Protein AF-A0A956Z2Q1-F1 (afdb_monomer_lite)

Foldseek 3Di:
DDDADDWQWKQQCDQADPVRHGDPRHRHIDGDCLRLVQLQVLLVLCVVVVNPLPVSVVCCLAPRPFRDDCVVRDDDPRIGGDDPQDDARPHPRTGDDDSVSSLVSLADLVQQQFDDDPLATPGNNRYDHSYDPVSSCSNNLQRPCADSHRHGRPSNNHDDDPPDDDPVPQPDDFFLAAQQEWALPAPVSDIGTWHWHQDPVVSAIWTFDAHPVSPDTPDIAGSVQQSVVLLVVLLVVLVVVLPDPPVVVVVVVVVVVVLVVVLVVLVVVLVVLVVVLVVLVVVCVPDDDPVVNVVSVVSNVVSVVVNVVSVVVNVVSVVVVVVVVVVVVCSVVSVVCSVPVVVDDSNVSSVSCVVFFNHKYWYDPDLFKIKIWTQTPVRDIDIDIDGGDDPAQRDDPVNLVVLVVCLQVQPALLVNLLSRQRHFQLRSQVSNCVPPNVNCSVVRHDHHDDDDRRDHNCNDPVLVPDDPVVNCVSCVVPD

Structure (mmCIF, N/CA/C/O backbone):
data_AF-A0A956Z2Q1-F1
#
_entry.id   AF-A0A956Z2Q1-F1
#
loop_
_atom_site.group_PDB
_atom_site.id
_atom_site.type_symbol
_atom_site.label_atom_id
_atom_site.label_alt_id
_atom_site.label_comp_id
_atom_site.label_asym_id
_atom_site.label_entity_id
_atom_site.label_seq_id
_atom_site.pdbx_PDB_ins_code
_atom_site.Cartn_x
_atom_site.Cartn_y
_atom_site.Cartn_z
_atom_site.occupancy
_atom_site.B_iso_or_equiv
_atom_site.auth_seq_id
_atom_site.auth_comp_id
_atom_site.auth_asym_id
_atom_site.auth_atom_id
_atom_site.pdbx_PDB_model_num
ATOM 1 N N . MET A 1 1 ? 41.169 -4.919 1.214 1.00 32.12 1 MET A N 1
ATOM 2 C CA . MET A 1 1 ? 40.254 -6.054 1.463 1.00 32.12 1 MET A CA 1
ATOM 3 C C . MET A 1 1 ? 39.778 -6.549 0.110 1.00 32.12 1 MET A C 1
ATOM 5 O O . MET A 1 1 ? 39.312 -5.728 -0.667 1.00 32.12 1 MET A O 1
ATOM 9 N N . GLY A 1 2 ? 40.040 -7.817 -0.217 1.00 41.97 2 GLY A N 1
ATOM 10 C CA . GLY A 1 2 ? 39.853 -8.365 -1.565 1.00 41.97 2 GLY A CA 1
ATOM 11 C C . GLY A 1 2 ? 38.399 -8.283 -2.025 1.00 41.97 2 GLY A C 1
ATOM 12 O O . GLY A 1 2 ? 37.491 -8.596 -1.261 1.00 41.97 2 GLY A O 1
ATOM 13 N N . HIS A 1 3 ? 38.190 -7.817 -3.254 1.00 58.19 3 HIS A N 1
ATOM 14 C CA . HIS A 1 3 ? 36.865 -7.689 -3.850 1.00 58.19 3 HIS A CA 1
ATOM 15 C C . HIS A 1 3 ? 36.211 -9.072 -3.962 1.00 58.19 3 HIS A C 1
ATOM 17 O O . HIS A 1 3 ? 36.788 -9.984 -4.555 1.00 58.19 3 HIS A O 1
ATOM 23 N N . THR A 1 4 ? 35.025 -9.233 -3.374 1.00 80.88 4 THR A N 1
ATOM 24 C CA . THR A 1 4 ? 34.208 -10.434 -3.553 1.00 80.88 4 THR A CA 1
ATOM 25 C C . THR A 1 4 ? 33.708 -10.497 -4.991 1.00 80.88 4 THR A C 1
ATOM 27 O O . THR A 1 4 ? 33.347 -9.478 -5.584 1.00 80.88 4 THR A O 1
ATOM 30 N N . VAL A 1 5 ? 33.706 -11.694 -5.572 1.00 88.44 5 VAL A N 1
ATOM 31 C CA . VAL A 1 5 ? 33.150 -11.914 -6.910 1.00 88.44 5 VAL A CA 1
ATOM 32 C C . VAL A 1 5 ? 31.635 -12.052 -6.801 1.00 88.44 5 VAL A C 1
ATOM 34 O O . VAL A 1 5 ? 31.116 -12.596 -5.823 1.00 88.44 5 VAL A O 1
ATOM 37 N N . ALA A 1 6 ? 30.906 -11.521 -7.785 1.00 91.19 6 ALA A N 1
ATOM 38 C CA . ALA A 1 6 ? 29.464 -11.703 -7.842 1.00 91.19 6 ALA A CA 1
ATOM 39 C C . ALA A 1 6 ? 29.129 -13.198 -7.923 1.00 91.19 6 ALA A C 1
ATOM 41 O O . ALA A 1 6 ? 29.710 -13.933 -8.720 1.00 91.19 6 ALA A O 1
ATOM 42 N N . LEU A 1 7 ? 28.194 -13.644 -7.082 1.00 93.00 7 LEU A N 1
ATOM 43 C CA . LEU A 1 7 ? 27.728 -15.030 -7.063 1.00 93.00 7 LEU A CA 1
ATOM 44 C C . LEU A 1 7 ? 27.333 -15.475 -8.480 1.00 93.00 7 LEU A C 1
ATOM 46 O O . LEU A 1 7 ? 26.782 -14.681 -9.223 1.00 93.00 7 LEU A O 1
ATOM 50 N N . GLY A 1 8 ? 27.611 -16.719 -8.865 1.00 94.50 8 GLY A N 1
ATOM 51 C CA . GLY A 1 8 ? 27.323 -17.209 -10.219 1.00 94.50 8 GLY A CA 1
ATOM 52 C C . GLY A 1 8 ? 28.419 -16.931 -11.245 1.00 94.50 8 GLY A C 1
ATOM 53 O O . GLY A 1 8 ? 28.410 -17.559 -12.297 1.00 94.50 8 GLY A O 1
ATOM 54 N N . TYR A 1 9 ? 29.388 -16.073 -10.933 1.00 96.19 9 TYR A N 1
ATOM 55 C CA . TYR A 1 9 ? 30.565 -15.838 -11.763 1.00 96.19 9 TYR A CA 1
ATOM 56 C C . TYR A 1 9 ? 31.841 -16.323 -11.082 1.00 96.19 9 TYR A C 1
ATOM 58 O O . TYR A 1 9 ? 31.937 -16.389 -9.862 1.00 96.19 9 TYR A O 1
ATOM 66 N N . MET A 1 10 ? 32.852 -16.598 -11.893 1.00 95.62 10 MET A N 1
ATOM 67 C CA . MET A 1 10 ? 34.251 -16.746 -11.500 1.00 95.62 10 MET A CA 1
ATOM 68 C C . MET A 1 10 ? 35.111 -15.817 -12.362 1.00 95.62 10 MET A C 1
ATOM 70 O O . MET A 1 10 ? 34.662 -15.336 -13.403 1.00 95.62 10 MET A O 1
ATOM 74 N N . VAL A 1 11 ? 36.337 -15.531 -11.932 1.00 94.88 11 VAL A N 1
ATOM 75 C CA . VAL A 1 11 ? 37.270 -14.671 -12.677 1.00 94.88 11 VAL A CA 1
ATOM 76 C C . VAL A 1 11 ? 38.340 -15.530 -13.328 1.00 94.88 11 VAL A C 1
ATOM 78 O O . VAL A 1 11 ? 39.021 -16.283 -12.633 1.00 94.88 11 VAL A O 1
ATOM 81 N N . ASP A 1 12 ? 38.517 -15.385 -14.640 1.00 94.38 12 ASP A N 1
ATOM 82 C CA . ASP A 1 12 ? 39.605 -16.039 -15.368 1.00 94.38 12 ASP A CA 1
ATOM 83 C C . ASP A 1 12 ? 40.935 -15.328 -15.081 1.00 94.38 12 ASP A C 1
ATOM 85 O O . ASP A 1 12 ? 41.099 -14.137 -15.353 1.00 94.38 12 ASP A O 1
ATOM 89 N N . ILE A 1 13 ? 41.904 -16.041 -14.511 1.00 94.62 13 ILE A N 1
ATOM 90 C CA . ILE A 1 13 ? 43.238 -15.510 -14.193 1.00 94.62 13 ILE A CA 1
ATOM 91 C C . ILE A 1 13 ? 44.324 -16.039 -15.135 1.00 94.62 13 ILE A C 1
ATOM 93 O O . ILE A 1 13 ? 45.511 -15.769 -14.927 1.00 94.62 13 ILE A O 1
ATOM 97 N N . ARG A 1 14 ? 43.952 -16.763 -16.194 1.00 93.38 14 ARG A N 1
ATOM 98 C CA . ARG A 1 14 ? 44.892 -17.259 -17.204 1.00 93.38 14 ARG A CA 1
ATOM 99 C C . ARG A 1 14 ? 45.292 -16.111 -18.119 1.00 93.38 14 ARG A C 1
ATOM 101 O O . ARG A 1 14 ? 44.444 -15.500 -18.762 1.00 93.38 14 ARG A O 1
ATOM 108 N N . ARG A 1 15 ? 46.591 -15.814 -18.191 1.00 92.69 15 ARG A N 1
ATOM 109 C CA . ARG A 1 15 ? 47.132 -14.754 -19.064 1.00 92.69 15 ARG A CA 1
ATOM 110 C C . ARG A 1 15 ? 47.153 -15.152 -20.544 1.00 92.69 15 ARG A C 1
ATOM 112 O O . ARG A 1 15 ? 47.057 -14.279 -21.401 1.00 92.69 15 ARG A O 1
ATOM 119 N N . ALA A 1 16 ? 47.268 -16.447 -20.824 1.00 92.56 16 ALA A N 1
ATOM 120 C CA . ALA A 1 16 ? 47.298 -17.013 -22.166 1.00 92.56 16 ALA A CA 1
ATOM 121 C C . ALA A 1 16 ? 46.384 -18.242 -22.254 1.00 92.56 16 ALA A C 1
ATOM 123 O O . ALA A 1 16 ? 46.156 -18.924 -21.249 1.00 92.56 16 ALA A O 1
ATOM 124 N N . LEU A 1 17 ? 45.854 -18.495 -23.448 1.00 89.62 17 LEU A N 1
ATOM 125 C CA . LEU A 1 17 ? 45.111 -19.703 -23.793 1.00 89.62 17 LEU A CA 1
ATOM 126 C C . LEU A 1 17 ? 46.080 -20.885 -24.021 1.00 89.62 17 LEU A C 1
ATOM 128 O O . LEU A 1 17 ? 47.290 -20.671 -24.133 1.00 89.62 17 LEU A O 1
ATOM 132 N N . PRO A 1 18 ? 45.591 -22.141 -24.079 1.00 86.88 18 PRO A N 1
ATOM 133 C CA . PRO A 1 18 ? 46.448 -23.316 -24.290 1.00 86.88 18 PRO A CA 1
ATOM 134 C C . PRO A 1 18 ? 47.272 -23.289 -25.587 1.00 86.88 18 PRO A C 1
ATOM 136 O O . PRO A 1 18 ? 48.299 -23.953 -25.669 1.00 86.88 18 PRO A O 1
ATOM 139 N N . ASP A 1 19 ? 46.837 -22.515 -26.580 1.00 89.75 19 ASP A N 1
ATOM 140 C CA . ASP A 1 19 ? 47.534 -22.290 -27.851 1.00 89.75 19 ASP A CA 1
ATOM 141 C C . ASP A 1 19 ? 48.632 -21.205 -27.772 1.00 89.75 19 ASP A C 1
ATOM 143 O O . ASP A 1 19 ? 49.287 -20.910 -28.770 1.00 89.75 19 ASP A O 1
ATOM 147 N N . GLY A 1 20 ? 48.849 -20.607 -26.593 1.00 87.56 20 GLY A N 1
ATOM 148 C CA . GLY A 1 20 ? 49.843 -19.560 -26.351 1.00 87.56 20 GLY A CA 1
ATOM 149 C C . GLY A 1 20 ? 49.378 -18.144 -26.701 1.00 87.56 20 GLY A C 1
ATOM 150 O O . GLY A 1 20 ? 50.113 -17.188 -26.445 1.00 87.56 20 GLY A O 1
ATOM 151 N N . THR A 1 21 ? 48.167 -17.973 -27.240 1.00 93.06 21 THR A N 1
ATOM 152 C CA . THR A 1 21 ? 47.611 -16.646 -27.535 1.00 93.06 21 THR A CA 1
ATOM 153 C C . THR A 1 21 ? 47.186 -15.917 -26.258 1.00 93.06 21 THR A C 1
ATOM 155 O O . THR A 1 21 ? 46.882 -16.533 -25.234 1.00 93.06 21 THR A O 1
ATOM 158 N N . ALA A 1 22 ? 47.183 -14.581 -26.283 1.00 92.06 22 ALA A N 1
ATOM 159 C CA . ALA A 1 22 ? 46.740 -13.781 -25.141 1.00 92.06 22 ALA A CA 1
ATOM 160 C C . ALA A 1 22 ? 45.252 -14.030 -24.855 1.00 92.06 22 ALA A C 1
ATOM 162 O O . ALA A 1 22 ? 44.429 -13.970 -25.764 1.00 92.06 22 ALA A O 1
ATOM 163 N N . ASN A 1 23 ? 44.896 -14.270 -23.590 1.00 91.19 23 ASN A N 1
ATOM 164 C CA . ASN A 1 23 ? 43.511 -14.553 -23.219 1.00 91.19 23 ASN A CA 1
ATOM 165 C C . ASN A 1 23 ? 42.662 -13.262 -23.210 1.00 91.19 23 ASN A C 1
ATOM 167 O O . ASN A 1 23 ? 42.854 -12.425 -22.320 1.00 91.19 23 ASN A O 1
ATOM 171 N N . PRO A 1 24 ? 41.680 -13.100 -24.119 1.00 87.62 24 PRO A N 1
ATOM 172 C CA . PRO A 1 24 ? 40.818 -11.913 -24.153 1.00 87.62 24 PRO A CA 1
ATOM 173 C C . PRO A 1 24 ? 39.871 -11.810 -22.941 1.00 87.62 24 PRO A C 1
ATOM 175 O O . PRO A 1 24 ? 39.297 -10.744 -22.688 1.00 87.62 24 PRO A O 1
ATOM 178 N N . HIS A 1 25 ? 39.723 -12.899 -22.177 1.00 88.00 25 HIS A N 1
ATOM 179 C CA . HIS A 1 25 ? 38.918 -12.979 -20.957 1.00 88.00 25 HIS A CA 1
ATOM 180 C C . HIS A 1 25 ? 39.739 -12.835 -19.672 1.00 88.00 25 HIS A C 1
ATOM 182 O O . HIS A 1 25 ? 39.180 -12.938 -18.581 1.00 88.00 25 HIS A O 1
ATOM 188 N N . PHE A 1 26 ? 41.044 -12.552 -19.760 1.00 91.81 26 PHE A N 1
ATOM 189 C CA . PHE A 1 26 ? 41.871 -12.349 -18.574 1.00 91.81 26 PHE A CA 1
ATOM 190 C C . PHE A 1 26 ? 41.287 -11.249 -17.670 1.00 91.81 26 PHE A C 1
ATOM 192 O O . PHE A 1 26 ? 41.067 -10.116 -18.099 1.00 91.81 26 PHE A O 1
ATOM 199 N N . ARG A 1 27 ? 41.061 -11.595 -16.398 1.00 89.75 27 ARG A N 1
ATOM 200 C CA . ARG A 1 27 ? 40.417 -10.781 -15.353 1.00 89.75 27 ARG A CA 1
ATOM 201 C C . ARG A 1 27 ? 38.961 -10.393 -15.630 1.00 89.75 27 ARG A C 1
ATOM 203 O O . ARG A 1 27 ? 38.449 -9.495 -14.965 1.00 89.75 27 ARG A O 1
ATOM 210 N N . LYS A 1 28 ? 38.285 -11.069 -16.559 1.00 90.31 28 LYS A N 1
ATOM 211 C CA . LYS A 1 28 ? 36.848 -10.901 -16.803 1.00 90.31 28 LYS A CA 1
ATOM 212 C C . LYS A 1 28 ? 36.041 -11.980 -16.094 1.00 90.31 28 LYS A C 1
ATOM 214 O O . LYS A 1 28 ? 36.559 -13.045 -15.746 1.00 90.31 28 LYS A O 1
ATOM 219 N N . TYR A 1 29 ? 34.760 -11.693 -15.886 1.00 94.31 29 TYR A N 1
ATOM 220 C CA . TYR A 1 29 ? 33.831 -12.690 -15.381 1.00 94.31 29 TYR A CA 1
ATOM 221 C C . TYR A 1 29 ? 33.516 -13.748 -16.428 1.00 94.31 29 TYR A C 1
ATOM 223 O O . TYR A 1 29 ? 33.357 -13.465 -17.611 1.00 94.31 29 TYR A O 1
ATOM 231 N N . THR A 1 30 ? 33.430 -14.983 -15.954 1.00 94.69 30 THR A N 1
ATOM 232 C CA . THR A 1 30 ? 32.981 -16.158 -16.696 1.00 94.69 30 THR A CA 1
ATOM 233 C C . THR A 1 30 ? 31.902 -16.840 -15.856 1.00 94.69 30 THR A C 1
ATOM 235 O O . THR A 1 30 ? 32.103 -16.965 -14.642 1.00 94.69 30 THR A O 1
ATOM 238 N N . PRO A 1 31 ? 30.753 -17.242 -16.429 1.00 96.62 31 PRO A N 1
ATOM 239 C CA . PRO A 1 31 ? 29.722 -17.955 -15.688 1.00 96.62 31 PRO A CA 1
ATOM 240 C C . PRO A 1 31 ? 30.299 -19.189 -15.003 1.00 96.62 31 PRO A C 1
ATOM 242 O O . PRO A 1 31 ? 31.098 -19.921 -15.585 1.00 96.62 31 PRO A O 1
ATOM 245 N N . PHE A 1 32 ? 29.892 -19.413 -13.761 1.00 96.12 32 PHE A N 1
ATOM 246 C CA . PHE A 1 32 ? 30.276 -20.572 -12.975 1.00 96.12 32 PHE A CA 1
ATOM 247 C C . PHE A 1 32 ? 29.034 -21.458 -12.793 1.00 96.12 32 PHE A C 1
ATOM 249 O O . PHE A 1 32 ? 28.242 -21.192 -11.882 1.00 96.12 32 PHE A O 1
ATOM 256 N N . PRO A 1 33 ? 28.828 -22.480 -13.655 1.00 94.38 33 PRO A N 1
ATOM 257 C CA . PRO A 1 33 ? 27.545 -23.178 -13.794 1.00 94.38 33 PRO A CA 1
ATOM 258 C C . PRO A 1 33 ? 26.886 -23.625 -12.480 1.00 94.38 33 PRO A C 1
ATOM 260 O O . PRO A 1 33 ? 25.721 -23.283 -12.283 1.00 94.38 33 PRO A O 1
ATOM 263 N N . PRO A 1 34 ? 27.606 -24.230 -11.507 1.00 94.25 34 PRO A N 1
ATOM 264 C CA . PRO A 1 34 ? 26.997 -24.671 -10.249 1.00 94.25 34 PRO A CA 1
ATOM 265 C C . PRO A 1 34 ? 26.264 -23.572 -9.468 1.00 94.25 34 PRO A C 1
ATOM 267 O O . PRO A 1 34 ? 25.296 -23.848 -8.765 1.00 94.25 34 PRO A O 1
ATOM 270 N N . TYR A 1 35 ? 26.706 -22.319 -9.592 1.00 95.38 35 TYR A N 1
ATOM 271 C CA . TYR A 1 35 ? 26.084 -21.166 -8.941 1.00 95.38 35 TYR A CA 1
ATOM 272 C C . TYR A 1 35 ? 25.231 -20.340 -9.912 1.00 95.38 35 TYR A C 1
ATOM 274 O O . TYR A 1 35 ? 24.224 -19.761 -9.498 1.00 95.38 35 TYR A O 1
ATOM 282 N N . ALA A 1 36 ? 25.611 -20.284 -11.191 1.00 96.56 36 ALA A N 1
ATOM 283 C CA . ALA A 1 36 ? 24.868 -19.588 -12.238 1.00 96.56 36 ALA A CA 1
ATOM 284 C C . ALA A 1 36 ? 23.477 -20.207 -12.444 1.00 96.56 36 ALA A C 1
ATOM 286 O O . ALA A 1 36 ? 22.483 -19.480 -12.485 1.00 96.56 36 ALA A O 1
ATOM 287 N N . ASP A 1 37 ? 23.391 -21.539 -12.455 1.00 96.19 37 ASP A N 1
ATOM 288 C CA . ASP A 1 37 ? 22.133 -22.273 -12.618 1.00 96.19 37 ASP A CA 1
ATOM 289 C C . ASP A 1 37 ? 21.169 -21.997 -11.455 1.00 96.19 37 ASP A C 1
ATOM 291 O O . ASP A 1 37 ? 19.963 -21.824 -11.647 1.00 96.19 37 ASP A O 1
ATOM 295 N N . ILE A 1 38 ? 21.700 -21.861 -10.236 1.00 96.50 38 ILE A N 1
ATOM 296 C CA . ILE A 1 38 ? 20.910 -21.513 -9.048 1.00 96.50 38 ILE A CA 1
ATOM 297 C C . ILE A 1 38 ? 20.378 -20.089 -9.143 1.00 96.50 38 ILE A C 1
ATOM 299 O O . ILE A 1 38 ? 19.223 -19.837 -8.797 1.00 96.50 38 ILE A O 1
ATOM 303 N N . LEU A 1 39 ? 21.194 -19.146 -9.619 1.00 96.88 39 LEU A N 1
ATOM 304 C CA . LEU A 1 39 ? 20.726 -17.783 -9.836 1.00 96.88 39 LEU A CA 1
ATOM 305 C C . LEU A 1 39 ? 19.621 -17.737 -10.885 1.00 96.88 39 LEU A C 1
ATOM 307 O O . LEU A 1 39 ? 18.591 -17.108 -10.641 1.00 96.88 39 LEU A O 1
ATOM 311 N N . LEU A 1 40 ? 19.779 -18.446 -12.001 1.00 97.44 40 LEU A N 1
ATOM 312 C CA . LEU A 1 40 ? 18.725 -18.561 -13.002 1.00 97.44 40 LEU A CA 1
ATOM 313 C C . LEU A 1 40 ? 17.436 -19.127 -12.387 1.00 97.44 40 LEU A C 1
ATOM 315 O O . LEU A 1 40 ? 16.361 -18.547 -12.571 1.00 97.44 40 LEU A O 1
ATOM 319 N N . ALA A 1 41 ? 17.545 -20.179 -11.573 1.00 97.44 41 ALA A N 1
ATOM 320 C CA . ALA A 1 41 ? 16.415 -20.751 -10.848 1.00 97.44 41 ALA A CA 1
ATOM 321 C C . ALA A 1 41 ? 15.773 -19.752 -9.866 1.00 97.44 41 ALA A C 1
ATOM 323 O O . ALA A 1 41 ? 14.548 -19.681 -9.776 1.00 97.44 41 ALA A O 1
ATOM 324 N N . TYR A 1 42 ? 16.551 -18.914 -9.171 1.00 97.56 42 TYR A N 1
ATOM 325 C CA . TYR A 1 42 ? 16.007 -17.855 -8.310 1.00 97.56 42 TYR A CA 1
ATOM 326 C C . TYR A 1 42 ? 15.182 -16.832 -9.096 1.00 97.56 42 TYR A C 1
ATOM 328 O O . TYR A 1 42 ? 14.103 -16.446 -8.641 1.00 97.56 42 TYR A O 1
ATOM 336 N N . PHE A 1 43 ? 15.642 -16.409 -10.277 1.00 97.75 43 PHE A N 1
ATOM 337 C CA . PHE A 1 43 ? 14.876 -15.518 -11.157 1.00 97.75 43 PHE A CA 1
ATOM 338 C C . PHE A 1 43 ? 13.605 -16.184 -11.695 1.00 97.75 43 PHE A C 1
ATOM 340 O O . PHE A 1 43 ? 12.541 -15.558 -11.704 1.00 97.75 43 PHE A O 1
ATOM 347 N N . GLN A 1 44 ? 13.680 -17.457 -12.082 1.00 96.94 44 GLN A N 1
ATOM 348 C CA . GLN A 1 44 ? 12.516 -18.227 -12.525 1.00 96.94 44 GLN A CA 1
ATOM 349 C C . GLN A 1 44 ? 11.482 -18.393 -11.405 1.00 96.94 44 GLN A C 1
ATOM 351 O O . GLN A 1 44 ? 10.304 -18.112 -11.625 1.00 96.94 44 GLN A O 1
ATOM 356 N N . LEU A 1 45 ? 11.910 -18.744 -10.188 1.00 96.38 45 LEU A N 1
ATOM 357 C CA . LEU A 1 45 ? 11.039 -18.827 -9.014 1.00 96.38 45 LEU A CA 1
ATOM 358 C C . LEU A 1 45 ? 10.427 -17.466 -8.681 1.00 96.38 45 LEU A C 1
ATOM 360 O O . LEU A 1 45 ? 9.229 -17.372 -8.424 1.00 96.38 45 LEU A O 1
ATOM 364 N N . PHE A 1 46 ? 11.210 -16.386 -8.737 1.00 94.50 46 PHE A N 1
ATOM 365 C CA . PHE A 1 46 ? 10.685 -15.041 -8.511 1.00 94.50 46 PHE A CA 1
ATOM 366 C C . PHE A 1 46 ? 9.582 -14.686 -9.514 1.00 94.50 46 PHE A C 1
ATOM 368 O O . PHE A 1 46 ? 8.546 -14.136 -9.129 1.00 94.50 46 PHE A O 1
ATOM 375 N N . LYS A 1 47 ? 9.758 -15.053 -10.790 1.00 90.75 47 LYS A N 1
ATOM 376 C CA . LYS A 1 47 ? 8.724 -14.917 -11.824 1.00 90.75 47 LYS A CA 1
ATOM 377 C C . LYS A 1 47 ? 7.516 -15.817 -11.557 1.00 90.75 47 LYS A C 1
ATOM 379 O O . LYS A 1 47 ? 6.390 -15.331 -11.648 1.00 90.75 47 LYS A O 1
ATOM 384 N N . GLN A 1 48 ? 7.725 -17.071 -11.158 1.00 91.44 48 GLN A N 1
ATOM 385 C CA . GLN A 1 48 ? 6.662 -18.019 -10.800 1.00 91.44 48 GLN A CA 1
ATOM 386 C C . GLN A 1 48 ? 5.805 -17.506 -9.635 1.00 91.44 48 GLN A C 1
ATOM 388 O O . GLN A 1 48 ? 4.580 -17.581 -9.677 1.00 91.44 48 GLN A O 1
ATOM 393 N N . PHE A 1 49 ? 6.429 -16.899 -8.626 1.00 85.44 49 PHE A N 1
ATOM 394 C CA . PHE A 1 49 ? 5.740 -16.237 -7.519 1.00 85.44 49 PHE A CA 1
ATOM 395 C C . PHE A 1 49 ? 5.259 -14.816 -7.862 1.00 85.44 49 PHE A C 1
ATOM 397 O O . PHE A 1 49 ? 4.944 -14.033 -6.964 1.00 85.44 49 PHE A O 1
ATOM 404 N N . ASN A 1 50 ? 5.189 -14.465 -9.149 1.00 84.69 50 ASN A N 1
ATOM 405 C CA . ASN A 1 50 ? 4.701 -13.189 -9.673 1.00 84.69 50 ASN A CA 1
ATOM 406 C C . ASN A 1 50 ? 5.379 -11.960 -9.038 1.00 84.69 50 ASN A C 1
ATOM 408 O O . ASN A 1 50 ? 4.745 -10.961 -8.687 1.00 84.69 50 ASN A O 1
ATOM 412 N N . GLY A 1 51 ? 6.692 -12.052 -8.838 1.00 83.00 51 GLY A N 1
ATOM 413 C CA . GLY A 1 51 ? 7.496 -11.013 -8.212 1.00 83.00 51 GLY A CA 1
ATOM 414 C C . GLY A 1 51 ? 7.373 -10.943 -6.691 1.00 83.00 51 GLY A C 1
ATOM 415 O O . GLY A 1 51 ? 7.720 -9.920 -6.095 1.00 83.00 51 GLY A O 1
ATOM 416 N N . ASN A 1 52 ? 6.862 -11.996 -6.041 1.00 84.69 52 ASN A N 1
ATOM 417 C CA . ASN A 1 52 ? 6.754 -12.040 -4.590 1.00 84.69 52 ASN A CA 1
ATOM 418 C C . ASN A 1 52 ? 8.062 -12.404 -3.907 1.00 84.69 52 ASN A C 1
ATOM 420 O O . ASN A 1 52 ? 8.346 -13.579 -3.678 1.00 84.69 52 ASN A O 1
ATOM 424 N N . LEU A 1 53 ? 8.827 -11.384 -3.510 1.00 88.00 53 LEU A N 1
ATOM 425 C CA . LEU A 1 53 ? 10.140 -11.571 -2.893 1.00 88.00 53 LEU A CA 1
ATOM 426 C C . LEU A 1 53 ? 10.051 -12.406 -1.613 1.00 88.00 53 LEU A C 1
ATOM 428 O O . LEU A 1 53 ? 10.881 -13.283 -1.386 1.00 88.00 53 LEU A O 1
ATOM 432 N N . ARG A 1 54 ? 9.013 -12.174 -0.799 1.00 85.56 54 ARG A N 1
ATOM 433 C CA . ARG A 1 54 ? 8.817 -12.904 0.454 1.00 85.56 54 ARG A CA 1
ATOM 434 C C . ARG A 1 54 ? 8.487 -14.369 0.186 1.00 85.56 54 ARG A C 1
ATOM 436 O O . ARG A 1 54 ? 9.139 -15.230 0.763 1.00 85.56 54 ARG A O 1
ATOM 443 N N . ALA A 1 55 ? 7.503 -14.651 -0.666 1.00 84.62 55 ALA A N 1
ATOM 444 C CA . ALA A 1 55 ? 7.098 -16.022 -0.981 1.00 84.62 55 ALA A CA 1
ATOM 445 C C . ALA A 1 55 ? 8.241 -16.809 -1.635 1.00 84.62 55 ALA A C 1
ATOM 447 O O . ALA A 1 55 ? 8.508 -17.930 -1.219 1.00 84.62 55 ALA A O 1
ATOM 448 N N . THR A 1 56 ? 8.968 -16.180 -2.562 1.00 92.75 56 THR A N 1
ATOM 449 C CA . THR A 1 56 ? 10.143 -16.776 -3.213 1.00 92.75 56 THR A CA 1
ATOM 450 C C . THR A 1 56 ? 11.217 -17.127 -2.185 1.00 92.75 56 THR A C 1
ATOM 452 O O . THR A 1 56 ? 11.681 -18.262 -2.148 1.00 92.75 56 THR A O 1
ATOM 455 N N . PHE A 1 57 ? 11.555 -16.193 -1.286 1.00 90.50 57 PHE A N 1
ATOM 456 C CA . PHE A 1 57 ? 12.541 -16.441 -0.233 1.00 90.50 57 PHE A CA 1
ATOM 457 C C . PHE A 1 57 ? 12.115 -17.581 0.705 1.00 90.50 57 PHE A C 1
ATOM 459 O O . PHE A 1 57 ? 12.914 -18.461 0.995 1.00 90.50 57 PHE A O 1
ATOM 466 N N . HIS A 1 58 ? 10.852 -17.599 1.152 1.00 88.06 58 HIS A N 1
ATOM 467 C CA . HIS A 1 58 ? 10.350 -18.648 2.053 1.00 88.06 58 HIS A CA 1
ATOM 468 C C . HIS A 1 58 ? 10.276 -20.017 1.367 1.00 88.06 58 HIS A C 1
ATOM 470 O O . HIS A 1 58 ? 10.449 -21.037 2.030 1.00 88.06 58 HIS A O 1
ATOM 476 N N . HIS A 1 59 ? 9.994 -20.052 0.061 1.00 91.50 59 HIS A N 1
ATOM 477 C CA . HIS A 1 59 ? 10.046 -21.285 -0.715 1.00 91.50 59 HIS A CA 1
ATOM 478 C C . HIS A 1 59 ? 11.475 -21.832 -0.745 1.00 91.50 59 HIS A C 1
ATOM 480 O O . HIS A 1 59 ? 11.684 -22.981 -0.369 1.00 91.50 59 HIS A O 1
ATOM 486 N N . ILE A 1 60 ? 12.455 -20.987 -1.078 1.00 92.75 60 ILE A N 1
ATOM 487 C CA . ILE A 1 60 ? 13.869 -21.377 -1.131 1.00 92.75 60 ILE A CA 1
ATOM 488 C C . ILE A 1 60 ? 14.383 -21.815 0.241 1.00 92.75 60 ILE A C 1
ATOM 490 O O . ILE A 1 60 ? 15.027 -22.850 0.350 1.00 92.75 60 ILE A O 1
ATOM 494 N N . GLU A 1 61 ? 14.051 -21.090 1.309 1.00 88.62 61 GLU A N 1
ATOM 495 C CA . GLU A 1 61 ? 14.493 -21.427 2.668 1.00 88.62 61 GLU A CA 1
ATOM 496 C C . GLU A 1 61 ? 14.034 -22.827 3.121 1.00 88.62 61 GLU A C 1
ATOM 498 O O . GLU A 1 61 ? 14.740 -23.482 3.892 1.00 88.62 61 GLU A O 1
ATOM 503 N N . ARG A 1 62 ? 12.876 -23.293 2.626 1.00 88.62 62 ARG A N 1
ATOM 504 C CA . ARG A 1 62 ? 12.274 -24.595 2.964 1.00 88.62 62 ARG A CA 1
ATOM 505 C C . ARG A 1 62 ? 12.606 -25.712 1.980 1.00 88.62 62 ARG A C 1
ATOM 507 O O . ARG A 1 62 ? 12.735 -26.855 2.404 1.00 88.62 62 ARG A O 1
ATOM 514 N N . HIS A 1 63 ? 12.684 -25.399 0.691 1.00 91.19 63 HIS A N 1
ATOM 515 C CA . HIS A 1 63 ? 12.696 -26.392 -0.389 1.00 91.19 63 HIS A CA 1
ATOM 516 C C . HIS A 1 63 ? 13.889 -26.251 -1.342 1.00 91.19 63 HIS A C 1
ATOM 518 O O . HIS A 1 63 ? 14.161 -27.173 -2.104 1.00 91.19 63 HIS A O 1
ATOM 524 N N . GLY A 1 64 ? 14.620 -25.137 -1.288 1.00 91.56 64 GLY A N 1
ATOM 525 C CA . GLY A 1 64 ? 15.695 -24.821 -2.222 1.00 91.56 64 GLY A CA 1
ATOM 526 C C . GLY A 1 64 ? 15.211 -24.157 -3.525 1.00 91.56 64 GLY A C 1
ATOM 527 O O . GLY A 1 64 ? 14.064 -23.709 -3.610 1.00 91.56 64 GLY A O 1
ATOM 528 N N . PRO A 1 65 ? 16.087 -24.044 -4.538 1.00 95.25 65 PRO A N 1
ATOM 529 C CA . PRO A 1 65 ? 17.440 -24.607 -4.579 1.00 95.25 65 PRO A CA 1
ATOM 530 C C . PRO A 1 65 ? 18.391 -23.928 -3.582 1.00 95.25 65 PRO A C 1
ATOM 532 O O . PRO A 1 65 ? 18.279 -22.733 -3.326 1.00 95.25 65 PRO A O 1
ATOM 535 N N . PHE A 1 66 ? 19.304 -24.699 -2.990 1.00 95.00 66 PHE A N 1
ATOM 536 C CA . PHE A 1 66 ? 20.327 -24.195 -2.065 1.00 95.00 66 PHE A CA 1
ATOM 537 C C . PHE A 1 66 ? 21.662 -24.048 -2.785 1.00 95.00 66 PHE A C 1
ATOM 539 O O . PHE A 1 66 ? 21.918 -24.769 -3.745 1.00 95.00 66 PHE A O 1
ATOM 546 N N . LEU A 1 67 ? 22.519 -23.151 -2.296 1.00 94.69 67 LEU A N 1
ATOM 547 C CA . LEU A 1 67 ? 23.885 -23.040 -2.802 1.00 94.69 67 LEU A CA 1
ATOM 548 C C . LEU A 1 67 ? 24.673 -24.302 -2.413 1.00 94.69 67 LEU A C 1
ATOM 550 O O . LEU A 1 67 ? 24.556 -24.725 -1.258 1.00 94.69 67 LEU A O 1
ATOM 554 N N . PRO A 1 68 ? 25.455 -24.905 -3.329 1.00 94.00 68 PRO A N 1
ATOM 555 C CA . PRO A 1 68 ? 26.368 -25.977 -2.966 1.00 94.00 68 PRO A CA 1
ATOM 556 C C . PRO A 1 68 ? 27.474 -25.417 -2.073 1.00 94.00 68 PRO A C 1
ATOM 558 O O . PRO A 1 68 ? 27.816 -24.229 -2.158 1.00 94.00 68 PRO A O 1
ATOM 561 N N . GLU A 1 69 ? 28.025 -26.269 -1.213 1.00 91.56 69 GLU A N 1
ATOM 562 C CA . GLU A 1 69 ? 29.132 -25.878 -0.347 1.00 91.56 69 GLU A CA 1
ATOM 563 C C . GLU A 1 69 ? 30.360 -25.527 -1.212 1.00 91.56 69 GLU A C 1
ATOM 565 O O . GLU A 1 69 ? 30.630 -26.152 -2.242 1.00 91.56 69 GLU A O 1
ATOM 570 N N . PHE A 1 70 ? 31.060 -24.446 -0.854 1.00 89.19 70 PHE A N 1
ATOM 571 C CA . PHE A 1 70 ? 32.125 -23.877 -1.694 1.00 89.19 70 PHE A CA 1
ATOM 572 C C . PHE A 1 70 ? 33.370 -24.764 -1.777 1.00 89.19 70 PHE A C 1
ATOM 574 O O . PHE A 1 70 ? 34.089 -24.727 -2.772 1.00 89.19 70 PHE A O 1
ATOM 581 N N . ASP A 1 71 ? 33.626 -25.545 -0.734 1.00 86.94 71 ASP A N 1
ATOM 582 C CA . ASP A 1 71 ? 34.692 -26.542 -0.659 1.00 86.94 71 ASP A CA 1
ATOM 583 C C . ASP A 1 71 ? 34.390 -27.781 -1.512 1.00 86.94 71 ASP A C 1
ATOM 585 O O . ASP A 1 71 ? 35.299 -28.339 -2.122 1.00 86.94 71 ASP A O 1
ATOM 589 N N . GLU A 1 72 ? 33.118 -28.169 -1.615 1.00 89.06 72 GLU A N 1
ATOM 590 C CA . GLU A 1 72 ? 32.663 -29.258 -2.487 1.00 89.06 72 GLU A CA 1
ATOM 591 C C . GLU A 1 72 ? 32.674 -28.863 -3.974 1.00 89.06 72 GLU A C 1
ATOM 593 O O . GLU A 1 72 ? 32.769 -29.727 -4.846 1.00 89.06 72 GLU A O 1
ATOM 598 N N . THR A 1 73 ? 32.587 -27.562 -4.278 1.00 90.50 73 THR A N 1
ATOM 599 C CA . THR A 1 73 ? 32.503 -27.036 -5.653 1.00 90.50 73 THR A CA 1
ATOM 600 C C . THR A 1 73 ? 33.554 -25.947 -5.929 1.00 90.50 73 THR A C 1
ATOM 602 O O . THR A 1 73 ? 33.207 -24.779 -6.147 1.00 90.50 73 THR A O 1
ATOM 605 N N . PRO A 1 74 ? 34.856 -26.290 -5.935 1.00 91.19 74 PRO A N 1
ATOM 606 C CA . PRO A 1 74 ? 35.916 -25.320 -6.181 1.00 91.19 74 PRO A CA 1
ATOM 607 C C . PRO A 1 74 ? 35.927 -24.844 -7.647 1.00 91.19 74 PRO A C 1
ATOM 609 O O . PRO A 1 74 ? 35.527 -25.586 -8.550 1.00 91.19 74 PRO A O 1
ATOM 612 N N . PRO A 1 75 ? 36.411 -23.617 -7.924 1.00 93.38 75 PRO A N 1
ATOM 613 C CA . PRO A 1 75 ? 36.581 -23.153 -9.295 1.00 93.38 75 PRO A CA 1
ATOM 614 C C . PRO A 1 75 ? 37.632 -24.007 -10.036 1.00 93.38 75 PRO A C 1
ATOM 616 O O . PRO A 1 75 ? 38.608 -24.450 -9.421 1.00 93.38 75 PRO A O 1
ATOM 619 N N . PRO A 1 76 ? 37.484 -24.221 -11.358 1.00 93.44 76 PRO A N 1
ATOM 620 C CA . PRO A 1 76 ? 38.487 -24.915 -12.161 1.00 93.44 76 PRO A CA 1
ATOM 621 C C . PRO A 1 76 ? 39.858 -24.227 -12.123 1.00 93.44 76 PRO A C 1
ATOM 623 O O . PRO A 1 76 ? 39.971 -23.025 -11.872 1.00 93.44 76 PRO A O 1
ATOM 626 N N . SER A 1 77 ? 40.916 -24.976 -12.449 1.00 92.62 77 SER A N 1
ATOM 627 C CA . SER A 1 77 ? 42.273 -24.422 -12.526 1.00 92.62 77 SER A CA 1
ATOM 628 C C . SER A 1 77 ? 42.339 -23.222 -13.478 1.00 92.62 77 SER A C 1
ATOM 630 O O . SER A 1 77 ? 41.810 -23.257 -14.591 1.00 92.62 77 SER A O 1
ATOM 632 N N . GLY A 1 78 ? 42.998 -22.151 -13.033 1.00 92.06 78 GLY A N 1
ATOM 633 C CA . GLY A 1 78 ? 43.062 -20.888 -13.767 1.00 92.06 78 GLY A CA 1
ATOM 634 C C . GLY A 1 78 ? 41.866 -19.957 -13.542 1.00 92.06 78 GLY A C 1
ATOM 635 O O . GLY A 1 78 ? 41.830 -18.890 -14.150 1.00 92.06 78 GLY A O 1
ATOM 636 N N . PHE A 1 79 ? 40.938 -20.303 -12.647 1.00 94.75 79 PHE A N 1
ATOM 637 C CA . PHE A 1 79 ? 39.839 -19.439 -12.222 1.00 94.75 79 PHE A CA 1
ATOM 638 C C . PHE A 1 79 ? 39.856 -19.212 -10.710 1.00 94.75 79 PHE A C 1
ATOM 640 O O . PHE A 1 79 ? 40.344 -20.041 -9.944 1.00 94.75 79 PHE A O 1
ATOM 647 N N . ILE A 1 80 ? 39.305 -18.078 -10.270 1.00 93.88 80 ILE A N 1
ATOM 648 C CA . ILE A 1 80 ? 39.119 -17.768 -8.847 1.00 93.88 80 ILE A CA 1
ATOM 649 C C . ILE A 1 80 ? 37.684 -17.333 -8.552 1.00 93.88 80 ILE A C 1
ATOM 651 O O . ILE A 1 80 ? 37.042 -16.659 -9.360 1.00 93.88 80 ILE A O 1
ATOM 655 N N . PHE A 1 81 ? 37.206 -17.676 -7.356 1.00 92.50 81 PHE A N 1
ATOM 656 C CA . PHE A 1 81 ? 35.889 -17.289 -6.853 1.00 92.50 81 PHE A CA 1
ATOM 657 C C . PHE A 1 81 ? 35.953 -16.916 -5.356 1.00 92.50 81 PHE A C 1
ATOM 659 O O . PHE A 1 81 ? 35.544 -17.693 -4.494 1.00 92.50 81 PHE A O 1
ATOM 666 N N . PRO A 1 82 ? 36.519 -15.745 -5.003 1.00 87.31 82 PRO A N 1
ATOM 667 C CA . PRO A 1 82 ? 36.512 -15.263 -3.626 1.00 87.31 82 PRO A CA 1
ATOM 668 C C . PRO A 1 82 ? 35.099 -14.829 -3.206 1.00 87.31 82 PRO A C 1
ATOM 670 O O . PRO A 1 82 ? 34.514 -13.911 -3.787 1.00 87.31 82 PRO A O 1
ATOM 673 N N . THR A 1 83 ? 34.575 -15.458 -2.154 1.00 84.81 83 THR A N 1
ATOM 674 C CA . THR A 1 83 ? 33.256 -15.187 -1.568 1.00 84.81 83 THR A CA 1
ATOM 675 C C . THR A 1 83 ? 33.347 -15.134 -0.042 1.00 84.81 83 THR A C 1
ATOM 677 O O . THR A 1 83 ? 34.219 -15.753 0.557 1.00 84.81 83 THR A O 1
ATOM 680 N N . ASN A 1 84 ? 32.450 -14.376 0.586 1.00 84.06 84 ASN A N 1
ATOM 681 C CA . ASN A 1 84 ? 32.289 -14.274 2.042 1.00 84.06 84 ASN A CA 1
ATOM 682 C C . ASN A 1 84 ? 30.880 -14.704 2.490 1.00 84.06 84 ASN A C 1
ATOM 684 O O . ASN A 1 84 ? 30.360 -14.253 3.511 1.00 84.06 84 ASN A O 1
ATOM 688 N N . LEU A 1 85 ? 30.205 -15.500 1.662 1.00 85.50 85 LEU A N 1
ATOM 689 C CA . LEU A 1 85 ? 28.847 -15.943 1.922 1.00 85.50 85 LEU A CA 1
ATOM 690 C C . LEU A 1 85 ? 28.871 -17.082 2.943 1.00 85.50 85 LEU A C 1
ATOM 692 O O . LEU A 1 85 ? 29.354 -18.166 2.663 1.00 85.50 85 LEU A O 1
ATOM 696 N N . GLU A 1 86 ? 28.293 -16.848 4.117 1.00 86.12 86 GLU A N 1
ATOM 697 C CA . GLU A 1 86 ? 28.263 -17.848 5.201 1.00 86.12 86 GLU A CA 1
ATOM 698 C C . GLU A 1 86 ? 26.837 -18.145 5.691 1.00 86.12 86 GLU A C 1
ATOM 700 O O . GLU A 1 86 ? 26.610 -18.978 6.570 1.00 86.12 86 GLU A O 1
ATOM 705 N N . LYS A 1 87 ? 25.835 -17.440 5.150 1.00 84.81 87 LYS A N 1
ATOM 706 C CA . LYS A 1 87 ? 24.461 -17.522 5.646 1.00 84.81 87 LYS A CA 1
ATOM 707 C C . LYS A 1 87 ? 23.864 -18.907 5.378 1.00 84.81 87 LYS A C 1
ATOM 709 O O . LYS A 1 87 ? 23.790 -19.368 4.245 1.00 84.81 87 LYS A O 1
ATOM 714 N N . ARG A 1 88 ? 23.336 -19.520 6.437 1.00 83.69 88 ARG A N 1
ATOM 715 C CA . ARG A 1 88 ? 22.584 -20.779 6.383 1.00 83.69 88 ARG A CA 1
ATOM 716 C C . ARG A 1 88 ? 21.100 -20.573 6.687 1.00 83.69 88 ARG A C 1
ATOM 718 O O . ARG A 1 88 ? 20.732 -19.669 7.456 1.00 83.69 88 ARG A O 1
ATOM 725 N N . SER A 1 89 ? 20.264 -21.410 6.071 1.00 74.25 89 SER A N 1
ATOM 726 C CA . SER A 1 89 ? 18.841 -21.547 6.399 1.00 74.25 89 SER A CA 1
ATOM 727 C C . SER A 1 89 ? 18.703 -21.975 7.855 1.00 74.25 89 SER A C 1
ATOM 729 O O . SER A 1 89 ? 19.344 -22.935 8.282 1.00 74.25 89 SER A O 1
ATOM 731 N N . SER A 1 90 ? 17.853 -21.294 8.621 1.00 71.62 90 SER A N 1
ATOM 732 C CA . SER A 1 90 ? 17.532 -21.718 9.990 1.00 71.62 90 SER A CA 1
ATOM 733 C C . SER A 1 90 ? 16.666 -22.979 10.029 1.00 71.62 90 SER A C 1
ATOM 735 O O . SER A 1 90 ? 16.555 -23.595 11.084 1.00 71.62 90 SER A O 1
ATOM 737 N N . LEU A 1 91 ? 16.049 -23.354 8.904 1.00 61.75 91 LEU A N 1
ATOM 738 C CA . LEU A 1 91 ? 15.155 -24.507 8.805 1.00 61.75 91 LEU A CA 1
ATOM 739 C C . LEU A 1 91 ? 15.886 -25.767 8.340 1.00 61.75 91 LEU A C 1
ATOM 741 O O . LEU A 1 91 ? 15.626 -26.847 8.857 1.00 61.75 91 LEU A O 1
ATOM 745 N N . THR A 1 92 ? 16.786 -25.636 7.364 1.00 67.62 92 THR A N 1
ATOM 746 C CA . THR A 1 92 ? 17.445 -26.785 6.717 1.00 67.62 92 THR A CA 1
ATOM 747 C C . THR A 1 92 ? 18.950 -26.851 6.967 1.00 67.62 92 THR A C 1
ATOM 749 O O . THR A 1 92 ? 19.582 -27.836 6.598 1.00 67.62 92 THR A O 1
ATOM 752 N N . GLY A 1 93 ? 19.557 -25.803 7.538 1.00 78.50 93 GLY A N 1
ATOM 753 C CA . GLY A 1 93 ? 21.010 -25.696 7.726 1.00 78.50 93 GLY A CA 1
ATOM 754 C C . GLY A 1 93 ? 21.816 -25.516 6.429 1.00 78.50 93 GLY A C 1
ATOM 755 O O . GLY A 1 93 ? 23.031 -25.317 6.480 1.00 78.50 93 GLY A O 1
ATOM 756 N N . LYS A 1 94 ? 21.161 -25.553 5.262 1.00 89.19 94 LYS A N 1
ATOM 757 C CA . LYS A 1 94 ? 21.805 -25.434 3.950 1.00 89.19 94 LYS A CA 1
ATOM 758 C C . LYS A 1 94 ? 22.215 -23.995 3.640 1.00 89.19 94 LYS A C 1
ATOM 760 O O . LYS A 1 94 ? 21.575 -23.042 4.099 1.00 89.19 94 LYS A O 1
ATOM 765 N N . LEU A 1 95 ? 23.289 -23.854 2.868 1.00 91.06 95 LEU A N 1
ATOM 766 C CA . LEU A 1 95 ? 23.852 -22.572 2.462 1.00 91.06 95 LEU A CA 1
ATOM 767 C C . LEU A 1 95 ? 22.890 -21.814 1.531 1.00 91.06 95 LEU A C 1
ATOM 769 O O . LEU A 1 95 ? 22.344 -22.366 0.573 1.00 91.06 95 LEU A O 1
ATOM 773 N N . MET A 1 96 ? 22.655 -20.535 1.820 1.00 90.38 96 MET A N 1
ATOM 774 C CA . MET A 1 96 ? 21.745 -19.692 1.042 1.00 90.38 96 MET A CA 1
ATOM 775 C C . MET A 1 96 ? 22.081 -18.204 1.176 1.00 90.38 96 MET A C 1
ATOM 777 O O . MET A 1 96 ? 22.824 -17.778 2.055 1.00 90.38 96 MET A O 1
ATOM 781 N N . LEU A 1 97 ? 21.481 -17.367 0.331 1.00 89.25 97 LEU A N 1
ATOM 782 C CA . LEU A 1 97 ? 21.613 -15.915 0.462 1.00 89.25 97 LEU A CA 1
ATOM 783 C C . LEU A 1 97 ? 20.842 -15.375 1.675 1.00 89.25 97 LEU A C 1
ATOM 785 O O . LEU A 1 97 ? 19.762 -15.853 2.021 1.00 89.25 97 LEU A O 1
ATOM 789 N N . SER A 1 98 ? 21.352 -14.300 2.281 1.00 85.50 98 SER A N 1
ATOM 790 C CA . SER A 1 98 ? 20.559 -13.484 3.209 1.00 85.50 98 SER A CA 1
ATOM 791 C C . SER A 1 98 ? 19.413 -12.786 2.469 1.00 85.50 98 SER A C 1
ATOM 793 O O . SER A 1 98 ? 19.496 -12.572 1.263 1.00 85.50 98 SER A O 1
ATOM 795 N N . GLN A 1 99 ? 18.359 -12.356 3.172 1.00 82.06 99 GLN A N 1
ATOM 796 C CA . GLN A 1 99 ? 17.255 -11.613 2.536 1.00 82.06 99 GLN A CA 1
ATOM 797 C C . GLN A 1 99 ? 17.739 -10.356 1.794 1.00 82.06 99 GLN A C 1
ATOM 799 O O . GLN A 1 99 ? 17.232 -10.030 0.720 1.00 82.06 99 GLN A O 1
ATOM 804 N N . PHE A 1 100 ? 18.742 -9.668 2.347 1.00 81.62 100 PHE A N 1
ATOM 805 C CA . PHE A 1 100 ? 19.360 -8.509 1.709 1.00 81.62 100 PHE A CA 1
ATOM 806 C C . PHE A 1 100 ? 20.111 -8.898 0.428 1.00 81.62 100 PHE A C 1
ATOM 808 O O . PHE A 1 100 ? 19.856 -8.314 -0.626 1.00 81.62 100 PHE A O 1
ATOM 815 N N . GLY A 1 101 ? 20.983 -9.911 0.499 1.00 83.69 101 GLY A N 1
ATOM 816 C CA . GLY A 1 101 ? 21.729 -10.408 -0.661 1.00 83.69 101 GLY A CA 1
ATOM 817 C C . GLY A 1 101 ? 20.800 -10.922 -1.761 1.00 83.69 101 GLY A C 1
ATOM 818 O O . GLY A 1 101 ? 20.929 -10.527 -2.916 1.00 83.69 101 GLY A O 1
ATOM 819 N N . PHE A 1 102 ? 19.787 -11.698 -1.377 1.00 90.12 102 PHE A N 1
ATOM 820 C CA . PHE A 1 102 ? 18.746 -12.215 -2.260 1.00 90.12 102 PHE A CA 1
ATOM 821 C C . PHE A 1 102 ? 18.019 -11.093 -3.011 1.00 90.12 102 PHE A C 1
ATOM 823 O O . PHE A 1 102 ? 17.883 -11.147 -4.227 1.00 90.12 102 PHE A O 1
ATOM 830 N N . ARG A 1 103 ? 17.617 -10.014 -2.324 1.00 90.12 103 ARG A N 1
ATOM 831 C CA . ARG A 1 103 ? 16.966 -8.861 -2.969 1.00 90.12 103 ARG A CA 1
ATOM 832 C C . ARG A 1 103 ? 17.887 -8.107 -3.937 1.00 90.12 103 ARG A C 1
ATOM 834 O O . ARG A 1 103 ? 17.403 -7.506 -4.897 1.00 90.12 103 ARG A O 1
ATOM 841 N N . ASN A 1 104 ? 19.186 -8.061 -3.658 1.00 88.69 104 ASN A N 1
ATOM 842 C CA . ASN A 1 104 ? 20.146 -7.342 -4.497 1.00 88.69 104 ASN A CA 1
ATOM 843 C C . ASN A 1 104 ? 20.499 -8.107 -5.770 1.00 88.69 104 ASN A C 1
ATOM 845 O O . ASN A 1 104 ? 20.746 -7.467 -6.788 1.00 88.69 104 ASN A O 1
ATOM 849 N N . VAL A 1 105 ? 20.440 -9.442 -5.742 1.00 93.69 105 VAL A N 1
ATOM 850 C CA . VAL A 1 105 ? 20.634 -10.275 -6.936 1.00 93.69 105 VAL A CA 1
ATOM 851 C C . VAL A 1 105 ? 19.712 -9.837 -8.078 1.00 93.69 105 VAL A C 1
ATOM 853 O O . VAL A 1 105 ? 20.184 -9.554 -9.172 1.00 93.69 105 VAL A O 1
ATOM 856 N N . PHE A 1 106 ? 18.421 -9.649 -7.801 1.00 95.25 106 PHE A N 1
ATOM 857 C CA . PHE A 1 106 ? 17.416 -9.269 -8.805 1.00 95.25 106 PHE A CA 1
ATOM 858 C C . PHE A 1 106 ? 17.565 -7.862 -9.401 1.00 95.25 106 PHE A C 1
ATOM 860 O O . PHE A 1 106 ? 16.768 -7.475 -10.252 1.00 95.25 106 PHE A O 1
ATOM 867 N N . ARG A 1 107 ? 18.515 -7.062 -8.909 1.00 91.69 107 ARG A N 1
ATOM 868 C CA . ARG A 1 107 ? 18.709 -5.665 -9.324 1.00 91.69 107 ARG A CA 1
ATOM 869 C C . ARG A 1 107 ? 20.092 -5.383 -9.891 1.00 91.69 107 ARG A C 1
ATOM 871 O O . ARG A 1 107 ? 20.335 -4.282 -10.370 1.00 91.69 107 ARG A O 1
ATOM 878 N N . ASN A 1 108 ? 21.005 -6.342 -9.799 1.00 92.31 108 ASN A N 1
ATOM 879 C CA . ASN A 1 108 ? 22.387 -6.121 -10.178 1.00 92.31 108 ASN A CA 1
ATOM 880 C C . ASN A 1 108 ? 22.578 -6.381 -11.677 1.00 92.31 108 ASN A C 1
ATOM 882 O O . ASN A 1 108 ? 22.489 -7.525 -12.116 1.00 92.31 108 ASN A O 1
ATOM 886 N N . ALA A 1 109 ? 22.870 -5.324 -12.437 1.00 92.25 109 ALA A N 1
ATOM 887 C CA . ALA A 1 109 ? 23.072 -5.372 -13.887 1.00 92.25 109 ALA A CA 1
ATOM 888 C C . ALA A 1 109 ? 24.239 -6.278 -14.321 1.00 92.25 109 ALA A C 1
ATOM 890 O O . ALA A 1 109 ? 24.325 -6.664 -15.481 1.00 92.25 109 ALA A O 1
ATOM 891 N N . ILE A 1 110 ? 25.102 -6.678 -13.384 1.00 94.06 110 ILE A N 1
ATOM 892 C CA . ILE A 1 110 ? 26.146 -7.676 -13.623 1.00 94.06 110 ILE A CA 1
ATOM 893 C C . ILE A 1 110 ? 25.593 -8.948 -14.275 1.00 94.06 110 ILE A C 1
ATOM 895 O O . ILE A 1 110 ? 26.198 -9.496 -15.177 1.00 94.06 110 ILE A O 1
ATOM 899 N N . TYR A 1 111 ? 24.387 -9.379 -13.897 1.00 96.50 111 TYR A N 1
ATOM 900 C CA . TYR A 1 111 ? 23.819 -10.641 -14.371 1.00 96.50 111 TYR A CA 1
ATOM 901 C C . TYR A 1 111 ? 23.337 -10.616 -15.823 1.00 96.50 111 TYR A C 1
ATOM 903 O O . TYR A 1 111 ? 23.042 -11.679 -16.373 1.00 96.50 111 TYR A O 1
ATOM 911 N N . ILE A 1 112 ? 23.275 -9.428 -16.430 1.00 95.38 112 ILE A N 1
ATOM 912 C CA . ILE A 1 112 ? 23.012 -9.222 -17.858 1.00 95.38 112 ILE A CA 1
ATOM 913 C C . ILE A 1 112 ? 24.279 -8.814 -18.628 1.00 95.38 112 ILE A C 1
ATOM 915 O O . ILE A 1 112 ? 24.173 -8.338 -19.751 1.00 95.38 112 ILE A O 1
ATOM 919 N N . GLY A 1 113 ? 25.470 -9.013 -18.048 1.00 92.25 113 GLY A N 1
ATOM 920 C CA . GLY A 1 113 ? 26.753 -8.758 -18.711 1.00 92.25 113 GLY A CA 1
ATOM 921 C C . GLY A 1 113 ? 27.290 -7.333 -18.554 1.00 92.25 113 GLY A C 1
ATOM 922 O O . GLY A 1 113 ? 28.354 -7.018 -19.093 1.00 92.25 113 GLY A O 1
ATOM 923 N N . CYS A 1 114 ? 26.610 -6.472 -17.788 1.00 90.19 114 CYS A N 1
ATOM 924 C CA . CYS A 1 114 ? 27.047 -5.094 -17.575 1.00 90.19 114 CYS A CA 1
ATOM 925 C C . CYS A 1 114 ? 28.150 -4.992 -16.509 1.00 90.19 114 CYS A C 1
ATOM 927 O O . CYS A 1 114 ? 28.132 -5.674 -15.484 1.00 90.19 114 CYS A O 1
ATOM 929 N N . TRP A 1 115 ? 29.073 -4.053 -16.689 1.00 86.94 115 TRP A N 1
ATOM 930 C CA . TRP A 1 115 ? 30.052 -3.650 -15.688 1.00 86.94 115 TRP A CA 1
ATOM 931 C C . TRP A 1 115 ? 29.724 -2.253 -15.168 1.00 86.94 115 TRP A C 1
ATOM 933 O O . TRP A 1 115 ? 29.595 -1.302 -15.941 1.00 86.94 115 TRP A O 1
ATOM 943 N N . ALA A 1 116 ? 29.592 -2.129 -13.848 1.00 81.25 116 ALA A N 1
ATOM 944 C CA . ALA A 1 116 ? 29.271 -0.871 -13.189 1.00 81.25 116 ALA A CA 1
ATOM 945 C C . ALA A 1 116 ? 30.372 -0.454 -12.211 1.00 81.25 116 ALA A C 1
ATOM 947 O O . ALA A 1 116 ? 30.824 -1.246 -11.385 1.00 81.25 116 ALA A O 1
ATOM 948 N N . VAL A 1 117 ? 30.752 0.822 -12.261 1.00 72.25 117 VAL A N 1
ATOM 949 C CA . VAL A 1 117 ? 31.703 1.457 -11.343 1.00 72.25 117 VAL A CA 1
ATOM 950 C C . VAL A 1 117 ? 30.977 2.602 -10.647 1.00 72.25 117 VAL A C 1
ATOM 952 O O . VAL A 1 117 ? 30.336 3.419 -11.297 1.00 72.25 117 VAL A O 1
ATOM 955 N N . ASN A 1 118 ? 31.021 2.654 -9.311 1.00 66.81 118 ASN A N 1
ATOM 956 C CA . ASN A 1 118 ? 30.330 3.683 -8.515 1.00 66.81 118 ASN A CA 1
ATOM 957 C C . ASN A 1 118 ? 28.837 3.857 -8.862 1.00 66.81 118 ASN A C 1
ATOM 959 O O . ASN A 1 118 ? 28.309 4.963 -8.811 1.00 66.81 118 ASN A O 1
ATOM 963 N N . ARG A 1 119 ? 28.147 2.743 -9.156 1.00 67.38 119 ARG A N 1
ATOM 964 C CA . ARG A 1 119 ? 26.724 2.684 -9.555 1.00 67.38 119 ARG A CA 1
ATOM 965 C C . ARG A 1 119 ? 26.404 3.261 -10.941 1.00 67.38 119 ARG A C 1
ATOM 967 O O . ARG A 1 119 ? 25.230 3.400 -11.254 1.00 67.38 119 ARG A O 1
ATOM 974 N N . VAL A 1 120 ? 27.413 3.525 -11.766 1.00 72.44 120 VAL A N 1
ATOM 975 C CA . VAL A 1 120 ? 27.256 3.907 -13.174 1.00 72.44 120 VAL A CA 1
ATOM 976 C C . VAL A 1 120 ? 27.719 2.747 -14.044 1.00 72.44 120 VAL A C 1
ATOM 978 O O . VAL A 1 120 ? 28.810 2.217 -13.826 1.00 72.44 120 VAL A O 1
ATOM 981 N N . ILE A 1 121 ? 26.898 2.328 -15.008 1.00 82.88 121 ILE A N 1
ATOM 982 C CA . ILE A 1 121 ? 27.301 1.317 -15.991 1.00 82.88 121 ILE A CA 1
ATOM 983 C C . ILE A 1 121 ? 28.310 1.953 -16.943 1.00 82.88 121 ILE A C 1
ATOM 985 O O . ILE A 1 121 ? 28.026 2.971 -17.567 1.00 82.88 121 ILE A O 1
ATOM 989 N N . VAL A 1 122 ? 29.493 1.351 -17.035 1.00 82.50 122 VAL A N 1
ATOM 990 C CA . VAL A 1 122 ? 30.582 1.816 -17.906 1.00 82.50 122 VAL A CA 1
ATOM 991 C C . VAL A 1 122 ? 30.760 0.928 -19.137 1.00 82.50 122 VAL A C 1
ATOM 993 O O . VAL A 1 122 ? 31.367 1.356 -20.110 1.00 82.50 122 VAL A O 1
ATOM 996 N N . ASP A 1 123 ? 30.232 -0.296 -19.103 1.00 79.81 123 ASP A N 1
ATOM 997 C CA . ASP A 1 123 ? 30.263 -1.243 -20.218 1.00 79.81 123 ASP A CA 1
ATOM 998 C C . ASP A 1 123 ? 29.031 -2.155 -20.135 1.00 79.81 123 ASP A C 1
ATOM 1000 O O . ASP A 1 123 ? 28.766 -2.740 -19.087 1.00 79.81 123 ASP A O 1
ATOM 1004 N N . TYR A 1 124 ? 28.260 -2.254 -21.216 1.00 80.31 124 TYR A N 1
ATOM 1005 C CA . TYR A 1 124 ? 27.031 -3.055 -21.273 1.00 80.31 124 TYR A CA 1
ATOM 1006 C C . TYR A 1 124 ? 27.271 -4.502 -21.728 1.00 80.31 124 TYR A C 1
ATOM 1008 O O . TYR A 1 124 ? 26.402 -5.344 -21.530 1.00 80.31 124 TYR A O 1
ATOM 1016 N N . HIS A 1 125 ? 28.434 -4.806 -22.313 1.00 89.38 125 HIS A N 1
ATOM 1017 C CA . HIS A 1 125 ? 28.749 -6.120 -22.887 1.00 89.38 125 HIS A CA 1
ATOM 1018 C C . HIS A 1 125 ? 30.126 -6.592 -22.417 1.00 89.38 125 HIS A C 1
ATOM 1020 O O . HIS A 1 125 ? 30.981 -7.009 -23.200 1.00 89.38 125 HIS A O 1
ATOM 1026 N N . ASN A 1 126 ? 30.351 -6.501 -21.109 1.00 89.31 126 ASN A N 1
ATOM 1027 C CA . ASN A 1 126 ? 31.652 -6.764 -20.518 1.00 89.31 126 ASN A CA 1
ATOM 1028 C C . ASN A 1 126 ? 31.967 -8.264 -20.418 1.00 89.31 126 ASN A C 1
ATOM 1030 O O . ASN A 1 126 ? 33.121 -8.674 -20.575 1.00 89.31 126 ASN A O 1
ATOM 1034 N N . HIS A 1 127 ? 30.947 -9.071 -20.126 1.00 92.19 127 HIS A N 1
ATOM 1035 C CA . HIS A 1 127 ? 31.057 -10.511 -19.913 1.00 92.19 127 HIS A CA 1
ATOM 1036 C C . HIS A 1 127 ? 29.752 -11.241 -20.257 1.00 92.19 127 HIS A C 1
ATOM 1038 O O . HIS A 1 127 ? 28.709 -10.618 -20.441 1.00 92.19 127 HIS A O 1
ATOM 1044 N N . GLU A 1 128 ? 29.825 -12.572 -20.333 1.00 94.06 128 GLU A N 1
ATOM 1045 C CA . GLU A 1 128 ? 28.686 -13.439 -20.654 1.00 94.06 128 GLU A CA 1
ATOM 1046 C C . GLU A 1 128 ? 27.543 -13.258 -19.624 1.00 94.06 128 GLU A C 1
ATOM 1048 O O . GLU A 1 128 ? 27.774 -13.383 -18.411 1.00 94.06 128 GLU A O 1
ATOM 1053 N N . PRO A 1 129 ? 26.306 -12.973 -20.059 1.00 95.56 129 PRO A N 1
ATOM 1054 C CA . PRO A 1 129 ? 25.162 -12.863 -19.160 1.00 95.56 129 PRO A CA 1
ATOM 1055 C C . PRO A 1 129 ? 24.744 -14.235 -18.607 1.00 95.56 129 PRO A C 1
ATOM 1057 O O . PRO A 1 129 ? 24.728 -15.230 -19.324 1.00 95.56 129 PRO A O 1
ATOM 1060 N N . ILE A 1 130 ? 24.344 -14.285 -17.332 1.00 97.31 130 ILE A N 1
ATOM 1061 C CA . ILE A 1 130 ? 23.731 -15.486 -16.724 1.00 97.31 130 ILE A CA 1
ATOM 1062 C C . ILE A 1 130 ? 22.210 -15.460 -16.899 1.00 97.31 130 ILE A C 1
ATOM 1064 O O . ILE A 1 130 ? 21.571 -16.497 -17.075 1.00 97.31 130 ILE A O 1
ATOM 1068 N N . ILE A 1 131 ? 21.607 -14.273 -16.808 1.00 97.12 131 ILE A N 1
ATOM 1069 C CA . ILE A 1 131 ? 20.155 -14.113 -16.777 1.00 97.12 131 ILE A CA 1
ATOM 1070 C C . ILE A 1 131 ? 19.685 -13.519 -18.106 1.00 97.12 131 ILE A C 1
ATOM 1072 O O . ILE A 1 131 ? 20.158 -12.448 -18.487 1.00 97.12 131 ILE A O 1
ATOM 1076 N N . PRO A 1 132 ? 18.713 -14.148 -18.794 1.00 93.62 132 PRO A N 1
ATOM 1077 C CA . PRO A 1 132 ? 18.101 -13.562 -19.980 1.00 93.62 132 PRO A CA 1
ATOM 1078 C C . PRO A 1 132 ? 17.520 -12.175 -19.686 1.00 93.62 132 PRO A C 1
ATOM 1080 O O . PRO A 1 132 ? 16.851 -11.988 -18.664 1.00 93.62 132 PRO A O 1
ATOM 1083 N N . LEU A 1 133 ? 17.725 -11.223 -20.601 1.00 89.31 133 LEU A N 1
ATOM 1084 C CA . LEU A 1 133 ? 17.375 -9.814 -20.394 1.00 89.31 133 LEU A CA 1
ATOM 1085 C C . LEU A 1 133 ? 15.914 -9.619 -19.962 1.00 89.31 133 LEU A C 1
ATOM 1087 O O . LEU A 1 133 ? 15.658 -8.933 -18.977 1.00 89.31 133 LEU A O 1
ATOM 1091 N N . ASP A 1 134 ? 14.956 -10.278 -20.613 1.00 90.25 134 ASP A N 1
ATOM 1092 C CA . ASP A 1 134 ? 13.530 -10.147 -20.274 1.00 90.25 134 ASP A CA 1
ATOM 1093 C C . ASP A 1 134 ? 13.207 -10.623 -18.854 1.00 90.25 134 ASP A C 1
ATOM 1095 O O . ASP A 1 134 ? 12.381 -10.039 -18.143 1.00 90.25 134 ASP A O 1
ATOM 1099 N N . LEU A 1 135 ? 13.863 -11.702 -18.421 1.00 91.44 135 LEU A N 1
ATOM 1100 C CA . LEU A 1 135 ? 13.692 -12.255 -17.084 1.00 91.44 135 LEU A CA 1
ATOM 1101 C C . LEU A 1 135 ? 14.323 -11.335 -16.034 1.00 91.44 135 LEU A C 1
ATOM 1103 O O . LEU A 1 135 ? 13.733 -11.119 -14.970 1.00 91.44 135 LEU A O 1
ATOM 1107 N N . PHE A 1 136 ? 15.477 -10.750 -16.355 1.00 96.19 136 PHE A N 1
ATOM 1108 C CA . PHE A 1 136 ? 16.103 -9.728 -15.531 1.00 96.19 136 PHE A CA 1
ATOM 1109 C C . PHE A 1 136 ? 15.213 -8.488 -15.414 1.00 96.19 136 PHE A C 1
ATOM 1111 O O . PHE A 1 136 ? 14.877 -8.089 -14.300 1.00 96.19 136 PHE A O 1
ATOM 1118 N N . MET A 1 137 ? 14.752 -7.926 -16.535 1.00 90.69 137 MET A N 1
ATOM 1119 C CA . MET A 1 137 ? 13.924 -6.718 -16.562 1.00 90.69 137 MET A CA 1
ATOM 1120 C C . MET A 1 137 ? 12.580 -6.924 -15.858 1.00 90.69 137 MET A C 1
ATOM 1122 O O . MET A 1 137 ? 12.118 -6.024 -15.154 1.00 90.69 137 MET A O 1
ATOM 1126 N N . PHE A 1 138 ? 11.981 -8.120 -15.937 1.00 90.88 138 PHE A N 1
ATOM 1127 C CA . PHE A 1 138 ? 10.800 -8.471 -15.140 1.00 90.88 138 PHE A CA 1
ATOM 1128 C C . PHE A 1 138 ? 11.039 -8.271 -13.637 1.00 90.88 138 PHE A C 1
ATOM 1130 O O . PHE A 1 138 ? 10.161 -7.749 -12.936 1.00 90.88 138 PHE A O 1
ATOM 1137 N N . ALA A 1 139 ? 12.202 -8.709 -13.147 1.00 92.88 139 ALA A N 1
ATOM 1138 C CA . ALA A 1 139 ? 12.548 -8.657 -11.736 1.00 92.88 139 ALA A CA 1
ATOM 1139 C C . ALA A 1 139 ? 13.029 -7.266 -11.306 1.00 92.88 139 ALA A C 1
ATOM 1141 O O . ALA A 1 139 ? 12.538 -6.717 -10.314 1.00 92.88 139 ALA A O 1
ATOM 1142 N N . PHE A 1 140 ? 13.919 -6.672 -12.098 1.00 93.06 140 PHE A N 1
ATOM 1143 C CA . PHE A 1 140 ? 14.486 -5.347 -11.897 1.00 93.06 140 PHE A CA 1
ATOM 1144 C C . PHE A 1 140 ? 13.387 -4.284 -11.791 1.00 93.06 140 PHE A C 1
ATOM 1146 O O . PHE A 1 140 ? 13.315 -3.570 -10.787 1.00 93.06 140 PHE A O 1
ATOM 1153 N N . ASN A 1 141 ? 12.448 -4.259 -12.744 1.00 90.38 141 ASN A N 1
ATOM 1154 C CA . ASN A 1 141 ? 11.337 -3.303 -12.761 1.00 90.38 141 ASN A CA 1
ATOM 1155 C C . ASN A 1 141 ? 10.402 -3.442 -11.552 1.00 90.38 141 ASN A C 1
ATOM 1157 O O . ASN A 1 141 ? 9.772 -2.481 -11.127 1.00 90.38 141 ASN A O 1
ATOM 1161 N N . ARG A 1 142 ? 10.335 -4.613 -10.915 1.00 90.12 142 ARG A N 1
ATOM 1162 C CA . ARG A 1 142 ? 9.527 -4.810 -9.699 1.00 90.12 142 ARG A CA 1
ATOM 1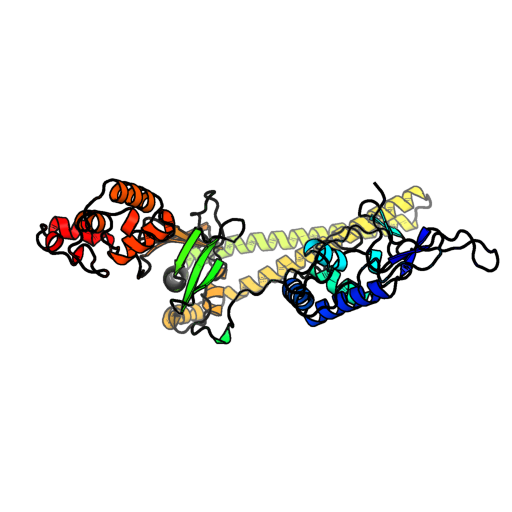163 C C . ARG A 1 142 ? 10.241 -4.414 -8.413 1.00 90.12 142 ARG A C 1
ATOM 1165 O O . ARG A 1 142 ? 9.624 -4.431 -7.352 1.00 90.12 142 ARG A O 1
ATOM 1172 N N . LEU A 1 143 ? 11.534 -4.109 -8.452 1.00 89.50 143 LEU A N 1
ATOM 1173 C CA . LEU A 1 143 ? 12.331 -3.920 -7.237 1.00 89.50 143 LEU A CA 1
ATOM 1174 C C . LEU A 1 143 ? 13.157 -2.632 -7.228 1.00 89.50 143 LEU A C 1
ATOM 1176 O O . LEU A 1 143 ? 13.540 -2.189 -6.136 1.00 89.50 143 LEU A O 1
ATOM 1180 N N . SER A 1 144 ? 13.468 -2.066 -8.395 1.00 88.31 144 SER A N 1
ATOM 1181 C CA . SER A 1 144 ? 14.300 -0.874 -8.541 1.00 88.31 144 SER A CA 1
ATOM 1182 C C . SER A 1 144 ? 13.465 0.346 -8.944 1.00 88.31 144 SER A C 1
ATOM 1184 O O . SER A 1 144 ? 12.850 0.319 -10.011 1.00 88.31 144 SER A O 1
ATOM 1186 N N . PRO A 1 145 ? 13.452 1.420 -8.130 1.00 85.44 145 PRO A N 1
ATOM 1187 C CA . PRO A 1 145 ? 12.792 2.676 -8.484 1.00 85.44 145 PRO A CA 1
ATOM 1188 C C . PRO A 1 145 ? 13.571 3.495 -9.523 1.00 85.44 145 PRO A C 1
ATOM 1190 O O . PRO A 1 145 ? 13.036 4.472 -10.035 1.00 85.44 145 PRO A O 1
ATOM 1193 N N . VAL A 1 146 ? 14.813 3.107 -9.822 1.00 86.94 146 VAL A N 1
ATOM 1194 C CA . VAL A 1 146 ? 15.678 3.727 -10.834 1.00 86.94 146 VAL A CA 1
ATOM 1195 C C . VAL A 1 146 ? 16.009 2.721 -11.934 1.00 86.94 146 VAL A C 1
ATOM 1197 O O . VAL A 1 146 ? 16.055 1.516 -11.657 1.00 86.94 146 VAL A O 1
ATOM 1200 N N . ASN A 1 147 ? 16.159 3.190 -13.170 1.00 86.31 147 ASN A N 1
ATOM 1201 C CA . ASN A 1 147 ? 16.568 2.384 -14.317 1.00 86.31 147 ASN A CA 1
ATOM 1202 C C . ASN A 1 147 ? 18.083 2.100 -14.272 1.00 86.31 147 ASN A C 1
ATOM 1204 O O . ASN A 1 147 ? 18.746 2.362 -13.264 1.00 86.31 147 ASN A O 1
ATOM 1208 N N . LEU A 1 148 ? 18.617 1.486 -15.326 1.00 83.75 148 LEU A N 1
ATOM 1209 C CA . LEU A 1 148 ? 20.033 1.117 -15.404 1.00 83.75 148 LEU A CA 1
ATOM 1210 C C . LEU A 1 148 ? 20.945 2.342 -15.580 1.00 83.75 148 LEU A C 1
ATOM 1212 O O . LEU A 1 148 ? 22.111 2.305 -15.193 1.00 83.75 148 LEU A O 1
ATOM 1216 N N . GLU A 1 149 ? 20.382 3.431 -16.093 1.00 80.69 149 GLU A N 1
ATOM 1217 C CA . GLU A 1 149 ? 21.023 4.719 -16.335 1.00 80.69 149 GLU A CA 1
ATOM 1218 C C . GLU A 1 149 ? 21.030 5.618 -15.084 1.00 80.69 149 GLU A C 1
ATOM 1220 O O . GLU A 1 149 ? 21.735 6.621 -15.048 1.00 80.69 149 GLU A O 1
ATOM 1225 N N . GLY A 1 150 ? 20.285 5.245 -14.037 1.00 78.69 150 GLY A N 1
ATOM 1226 C CA . GLY A 1 150 ? 20.177 5.998 -12.783 1.00 78.69 150 GLY A CA 1
ATOM 1227 C C . GLY A 1 150 ? 18.990 6.966 -12.710 1.00 78.69 150 GLY A C 1
ATOM 1228 O O . GLY A 1 150 ? 18.780 7.582 -11.665 1.00 78.69 150 GLY A O 1
ATOM 1229 N N . GLU A 1 151 ? 18.179 7.043 -13.762 1.00 82.75 151 GLU A N 1
ATOM 1230 C CA . GLU A 1 151 ? 16.961 7.854 -13.853 1.00 82.75 151 GLU A CA 1
ATOM 1231 C C . GLU A 1 151 ? 15.744 7.143 -13.235 1.00 82.75 151 GLU A C 1
ATOM 1233 O O . GLU A 1 151 ? 15.773 5.925 -13.037 1.00 82.75 151 GLU A O 1
ATOM 1238 N N . PRO A 1 152 ? 14.636 7.846 -12.928 1.00 86.31 152 PRO A N 1
ATOM 1239 C CA . PRO A 1 152 ? 13.410 7.211 -12.452 1.00 86.31 152 PRO A CA 1
ATOM 1240 C C . PRO A 1 152 ? 12.925 6.106 -13.400 1.00 86.31 152 PRO A C 1
ATOM 1242 O O . PRO A 1 152 ? 12.733 6.329 -14.591 1.00 86.31 152 PRO A O 1
ATOM 1245 N N . ASN A 1 153 ? 12.689 4.906 -12.867 1.00 86.50 153 ASN A N 1
ATOM 1246 C CA . ASN A 1 153 ? 12.239 3.771 -13.666 1.00 86.50 153 ASN A CA 1
ATOM 1247 C C . ASN A 1 153 ? 10.737 3.900 -13.998 1.00 86.50 153 ASN A C 1
ATOM 1249 O O . ASN A 1 153 ? 9.909 3.726 -13.095 1.00 86.50 153 ASN A O 1
ATOM 1253 N N . PRO A 1 154 ? 10.348 4.117 -15.270 1.00 81.88 154 PRO A N 1
ATOM 1254 C CA . PRO A 1 154 ? 8.940 4.253 -15.657 1.00 81.88 154 PRO A CA 1
ATOM 1255 C C . PRO A 1 154 ? 8.151 2.947 -15.492 1.00 81.88 154 PRO A C 1
ATOM 1257 O O . PRO A 1 154 ? 6.927 2.960 -15.379 1.00 81.88 154 PRO A O 1
ATOM 1260 N N . HIS A 1 155 ? 8.845 1.810 -15.439 1.00 82.19 155 HIS A N 1
ATOM 1261 C CA . HIS A 1 155 ? 8.260 0.488 -15.254 1.00 82.19 155 HIS A CA 1
ATOM 1262 C C . HIS A 1 155 ? 8.300 0.024 -13.797 1.00 82.19 155 HIS A C 1
ATOM 1264 O O . HIS A 1 155 ? 8.019 -1.147 -13.527 1.00 82.19 155 HIS A O 1
ATOM 1270 N N . TYR A 1 156 ? 8.634 0.915 -12.853 1.00 88.06 156 TYR A N 1
ATOM 1271 C CA . TYR A 1 156 ? 8.700 0.562 -11.442 1.00 88.06 156 TYR A CA 1
ATOM 1272 C C . TYR A 1 156 ? 7.339 0.094 -10.912 1.00 88.06 156 TYR A C 1
ATOM 1274 O O . TYR A 1 156 ? 6.428 0.881 -10.652 1.00 88.06 156 TYR A O 1
ATOM 1282 N N . ALA A 1 157 ? 7.217 -1.216 -10.713 1.00 80.31 157 ALA A N 1
ATOM 1283 C CA . ALA A 1 157 ? 5.991 -1.884 -10.298 1.00 80.31 157 ALA A CA 1
ATOM 1284 C C . ALA A 1 157 ? 6.244 -2.718 -9.033 1.00 80.31 157 ALA A C 1
ATOM 1286 O O . ALA A 1 157 ? 6.230 -3.953 -9.094 1.00 80.31 157 ALA A O 1
ATOM 1287 N N . PRO A 1 158 ? 6.509 -2.082 -7.873 1.00 76.12 158 PRO A N 1
ATOM 1288 C CA . PRO A 1 158 ? 6.834 -2.806 -6.659 1.00 76.12 158 PRO A CA 1
ATOM 1289 C C . PRO A 1 158 ? 5.719 -3.760 -6.273 1.00 76.12 158 PRO A C 1
ATOM 1291 O O . PRO A 1 158 ? 4.542 -3.384 -6.217 1.00 76.12 158 PRO A O 1
ATOM 1294 N N . GLN A 1 159 ? 6.105 -4.997 -5.957 1.00 61.75 159 GLN A N 1
ATOM 1295 C CA . GLN A 1 159 ? 5.161 -5.964 -5.436 1.00 61.75 159 GLN A CA 1
ATOM 1296 C C . GLN A 1 159 ? 4.595 -5.432 -4.118 1.00 61.75 159 GLN A C 1
ATOM 1298 O O . GLN A 1 159 ? 5.303 -5.289 -3.122 1.00 61.75 159 GLN A O 1
ATOM 1303 N N . ARG A 1 160 ? 3.303 -5.103 -4.116 1.00 56.41 160 ARG A N 1
ATOM 1304 C CA . ARG A 1 160 ? 2.607 -4.662 -2.908 1.00 56.41 160 ARG A CA 1
ATOM 1305 C C . ARG A 1 160 ? 2.280 -5.913 -2.093 1.00 56.41 160 ARG A C 1
ATOM 1307 O O . ARG A 1 160 ? 1.464 -6.707 -2.566 1.00 56.41 160 ARG A O 1
ATOM 1314 N N . PRO A 1 161 ? 2.883 -6.136 -0.909 1.00 47.41 161 PRO A N 1
ATOM 1315 C CA . PRO A 1 161 ? 2.513 -7.271 -0.081 1.00 47.41 161 PRO A CA 1
ATOM 1316 C C . PRO A 1 161 ? 1.031 -7.157 0.282 1.00 47.41 161 PRO A C 1
ATOM 1318 O O . PRO A 1 161 ? 0.615 -6.303 1.066 1.00 47.41 161 PRO A O 1
ATOM 1321 N N . TRP A 1 162 ? 0.222 -8.034 -0.306 1.00 42.31 162 TRP A N 1
ATOM 1322 C CA . TRP A 1 162 ? -1.123 -8.311 0.167 1.00 42.31 162 TRP A CA 1
ATOM 1323 C C . TRP A 1 162 ? -1.004 -9.028 1.515 1.00 42.31 162 TRP A C 1
ATOM 1325 O O . TRP A 1 162 ? -0.956 -10.249 1.568 1.00 42.31 162 TRP A O 1
ATOM 1335 N N . VAL A 1 163 ? -0.971 -8.292 2.627 1.00 44.81 163 VAL A N 1
ATOM 1336 C CA . VAL A 1 163 ? -1.472 -8.841 3.896 1.00 44.81 163 VAL A CA 1
ATOM 1337 C C . VAL A 1 163 ? -2.884 -8.329 4.062 1.00 44.81 163 VAL A C 1
ATOM 1339 O O . VAL A 1 163 ? -3.115 -7.331 4.738 1.00 44.81 163 VAL A O 1
ATOM 1342 N N . ARG A 1 164 ? -3.842 -8.979 3.405 1.00 46.91 164 ARG A N 1
ATOM 1343 C CA . ARG A 1 164 ? -5.239 -8.902 3.826 1.00 46.91 164 ARG A CA 1
ATOM 1344 C C . ARG A 1 164 ? -5.862 -10.265 3.565 1.00 46.91 164 ARG A C 1
ATOM 1346 O O . ARG A 1 164 ? -5.789 -10.733 2.437 1.00 46.91 164 ARG A O 1
ATOM 1353 N N . HIS A 1 165 ? -6.437 -10.854 4.613 1.00 54.19 165 HIS A N 1
ATOM 1354 C CA . HIS A 1 165 ? -7.317 -12.029 4.595 1.00 54.19 165 HIS A CA 1
ATOM 1355 C C . HIS A 1 165 ? -8.142 -12.123 3.310 1.00 54.19 165 HIS A C 1
ATOM 1357 O O . HIS A 1 165 ? -8.514 -11.061 2.779 1.00 54.19 165 HIS A O 1
ATOM 1363 N N . ASP A 1 166 ? -8.437 -13.349 2.858 1.00 53.28 166 ASP A N 1
ATOM 1364 C CA . ASP A 1 166 ? -9.227 -13.572 1.647 1.00 53.28 166 ASP A CA 1
ATOM 1365 C C . ASP A 1 166 ? -10.446 -12.642 1.669 1.00 53.28 166 ASP A C 1
ATOM 1367 O O . ASP A 1 166 ? -11.220 -12.589 2.627 1.00 53.28 166 ASP A O 1
ATOM 1371 N N . LYS A 1 167 ? -10.553 -11.798 0.639 1.00 57.94 167 LYS A N 1
ATOM 1372 C CA . LYS A 1 167 ? -11.653 -10.838 0.529 1.00 57.94 167 LYS A CA 1
ATOM 1373 C C . LYS A 1 167 ? -12.997 -11.563 0.472 1.00 57.94 167 LYS A C 1
ATOM 1375 O O . LYS A 1 167 ? -13.985 -10.966 0.884 1.00 57.94 167 LYS A O 1
ATOM 1380 N N . ARG A 1 168 ? -13.010 -12.817 0.002 1.00 59.75 168 ARG A N 1
ATOM 1381 C CA . ARG A 1 168 ? -14.196 -13.674 -0.113 1.00 59.75 168 ARG A CA 1
ATOM 1382 C C . ARG A 1 168 ? -14.794 -14.056 1.243 1.00 59.75 168 ARG A C 1
ATOM 1384 O O . ARG A 1 168 ? -15.992 -14.272 1.322 1.00 59.75 168 ARG A O 1
ATOM 1391 N N . GLU A 1 169 ? -13.997 -14.076 2.313 1.00 63.50 169 GLU A N 1
ATOM 1392 C CA . GLU A 1 169 ? -14.468 -14.392 3.673 1.00 63.50 169 GLU A CA 1
ATOM 1393 C C . GLU A 1 169 ? -15.095 -13.185 4.395 1.00 63.50 169 GLU A C 1
ATOM 1395 O O . GLU A 1 169 ? -15.595 -13.306 5.515 1.00 63.50 169 GLU A O 1
ATOM 1400 N N . ARG A 1 170 ? -15.054 -11.987 3.797 1.00 77.94 170 ARG A N 1
ATOM 1401 C CA . ARG A 1 170 ? -15.558 -10.769 4.441 1.00 77.94 170 ARG A CA 1
ATOM 1402 C C . ARG A 1 170 ? -17.048 -10.628 4.197 1.00 77.94 170 ARG A C 1
ATOM 1404 O O . ARG A 1 170 ? -17.485 -10.391 3.080 1.00 77.94 170 ARG A O 1
ATOM 1411 N N . GLN A 1 171 ? -17.812 -10.667 5.279 1.00 79.06 171 GLN A N 1
ATOM 1412 C CA . GLN A 1 171 ? -19.273 -10.571 5.246 1.00 79.06 171 GLN A CA 1
ATOM 1413 C C . GLN A 1 171 ? -19.800 -9.153 4.970 1.00 79.06 171 GLN A C 1
ATOM 1415 O O . GLN A 1 171 ? -21.008 -8.944 4.927 1.00 79.06 171 GLN A O 1
ATOM 1420 N N . ARG A 1 172 ? -18.917 -8.152 4.840 1.00 79.88 172 ARG A N 1
ATOM 1421 C CA . ARG A 1 172 ? -19.298 -6.754 4.609 1.00 79.88 172 ARG A CA 1
ATOM 1422 C C . ARG A 1 172 ? -18.463 -6.126 3.494 1.00 79.88 172 ARG A C 1
ATOM 1424 O O . ARG A 1 172 ? -17.262 -6.423 3.402 1.00 79.88 172 ARG A O 1
ATOM 1431 N N . PRO A 1 173 ? -19.057 -5.224 2.693 1.00 80.25 173 PRO A N 1
ATOM 1432 C CA . PRO A 1 173 ? -18.307 -4.439 1.725 1.00 80.25 173 PRO A CA 1
ATOM 1433 C C . PRO A 1 173 ? -17.311 -3.506 2.436 1.00 80.25 173 PRO A C 1
ATOM 1435 O O . PRO A 1 173 ? -17.497 -3.179 3.614 1.00 80.25 173 PRO A O 1
ATOM 1438 N N . PRO A 1 174 ? -16.222 -3.099 1.759 1.00 82.31 174 PRO A N 1
ATOM 1439 C CA . PRO A 1 174 ? -15.343 -2.046 2.252 1.00 82.31 174 PRO A CA 1
ATOM 1440 C C . PRO A 1 174 ? -16.111 -0.747 2.565 1.00 82.31 174 PRO A C 1
ATOM 1442 O O . PRO A 1 174 ? -17.123 -0.486 1.920 1.00 82.31 174 PRO A O 1
ATOM 1445 N N . PRO A 1 175 ? -15.619 0.078 3.504 1.00 87.44 175 PRO A N 1
ATOM 1446 C CA . PRO A 1 175 ? -16.191 1.389 3.802 1.00 87.44 175 PRO A CA 1
ATOM 1447 C C . PRO A 1 175 ? -16.153 2.317 2.591 1.00 87.44 175 PRO A C 1
ATOM 1449 O O . PRO A 1 175 ? -15.124 2.371 1.899 1.00 87.44 175 PRO A O 1
ATOM 1452 N N . THR A 1 176 ? -17.229 3.077 2.409 1.00 85.44 176 THR A N 1
ATOM 1453 C CA . THR A 1 176 ? -17.464 4.018 1.306 1.00 85.44 176 THR A CA 1
ATOM 1454 C C . THR A 1 176 ? -16.347 5.055 1.218 1.00 85.44 176 THR A C 1
ATOM 1456 O O . THR A 1 176 ? -15.778 5.301 0.154 1.00 85.44 176 THR A O 1
ATOM 1459 N N . TYR A 1 177 ? -15.941 5.610 2.361 1.00 84.88 177 TYR A N 1
ATOM 1460 C CA . TYR A 1 177 ? -15.014 6.745 2.423 1.00 84.88 177 TYR A CA 1
ATOM 1461 C C . TYR A 1 177 ? -13.549 6.335 2.616 1.00 84.88 177 TYR A C 1
ATOM 1463 O O . TYR A 1 177 ? -12.694 7.128 3.018 1.00 84.88 177 TYR A O 1
ATOM 1471 N N . SER A 1 178 ? -13.207 5.094 2.258 1.00 79.44 178 SER A N 1
ATOM 1472 C CA . SER A 1 178 ? -11.827 4.605 2.296 1.00 79.44 178 SER A CA 1
ATOM 1473 C C . SER A 1 178 ? -10.869 5.547 1.556 1.00 79.44 178 SER A C 1
ATOM 1475 O O . SER A 1 178 ? -11.054 5.863 0.385 1.00 79.44 178 SER A O 1
ATOM 1477 N N . GLY A 1 179 ? -9.826 6.014 2.246 1.00 71.44 179 GLY A N 1
ATOM 1478 C CA . GLY A 1 179 ? -8.831 6.933 1.683 1.00 71.44 179 GLY A CA 1
ATOM 1479 C C . GLY A 1 179 ? -9.212 8.421 1.673 1.00 71.44 179 GLY A C 1
ATOM 1480 O O . GLY A 1 179 ? -8.338 9.220 1.349 1.00 71.44 179 GLY A O 1
ATOM 1481 N N . ALA A 1 180 ? -10.441 8.791 2.059 1.00 76.56 180 ALA A N 1
ATOM 1482 C CA . ALA A 1 180 ? -10.863 10.181 2.299 1.00 76.56 180 ALA A CA 1
ATOM 1483 C C . ALA A 1 180 ? -10.835 10.590 3.779 1.00 76.56 180 ALA A C 1
ATOM 1485 O O . ALA A 1 180 ? -11.042 11.760 4.075 1.00 76.56 180 ALA A O 1
ATOM 1486 N N . VAL A 1 181 ? -10.606 9.650 4.700 1.00 87.19 181 VAL A N 1
ATOM 1487 C CA . VAL A 1 181 ? -10.641 9.910 6.146 1.00 87.19 181 VAL A CA 1
ATOM 1488 C C . VAL A 1 181 ? -9.234 10.155 6.693 1.00 87.19 181 VAL A C 1
ATOM 1490 O O . VAL A 1 181 ? -8.314 9.371 6.439 1.00 87.19 181 VAL A O 1
ATOM 1493 N N . PHE A 1 182 ? -9.076 11.227 7.461 1.00 90.38 182 PHE A N 1
ATOM 1494 C CA . PHE A 1 182 ? -7.839 11.701 8.075 1.00 90.38 182 PHE A CA 1
ATOM 1495 C C . PHE A 1 182 ? -8.025 11.906 9.581 1.00 90.38 182 PHE A C 1
ATOM 1497 O O . PHE A 1 182 ? -9.134 11.822 10.097 1.00 90.38 182 PHE A O 1
ATOM 1504 N N . SER A 1 183 ? -6.924 12.125 10.290 1.00 89.69 183 SER A N 1
ATOM 1505 C CA . SER A 1 183 ? -6.897 12.379 11.727 1.00 89.69 183 SER A CA 1
ATOM 1506 C C . SER A 1 183 ? -5.701 13.268 12.053 1.00 89.69 183 SER A C 1
ATOM 1508 O O . SER A 1 183 ? -4.589 12.961 11.618 1.00 89.69 183 SER A O 1
ATOM 1510 N N . SER A 1 184 ? -5.921 14.316 12.843 1.00 86.19 184 SER A N 1
ATOM 1511 C CA . SER A 1 184 ? -4.889 15.143 13.489 1.00 86.19 184 SER A CA 1
ATOM 1512 C C . SER A 1 184 ? -4.322 14.497 14.760 1.00 86.19 184 SER A C 1
ATOM 1514 O O . SER A 1 184 ? -3.205 14.808 15.159 1.00 86.19 184 SER A O 1
ATOM 1516 N N . ASP A 1 185 ? -5.048 13.535 15.350 1.00 83.31 185 ASP A N 1
ATOM 1517 C CA . ASP A 1 185 ? -4.616 12.718 16.497 1.00 83.31 185 ASP A CA 1
ATOM 1518 C C . ASP A 1 185 ? -3.464 11.747 16.165 1.00 83.31 185 ASP A C 1
ATOM 1520 O O . ASP A 1 185 ? -3.597 10.513 16.206 1.00 83.31 185 ASP A O 1
ATOM 1524 N N . THR A 1 186 ? -2.313 12.305 15.821 1.00 78.38 186 THR A N 1
ATOM 1525 C CA . THR A 1 186 ? -1.085 11.602 15.458 1.00 78.38 186 THR A CA 1
ATOM 1526 C C . THR A 1 186 ? 0.029 11.966 16.441 1.00 78.38 186 THR A C 1
ATOM 1528 O O . THR A 1 186 ? -0.069 12.976 17.138 1.00 78.38 186 THR A O 1
ATOM 1531 N N . PRO A 1 187 ? 1.102 11.157 16.544 1.00 74.19 187 PRO A N 1
ATOM 1532 C CA . PRO A 1 187 ? 2.200 11.447 17.468 1.00 74.19 187 PRO A CA 1
ATOM 1533 C C . PRO A 1 187 ? 2.877 12.808 17.252 1.00 74.19 187 PRO A C 1
ATOM 1535 O O . PRO A 1 187 ? 3.468 13.333 18.188 1.00 74.19 187 PRO A O 1
ATOM 1538 N N . ASP A 1 188 ? 2.816 13.367 16.038 1.00 74.56 188 ASP A N 1
ATOM 1539 C CA . ASP A 1 188 ? 3.413 14.661 15.686 1.00 74.56 188 ASP A CA 1
ATOM 1540 C C . ASP A 1 188 ? 2.377 15.771 15.436 1.00 74.56 188 ASP A C 1
ATOM 1542 O O . ASP A 1 188 ? 2.739 16.837 14.942 1.00 74.56 188 ASP A O 1
ATOM 1546 N N . GLY A 1 189 ? 1.097 15.532 15.755 1.00 75.75 189 GLY A N 1
ATOM 1547 C CA . GLY A 1 189 ? 0.001 16.493 15.569 1.00 75.75 189 GLY A CA 1
ATOM 1548 C C . GLY A 1 189 ? -0.287 16.856 14.108 1.00 75.75 189 GLY A C 1
ATOM 1549 O O . GLY A 1 189 ? -1.084 17.750 13.835 1.00 75.75 189 GLY A O 1
ATOM 1550 N N . SER A 1 190 ? 0.368 16.191 13.153 1.00 78.12 190 SER A N 1
ATOM 1551 C CA . SER A 1 190 ? 0.156 16.421 11.727 1.00 78.12 190 SER A CA 1
ATOM 1552 C C . SER A 1 190 ? -1.032 15.609 11.226 1.00 78.12 190 SER A C 1
ATOM 1554 O O . SER A 1 190 ? -1.255 14.476 11.653 1.00 78.12 190 SER A O 1
ATOM 1556 N N . LEU A 1 191 ? -1.761 16.152 10.255 1.00 80.06 191 LEU A N 1
ATOM 1557 C CA . LEU A 1 191 ? -2.906 15.488 9.642 1.00 80.06 191 LEU A CA 1
ATOM 1558 C C . LEU A 1 191 ? -2.469 14.254 8.834 1.00 80.06 191 LEU A C 1
ATOM 1560 O O . LEU A 1 191 ? -1.835 14.376 7.782 1.00 80.06 191 LEU A O 1
ATOM 1564 N N . TRP A 1 192 ? -2.810 13.049 9.296 1.00 81.50 192 TRP A N 1
ATOM 1565 C CA . TRP A 1 192 ? -2.485 11.802 8.593 1.00 81.50 192 TRP A CA 1
ATOM 1566 C C . TRP A 1 192 ? -3.731 11.121 8.045 1.00 81.50 192 TRP A C 1
ATOM 1568 O O . TRP A 1 192 ? -4.770 11.041 8.697 1.00 81.50 192 TRP A O 1
ATOM 1578 N N . ARG A 1 193 ? -3.599 10.531 6.855 1.00 80.69 193 ARG A N 1
ATOM 1579 C CA . ARG A 1 193 ? -4.649 9.694 6.269 1.00 80.69 193 ARG A CA 1
ATOM 1580 C C . ARG A 1 193 ? -4.805 8.398 7.061 1.00 80.69 193 ARG A C 1
ATOM 1582 O O . ARG A 1 193 ? -3.841 7.644 7.214 1.00 80.69 193 ARG A O 1
ATOM 1589 N N . MET A 1 194 ? -6.028 8.085 7.470 1.00 85.25 194 MET A N 1
ATOM 1590 C CA . MET A 1 194 ? -6.343 6.835 8.151 1.00 85.25 194 MET A CA 1
ATOM 1591 C C . MET A 1 194 ? -6.360 5.658 7.166 1.00 85.25 194 MET A C 1
ATOM 1593 O O . MET A 1 194 ? -6.898 5.726 6.059 1.00 85.25 194 MET A O 1
ATOM 1597 N N . GLY A 1 195 ? -5.773 4.537 7.578 1.00 81.12 195 GLY A N 1
ATOM 1598 C CA . GLY A 1 195 ? -5.854 3.273 6.858 1.00 81.12 195 GLY A CA 1
ATOM 1599 C C . GLY A 1 195 ? -7.175 2.553 7.122 1.00 81.12 195 GLY A C 1
ATOM 1600 O O . GLY A 1 195 ? -7.701 2.579 8.231 1.00 81.12 195 GLY A O 1
ATOM 1601 N N . THR A 1 196 ? -7.693 1.846 6.117 1.00 85.62 196 THR A N 1
ATOM 1602 C CA . THR A 1 196 ? -8.862 0.966 6.268 1.00 85.62 196 THR A CA 1
ATOM 1603 C C . THR A 1 196 ? -8.416 -0.462 6.577 1.00 85.62 196 THR A C 1
ATOM 1605 O O . THR A 1 196 ? -7.725 -1.080 5.757 1.00 85.62 196 THR A O 1
ATOM 1608 N N . HIS A 1 197 ? -8.849 -1.020 7.709 1.00 85.19 197 HIS A N 1
ATOM 1609 C CA . HIS A 1 197 ? -8.473 -2.362 8.174 1.00 85.19 197 HIS A CA 1
ATOM 1610 C C . HIS A 1 197 ? -9.703 -3.232 8.456 1.00 85.19 197 HIS A C 1
ATOM 1612 O O . HIS A 1 197 ? -10.640 -2.783 9.108 1.00 85.19 197 HIS A O 1
ATOM 1618 N N . TRP A 1 198 ? -9.687 -4.486 7.993 1.00 85.50 198 TRP A N 1
ATOM 1619 C CA . TRP A 1 198 ? -10.686 -5.496 8.363 1.00 85.50 198 TRP A CA 1
ATOM 1620 C C . TRP A 1 198 ? -10.355 -6.083 9.739 1.00 85.50 198 TRP A C 1
ATOM 1622 O O . TRP A 1 198 ? -9.208 -6.461 9.979 1.00 85.50 198 TRP A O 1
ATOM 1632 N N . GLN A 1 199 ? -11.343 -6.178 10.627 1.00 82.88 199 GLN A N 1
ATOM 1633 C CA . GLN A 1 199 ? -11.210 -6.767 11.958 1.00 82.88 199 GLN A CA 1
ATOM 1634 C C . GLN A 1 199 ? -11.996 -8.081 12.036 1.00 82.88 199 GLN A C 1
ATOM 1636 O O . GLN A 1 199 ? -13.225 -8.073 12.046 1.00 82.88 199 GLN A O 1
ATOM 1641 N N . ILE A 1 200 ? -11.289 -9.207 12.172 1.00 75.88 200 ILE A N 1
ATOM 1642 C CA . ILE A 1 200 ? -11.896 -10.552 12.227 1.00 75.88 200 ILE A CA 1
ATOM 1643 C C . ILE A 1 200 ? -12.817 -10.712 13.441 1.00 75.88 200 ILE A C 1
ATOM 1645 O O . ILE A 1 200 ? -13.931 -11.210 13.310 1.00 75.88 200 ILE A O 1
ATOM 1649 N N . LYS A 1 201 ? -12.371 -10.266 14.624 1.00 74.31 201 LYS A N 1
ATOM 1650 C CA . LYS A 1 201 ? -13.094 -10.478 15.894 1.00 74.31 201 LYS A CA 1
ATOM 1651 C C . LYS A 1 201 ? -14.503 -9.880 15.901 1.00 74.31 201 LYS A C 1
ATOM 1653 O O . LYS A 1 201 ? -15.371 -10.390 16.597 1.00 74.31 201 LYS A O 1
ATOM 1658 N N . TRP A 1 202 ? -14.717 -8.801 15.151 1.00 73.62 202 TRP A N 1
ATOM 1659 C CA . TRP A 1 202 ? -15.991 -8.076 15.106 1.00 73.62 202 TRP A CA 1
ATOM 1660 C C . TRP A 1 202 ? -16.653 -8.130 13.726 1.00 73.62 202 TRP A C 1
ATOM 1662 O O . TRP A 1 202 ? -17.699 -7.514 13.556 1.00 73.62 202 TRP A O 1
ATOM 1672 N N . GLN A 1 203 ? -16.041 -8.826 12.755 1.00 83.50 203 GLN A N 1
ATOM 1673 C CA . GLN A 1 203 ? -16.512 -8.935 11.368 1.00 83.50 203 GLN A CA 1
ATOM 1674 C C . GLN A 1 203 ? -16.871 -7.565 10.757 1.00 83.50 203 GLN A C 1
ATOM 1676 O O . GLN A 1 203 ? -17.956 -7.357 10.214 1.00 83.50 203 GLN A O 1
ATOM 1681 N N . GLY A 1 204 ? -15.960 -6.596 10.886 1.00 86.81 204 GLY A N 1
ATOM 1682 C CA . GLY A 1 204 ? -16.200 -5.217 10.458 1.00 86.81 204 GLY A CA 1
ATOM 1683 C C . GLY A 1 204 ? -14.926 -4.452 10.125 1.00 86.81 204 GLY A C 1
ATOM 1684 O O . GLY A 1 204 ? -13.817 -4.873 10.458 1.00 86.81 204 GLY A O 1
ATOM 1685 N N . TYR A 1 205 ? -15.082 -3.312 9.456 1.00 89.75 205 TYR A N 1
ATOM 1686 C CA . TYR A 1 205 ? -13.970 -2.438 9.092 1.00 89.75 205 TYR A CA 1
ATOM 1687 C C . TYR A 1 205 ? -13.730 -1.342 10.131 1.00 89.75 205 TYR A C 1
ATOM 1689 O O . TYR A 1 205 ? -14.654 -0.846 10.773 1.00 89.75 205 TYR A O 1
ATOM 1697 N N . THR A 1 206 ? -12.469 -0.940 10.262 1.00 90.75 206 THR A N 1
ATOM 1698 C CA . THR A 1 206 ? -12.037 0.192 11.086 1.00 90.75 206 THR A CA 1
ATOM 1699 C C . THR A 1 206 ? -11.160 1.135 10.282 1.00 90.75 206 THR A C 1
ATOM 1701 O O . THR A 1 206 ? -10.274 0.662 9.562 1.00 90.75 206 THR A O 1
ATOM 1704 N N . TYR A 1 207 ? -11.339 2.437 10.487 1.00 91.31 207 TYR A N 1
ATOM 1705 C CA . TYR A 1 207 ? -10.329 3.435 10.148 1.00 91.31 207 TYR A CA 1
ATOM 1706 C C . TYR A 1 207 ? -9.284 3.472 11.263 1.00 91.31 207 TYR A C 1
ATOM 1708 O O . TYR A 1 207 ? -9.641 3.456 12.443 1.00 91.31 207 TYR A O 1
ATOM 1716 N N . ALA A 1 208 ? -7.999 3.458 10.915 1.00 89.00 208 ALA A N 1
ATOM 1717 C CA . ALA A 1 208 ? -6.911 3.455 11.885 1.00 89.00 208 ALA A CA 1
ATOM 1718 C C . ALA A 1 208 ? -5.775 4.393 11.484 1.00 89.00 208 ALA A C 1
ATOM 1720 O O . ALA A 1 208 ? -5.331 4.388 10.336 1.00 89.00 208 ALA A O 1
ATOM 1721 N N . VAL A 1 209 ? -5.256 5.128 12.462 1.00 85.62 209 VAL A N 1
ATOM 1722 C CA . VAL A 1 209 ? -3.944 5.768 12.355 1.00 85.62 209 VAL A CA 1
ATOM 1723 C C . VAL A 1 209 ? -2.900 4.716 12.707 1.00 85.62 209 VAL A C 1
ATOM 1725 O O . VAL A 1 209 ? -2.997 4.042 13.738 1.00 85.62 209 VAL A O 1
ATOM 1728 N N . THR A 1 210 ? -1.914 4.542 11.836 1.00 76.88 210 THR A N 1
ATOM 1729 C CA . THR A 1 210 ? -0.743 3.698 12.089 1.00 76.88 210 THR A CA 1
ATOM 1730 C C . THR A 1 210 ? 0.480 4.580 12.224 1.00 76.88 210 THR A C 1
ATOM 1732 O O . THR A 1 210 ? 0.589 5.554 11.488 1.00 76.88 210 THR A O 1
ATOM 1735 N N . ASP A 1 211 ? 1.392 4.209 13.116 1.00 67.19 211 ASP A N 1
ATOM 1736 C CA . ASP A 1 211 ? 2.683 4.878 13.297 1.00 67.19 211 ASP A CA 1
ATOM 1737 C C . ASP A 1 211 ? 3.500 4.916 11.983 1.00 67.19 211 ASP A C 1
ATOM 1739 O O . ASP A 1 211 ? 3.168 4.200 11.032 1.00 67.19 211 ASP A O 1
ATOM 1743 N N . LYS A 1 212 ? 4.569 5.722 11.913 1.00 55.41 212 LYS A N 1
ATOM 1744 C CA . LYS A 1 212 ? 5.403 5.942 10.713 1.00 55.41 212 LYS A CA 1
ATOM 1745 C C . LYS A 1 212 ? 5.924 4.632 10.111 1.00 55.41 212 LYS A C 1
ATOM 1747 O O . LYS A 1 212 ? 5.892 4.465 8.892 1.00 55.41 212 LYS A O 1
ATOM 1752 N N . ASP A 1 213 ? 6.255 3.654 10.954 1.00 55.84 213 ASP A N 1
ATOM 1753 C CA . ASP A 1 213 ? 6.697 2.317 10.526 1.00 55.84 213 ASP A CA 1
ATOM 1754 C C . ASP A 1 213 ? 5.545 1.385 10.102 1.00 55.84 213 ASP A C 1
ATOM 1756 O O . ASP A 1 213 ? 5.762 0.278 9.611 1.00 55.84 213 ASP A O 1
ATOM 1760 N N . ARG A 1 214 ? 4.291 1.810 10.295 1.00 54.62 214 ARG A N 1
ATOM 1761 C CA . ARG A 1 214 ? 3.044 1.055 10.063 1.00 54.62 214 ARG A CA 1
ATOM 1762 C C . ARG A 1 214 ? 2.923 -0.251 10.851 1.00 54.62 214 ARG A C 1
ATOM 1764 O O . ARG A 1 214 ? 2.077 -1.089 10.538 1.00 54.62 214 ARG A O 1
ATOM 1771 N N . ILE A 1 215 ? 3.746 -0.416 11.886 1.00 55.38 215 ILE A N 1
ATOM 1772 C CA . ILE A 1 215 ? 3.791 -1.621 12.724 1.00 55.38 215 ILE A CA 1
ATOM 1773 C C . ILE A 1 215 ? 2.728 -1.555 13.827 1.00 55.38 215 ILE A C 1
ATOM 1775 O O . ILE A 1 215 ? 2.052 -2.549 14.096 1.00 55.38 215 ILE A O 1
ATOM 1779 N N . LYS A 1 216 ? 2.543 -0.386 14.455 1.00 63.38 216 LYS A N 1
ATOM 1780 C CA . LYS A 1 216 ? 1.588 -0.188 15.555 1.00 63.38 216 LYS A CA 1
ATOM 1781 C C . LYS A 1 216 ? 0.457 0.745 15.132 1.00 63.38 216 LYS A C 1
ATOM 1783 O O . LYS A 1 216 ? 0.681 1.794 14.534 1.00 63.38 216 LYS A O 1
ATOM 1788 N N . SER A 1 217 ? -0.775 0.352 15.441 1.00 68.69 217 SER A N 1
ATOM 1789 C CA . SER A 1 217 ? -1.931 1.244 15.336 1.00 68.69 217 SER A CA 1
ATOM 1790 C C . SER A 1 217 ? -1.906 2.205 16.521 1.00 68.69 217 SER A C 1
ATOM 1792 O O . SER A 1 217 ? -1.930 1.742 17.659 1.00 68.69 217 SER A O 1
ATOM 1794 N N . VAL A 1 218 ? -1.865 3.509 16.239 1.00 79.44 218 VAL A N 1
ATOM 1795 C CA . VAL A 1 218 ? -1.954 4.584 17.238 1.00 79.44 218 VAL A CA 1
ATOM 1796 C C . VAL A 1 218 ? -3.355 4.576 17.839 1.00 79.44 218 VAL A C 1
ATOM 1798 O O . VAL A 1 218 ? -3.525 4.426 19.044 1.00 79.44 218 VAL A O 1
ATOM 1801 N N . TRP A 1 219 ? -4.380 4.641 16.988 1.00 85.12 219 TRP A N 1
ATOM 1802 C CA . TRP A 1 219 ? -5.765 4.455 17.404 1.00 85.12 219 TRP A CA 1
ATOM 1803 C C . TRP A 1 219 ? -6.657 4.043 16.227 1.00 85.12 219 TRP A C 1
ATOM 1805 O O . TRP A 1 219 ? -6.224 4.019 15.070 1.00 85.12 219 TRP A O 1
ATOM 1815 N N . ARG A 1 220 ? -7.897 3.640 16.539 1.00 88.12 220 ARG A N 1
ATOM 1816 C CA . ARG A 1 220 ? -8.879 3.121 15.575 1.00 88.12 220 ARG A CA 1
ATOM 1817 C C . ARG A 1 220 ? -10.294 3.570 15.922 1.00 88.12 220 ARG A C 1
ATOM 1819 O O . ARG A 1 220 ? -10.634 3.686 17.102 1.00 88.12 220 ARG A O 1
ATOM 1826 N N . VAL A 1 221 ? -11.138 3.678 14.904 1.00 89.31 221 VAL A N 1
ATOM 1827 C CA . VAL A 1 221 ? -12.584 3.908 15.015 1.00 89.31 221 VAL A CA 1
ATOM 1828 C C . VAL A 1 221 ? -13.345 2.977 14.070 1.00 89.31 221 VAL A C 1
ATOM 1830 O O . VAL A 1 221 ? -12.800 2.531 13.058 1.00 89.31 221 VAL A O 1
ATOM 1833 N N . SER A 1 222 ? -14.587 2.628 14.422 1.00 90.44 222 SER A N 1
ATOM 1834 C CA . SER A 1 222 ? -15.452 1.831 13.543 1.00 90.44 222 SER A CA 1
ATOM 1835 C C . SER A 1 222 ? -15.704 2.588 12.245 1.00 90.44 222 SER A C 1
ATOM 1837 O O . SER A 1 222 ? -16.130 3.740 12.290 1.00 90.44 222 SER A O 1
ATOM 1839 N N . ALA A 1 223 ? -15.475 1.940 11.104 1.00 91.44 223 ALA A N 1
ATOM 1840 C CA . ALA A 1 223 ? -15.699 2.579 9.817 1.00 91.44 223 ALA A CA 1
ATOM 1841 C C . ALA A 1 223 ? -17.188 2.827 9.553 1.00 91.44 223 ALA A C 1
ATOM 1843 O O . ALA A 1 223 ? -17.527 3.862 9.008 1.00 91.44 223 ALA A O 1
ATOM 1844 N N . SER A 1 224 ? -18.077 1.944 10.023 1.00 90.44 224 SER A N 1
ATOM 1845 C CA . SER A 1 224 ? -19.524 2.138 9.859 1.00 90.44 224 SER A CA 1
ATOM 1846 C C . SER A 1 224 ? -20.034 3.387 10.576 1.00 90.44 224 SER A C 1
ATOM 1848 O O . SER A 1 224 ? -20.859 4.098 10.030 1.00 90.44 224 SER A O 1
ATOM 1850 N N . ALA A 1 225 ? -19.516 3.661 11.778 1.00 91.00 225 ALA A N 1
ATOM 1851 C CA . ALA A 1 225 ? -19.917 4.830 12.555 1.00 91.00 225 ALA A CA 1
ATOM 1852 C C . ALA A 1 225 ? -19.417 6.129 11.911 1.00 91.00 225 ALA A C 1
ATOM 1854 O O . ALA A 1 225 ? -20.103 7.134 11.966 1.00 91.00 225 ALA A O 1
ATOM 1855 N N . VAL A 1 226 ? -18.231 6.108 11.295 1.00 93.69 226 VAL A N 1
ATOM 1856 C CA . VAL A 1 226 ? -17.710 7.266 10.556 1.00 93.69 226 VAL A CA 1
ATOM 1857 C C . VAL A 1 226 ? -18.478 7.469 9.251 1.00 93.69 226 VAL A C 1
ATOM 1859 O O . VAL A 1 226 ? -18.897 8.585 8.977 1.00 93.69 226 VAL A O 1
ATOM 1862 N N . ASP A 1 227 ? -18.694 6.407 8.470 1.00 94.06 227 ASP A N 1
ATOM 1863 C CA . ASP A 1 227 ? -19.387 6.491 7.181 1.00 94.06 227 ASP A CA 1
ATOM 1864 C C . ASP A 1 227 ? -20.822 7.012 7.338 1.00 94.06 227 ASP A C 1
ATOM 1866 O O . ASP A 1 227 ? -21.236 7.861 6.559 1.00 94.06 227 ASP A O 1
ATOM 1870 N N . GLU A 1 228 ? -21.545 6.576 8.373 1.00 93.31 228 GLU A N 1
ATOM 1871 C CA . GLU A 1 228 ? -22.892 7.069 8.693 1.00 93.31 228 GLU A CA 1
ATOM 1872 C C . GLU A 1 228 ? -22.908 8.581 8.973 1.00 93.31 228 GLU A C 1
ATOM 1874 O O . GLU A 1 228 ? -23.793 9.298 8.511 1.00 93.31 228 GLU A O 1
ATOM 1879 N N . GLN A 1 229 ? -21.897 9.090 9.680 1.00 94.94 229 GLN A N 1
ATOM 1880 C CA . GLN A 1 229 ? -21.782 10.522 9.959 1.00 94.94 229 GLN A CA 1
ATOM 1881 C C . GLN A 1 229 ? -21.372 11.326 8.717 1.00 94.94 229 GLN A C 1
ATOM 1883 O O . GLN A 1 229 ? -21.853 12.442 8.530 1.00 94.94 229 GLN A O 1
ATOM 1888 N N . ILE A 1 230 ? -20.521 10.770 7.847 1.00 94.56 230 ILE A N 1
ATOM 1889 C CA . ILE A 1 230 ? -20.173 11.411 6.571 1.00 94.56 230 ILE A CA 1
ATOM 1890 C C . ILE A 1 230 ? -21.401 11.463 5.658 1.00 94.56 230 ILE A C 1
ATOM 1892 O O . ILE A 1 230 ? -21.694 12.522 5.112 1.00 94.56 230 ILE A O 1
ATOM 1896 N N . ASP A 1 231 ? -22.137 10.356 5.533 1.00 93.00 231 ASP A N 1
ATOM 1897 C CA . ASP A 1 231 ? -23.383 10.282 4.764 1.00 93.00 231 ASP A CA 1
ATOM 1898 C C . ASP A 1 231 ? -24.368 11.373 5.203 1.00 93.00 231 ASP A C 1
ATOM 1900 O O . ASP A 1 231 ? -24.902 12.098 4.365 1.00 93.00 231 ASP A O 1
ATOM 1904 N N . GLN A 1 232 ? -24.558 11.534 6.516 1.00 93.12 232 GLN A N 1
ATOM 1905 C CA . GLN A 1 232 ? -25.446 12.551 7.070 1.00 93.12 232 GLN A CA 1
ATOM 1906 C C . GLN A 1 232 ? -25.003 13.973 6.692 1.00 93.12 232 GLN A C 1
ATOM 1908 O O . GLN A 1 232 ? -25.809 14.760 6.201 1.00 93.12 232 GLN A O 1
ATOM 1913 N N . LEU A 1 233 ? -23.717 14.293 6.851 1.00 93.31 233 LEU A N 1
ATOM 1914 C CA . LEU A 1 233 ? -23.197 15.622 6.518 1.00 93.31 233 LEU A CA 1
ATOM 1915 C C . LEU A 1 233 ? -23.224 15.910 5.007 1.00 93.31 233 LEU A C 1
ATOM 1917 O O . LEU A 1 233 ? -23.469 17.048 4.608 1.00 93.31 233 LEU A O 1
ATOM 1921 N N . VAL A 1 234 ? -22.999 14.904 4.154 1.00 87.00 234 VAL A N 1
ATOM 1922 C CA . VAL A 1 234 ? -23.145 15.040 2.693 1.00 87.00 234 VAL A CA 1
ATOM 1923 C C . VAL A 1 234 ? -24.602 15.282 2.320 1.00 87.00 234 VAL A C 1
ATOM 1925 O O . VAL A 1 234 ? -24.878 16.169 1.516 1.00 87.00 234 VAL A O 1
ATOM 1928 N N . LEU A 1 235 ? -25.541 14.555 2.924 1.00 88.50 235 LEU A N 1
ATOM 1929 C CA . LEU A 1 235 ? -26.969 14.778 2.712 1.00 88.50 235 LEU A CA 1
ATOM 1930 C C . LEU A 1 235 ? -27.405 16.180 3.120 1.00 88.50 235 LEU A C 1
ATOM 1932 O O . LEU A 1 235 ? -28.117 16.846 2.368 1.00 88.50 235 LEU A O 1
ATOM 1936 N N . ASP A 1 236 ? -26.965 16.643 4.286 1.00 87.56 236 ASP A N 1
ATOM 1937 C CA . ASP A 1 236 ? -27.277 17.988 4.757 1.00 87.56 236 ASP A CA 1
ATOM 1938 C C . ASP A 1 236 ? -26.675 19.042 3.824 1.00 87.56 236 ASP A C 1
ATOM 1940 O O . ASP A 1 236 ? -27.342 20.018 3.474 1.00 87.56 236 ASP A O 1
ATOM 1944 N N . ARG A 1 237 ? -25.466 18.799 3.305 1.00 84.12 237 ARG A N 1
ATOM 1945 C CA . ARG A 1 237 ? -24.847 19.659 2.296 1.00 84.12 237 ARG A CA 1
ATOM 1946 C C . ARG A 1 237 ? -25.633 19.691 0.986 1.00 84.12 237 ARG A C 1
ATOM 1948 O O . ARG A 1 237 ? -25.843 20.776 0.452 1.00 84.12 237 ARG A O 1
ATOM 1955 N N . LEU A 1 238 ? -26.074 18.536 0.487 1.00 78.62 238 LEU A N 1
ATOM 1956 C CA . LEU A 1 238 ? -26.874 18.428 -0.736 1.00 78.62 238 LEU A CA 1
ATOM 1957 C C . LEU A 1 238 ? -28.217 19.148 -0.597 1.00 78.62 238 LEU A C 1
ATOM 1959 O O . LEU A 1 238 ? -28.630 19.856 -1.510 1.00 78.62 238 LEU A O 1
ATOM 1963 N N . ARG A 1 239 ? -28.874 19.028 0.563 1.00 79.44 239 ARG A N 1
ATOM 1964 C CA . ARG A 1 239 ? -30.104 19.774 0.862 1.00 79.44 239 ARG A CA 1
ATOM 1965 C C . ARG A 1 239 ? -29.855 21.278 0.797 1.00 79.44 239 ARG A C 1
ATOM 1967 O O . ARG A 1 239 ? -30.598 21.979 0.119 1.00 79.44 239 ARG A O 1
ATOM 1974 N N . LEU A 1 240 ? -28.785 21.764 1.427 1.00 71.75 240 LEU A N 1
ATOM 1975 C CA . LEU A 1 240 ? -28.425 23.184 1.404 1.00 71.75 240 LEU A CA 1
ATOM 1976 C C . LEU A 1 240 ? -28.115 23.694 -0.014 1.00 71.75 240 LEU A C 1
ATOM 1978 O O . LEU A 1 240 ? -28.565 24.778 -0.374 1.00 71.75 240 LEU A O 1
ATOM 1982 N N . THR A 1 241 ? -27.401 22.923 -0.843 1.00 62.09 241 THR A N 1
ATOM 1983 C CA . THR A 1 241 ? -27.066 23.336 -2.220 1.00 62.09 241 THR A CA 1
ATOM 1984 C C . THR A 1 241 ? -28.258 23.310 -3.173 1.00 62.09 241 THR A C 1
ATOM 1986 O O . THR A 1 241 ? -28.292 24.097 -4.113 1.00 62.09 241 THR A O 1
ATOM 1989 N N . THR A 1 242 ? -29.260 22.459 -2.942 1.00 55.66 242 THR A N 1
ATOM 1990 C CA . THR A 1 242 ? -30.486 22.442 -3.761 1.00 55.66 242 THR A CA 1
ATOM 1991 C C . THR A 1 242 ? -31.445 23.609 -3.488 1.00 55.66 242 THR A C 1
ATOM 1993 O O . THR A 1 242 ? -32.335 23.860 -4.307 1.00 55.66 242 THR A O 1
ATOM 1996 N N . ILE A 1 243 ? -31.268 24.330 -2.373 1.00 52.50 243 ILE A N 1
ATOM 1997 C CA . ILE A 1 243 ? -32.228 25.330 -1.878 1.00 52.50 243 ILE A CA 1
ATOM 1998 C C . ILE A 1 243 ? -31.875 26.777 -2.292 1.00 52.50 243 ILE A C 1
ATOM 2000 O O . ILE A 1 243 ? -32.791 27.588 -2.405 1.00 52.50 243 ILE A O 1
ATOM 2004 N N . ASP A 1 244 ? -30.611 27.119 -2.590 1.00 53.81 244 ASP A N 1
ATOM 2005 C CA . ASP A 1 244 ? -30.196 28.515 -2.856 1.00 53.81 244 ASP A CA 1
ATOM 2006 C C . ASP A 1 244 ? -29.692 28.772 -4.298 1.00 53.81 244 ASP A C 1
ATOM 2008 O O . ASP A 1 244 ? -28.520 28.584 -4.635 1.00 53.81 244 ASP A O 1
ATOM 2012 N N . GLU A 1 245 ? -30.604 29.239 -5.159 1.00 49.47 245 GLU A N 1
ATOM 2013 C CA . GLU A 1 245 ? -30.383 29.561 -6.582 1.00 49.47 245 GLU A CA 1
ATOM 2014 C C . GLU A 1 245 ? -29.354 30.690 -6.801 1.00 49.47 245 GLU A C 1
ATOM 2016 O O . GLU A 1 245 ? -28.591 30.671 -7.771 1.00 49.47 245 GLU A O 1
ATOM 2021 N N . ALA A 1 246 ? -29.302 31.680 -5.903 1.00 53.28 246 ALA A N 1
ATOM 2022 C CA . ALA A 1 246 ? -28.507 32.893 -6.101 1.00 53.28 246 ALA A CA 1
ATOM 2023 C C . ALA A 1 246 ? -27.008 32.658 -5.846 1.00 53.28 246 ALA A C 1
ATOM 2025 O O . ALA A 1 246 ? -26.155 33.128 -6.609 1.00 53.28 246 ALA A O 1
ATOM 2026 N N . THR A 1 247 ? -26.684 31.876 -4.815 1.00 51.38 247 THR A N 1
ATOM 2027 C CA . THR A 1 247 ? -25.299 31.530 -4.456 1.00 51.38 247 THR A CA 1
ATOM 2028 C C . THR A 1 247 ? -24.667 30.586 -5.488 1.00 51.38 247 THR A C 1
ATOM 2030 O O . THR A 1 247 ? -23.486 30.718 -5.825 1.00 51.38 247 THR A O 1
ATOM 2033 N N . TRP A 1 248 ? -25.466 29.691 -6.080 1.00 49.31 248 TRP A N 1
ATOM 2034 C CA . TRP A 1 248 ? -25.040 28.784 -7.150 1.00 49.31 248 TRP A CA 1
ATOM 2035 C C . TRP A 1 248 ? -24.654 29.535 -8.436 1.00 49.31 248 TRP A C 1
ATOM 2037 O O . TRP A 1 248 ? -23.578 29.310 -8.997 1.00 49.31 248 TRP A O 1
ATOM 2047 N N . GLN A 1 249 ? -25.469 30.507 -8.860 1.00 49.78 249 GLN A N 1
ATOM 2048 C CA . GLN A 1 249 ? -25.207 31.342 -10.043 1.00 49.78 249 GLN A CA 1
ATOM 2049 C C . GLN A 1 249 ? -23.918 32.182 -9.901 1.00 49.78 249 GLN A C 1
ATOM 2051 O O . GLN A 1 249 ? -23.134 32.296 -10.850 1.00 49.78 249 GLN A O 1
ATOM 2056 N N . GLN A 1 250 ? -23.637 32.729 -8.711 1.00 50.03 250 GLN A N 1
ATOM 2057 C CA . GLN A 1 250 ? -22.423 33.522 -8.462 1.00 50.03 250 GLN A CA 1
ATOM 2058 C C . GLN A 1 250 ? -21.132 32.684 -8.447 1.00 50.03 250 GLN A C 1
ATOM 2060 O O . GLN A 1 250 ? -20.110 33.123 -8.992 1.00 50.03 250 GLN A O 1
ATOM 2065 N N . ALA A 1 251 ? -21.168 31.470 -7.886 1.00 44.81 251 ALA A N 1
ATOM 2066 C CA . ALA A 1 251 ? -20.035 30.538 -7.900 1.00 44.81 251 ALA A CA 1
ATOM 2067 C C . ALA A 1 251 ? -19.692 30.060 -9.328 1.00 44.81 251 ALA A C 1
ATOM 2069 O O . ALA A 1 251 ? -18.517 29.899 -9.685 1.00 44.81 251 ALA A O 1
ATOM 2070 N N . ILE A 1 252 ? -20.713 29.906 -10.179 1.00 44.09 252 ILE A N 1
ATOM 2071 C CA . ILE A 1 252 ? -20.568 29.565 -11.600 1.00 44.09 252 ILE A CA 1
ATOM 2072 C C . ILE A 1 252 ? -19.915 30.719 -12.376 1.00 44.09 252 ILE A C 1
ATOM 2074 O O . ILE A 1 252 ? -18.937 30.502 -13.098 1.00 44.09 252 ILE A O 1
ATOM 2078 N N . ALA A 1 253 ? -20.395 31.953 -12.199 1.00 47.62 253 ALA A N 1
ATOM 2079 C CA . ALA A 1 253 ? -19.909 33.113 -12.952 1.00 47.62 253 ALA A CA 1
ATOM 2080 C C . ALA A 1 253 ? -18.424 33.439 -12.683 1.00 47.62 253 ALA A C 1
ATOM 2082 O O . ALA A 1 253 ? -17.673 33.787 -13.599 1.00 47.62 253 ALA A O 1
ATOM 2083 N N . THR A 1 254 ? -17.964 33.282 -11.440 1.00 47.06 254 THR A N 1
ATOM 2084 C CA . THR A 1 254 ? -16.566 33.549 -11.054 1.00 47.06 254 THR A CA 1
ATOM 2085 C C . THR A 1 254 ? -15.588 32.464 -11.524 1.00 47.06 254 THR A C 1
ATOM 2087 O O . THR A 1 254 ? -14.440 32.768 -11.862 1.00 47.06 254 THR A O 1
ATOM 2090 N N . THR A 1 255 ? -16.036 31.211 -11.623 1.00 42.47 255 THR A N 1
ATOM 2091 C CA . THR A 1 255 ? -15.195 30.055 -11.993 1.00 42.47 255 THR A CA 1
ATOM 2092 C C . THR A 1 255 ? -15.070 29.878 -13.514 1.00 42.47 255 THR A C 1
ATOM 2094 O O . THR A 1 255 ? -14.006 29.501 -14.024 1.00 42.47 255 THR A O 1
ATOM 2097 N N . HIS A 1 256 ? -16.125 30.220 -14.263 1.00 46.84 256 HIS A N 1
ATOM 2098 C CA . HIS A 1 256 ? -16.151 30.137 -15.727 1.00 46.84 256 HIS A CA 1
ATOM 2099 C C . HIS A 1 256 ? -15.228 31.182 -16.389 1.00 46.84 256 HIS A C 1
ATOM 2101 O O . HIS A 1 256 ? -14.578 30.893 -17.397 1.00 46.84 256 HIS A O 1
ATOM 2107 N N . ASN A 1 257 ? -15.093 32.370 -15.783 1.00 49.69 257 ASN A N 1
ATOM 2108 C CA . ASN A 1 257 ? -14.220 33.436 -16.286 1.00 49.69 257 ASN A CA 1
ATOM 2109 C C . ASN A 1 257 ? -12.722 33.104 -16.159 1.00 49.69 257 ASN A C 1
ATOM 2111 O O . ASN A 1 257 ? -11.980 33.297 -17.121 1.00 49.69 257 ASN A O 1
ATOM 2115 N N . LYS A 1 258 ? -12.269 32.548 -15.025 1.00 52.50 258 LYS A N 1
ATOM 2116 C CA . LYS A 1 258 ? -10.848 32.184 -14.829 1.00 52.50 258 LYS A CA 1
ATOM 2117 C C . LYS A 1 258 ? -10.388 31.088 -15.798 1.00 52.50 258 LYS A C 1
ATOM 2119 O O . LYS A 1 258 ? -9.393 31.257 -16.495 1.00 52.50 258 LYS A O 1
ATOM 2124 N N . SER A 1 259 ? -11.182 30.024 -15.942 1.00 53.94 259 SER A N 1
ATOM 2125 C CA . SER A 1 259 ? -10.847 28.882 -16.811 1.00 53.94 259 SER A CA 1
ATOM 2126 C C . SER A 1 259 ? -10.741 29.259 -18.297 1.00 53.94 259 SER A C 1
ATOM 2128 O O . SER A 1 259 ? -9.936 28.699 -19.040 1.00 53.94 259 SER A O 1
ATOM 2130 N N . HIS A 1 260 ? -11.547 30.220 -18.753 1.00 55.47 260 HIS A N 1
ATOM 2131 C CA . HIS A 1 260 ? -11.521 30.689 -20.137 1.00 55.47 260 HIS A CA 1
ATOM 2132 C C . HIS A 1 260 ? -10.296 31.571 -20.442 1.00 55.47 260 HIS A C 1
ATOM 2134 O O . HIS A 1 260 ? -9.741 31.496 -21.542 1.00 55.47 260 HIS A O 1
ATOM 2140 N N . ILE A 1 261 ? -9.848 32.368 -19.466 1.00 61.91 261 ILE A N 1
ATOM 2141 C CA . ILE A 1 261 ? -8.628 33.183 -19.565 1.00 61.91 261 ILE A CA 1
ATOM 2142 C C . ILE A 1 261 ? -7.392 32.280 -19.658 1.00 61.91 261 ILE A C 1
ATOM 2144 O O . ILE A 1 261 ? -6.554 32.487 -20.537 1.00 61.91 261 ILE A O 1
ATOM 2148 N N . ASP A 1 262 ? -7.316 31.236 -18.831 1.00 63.81 262 ASP A N 1
ATOM 2149 C CA . ASP A 1 262 ? -6.169 30.322 -18.799 1.00 63.81 262 ASP A CA 1
ATOM 2150 C C . ASP A 1 262 ? -6.016 29.517 -20.098 1.00 63.81 262 ASP A C 1
ATOM 2152 O O . ASP A 1 262 ? -4.914 29.418 -20.641 1.00 63.81 262 ASP A O 1
ATOM 2156 N N . ILE A 1 263 ? -7.123 29.011 -20.662 1.00 72.50 263 ILE A N 1
ATOM 2157 C CA . ILE A 1 263 ? -7.108 28.309 -21.957 1.00 72.50 263 ILE A CA 1
ATOM 2158 C C . ILE A 1 263 ? -6.607 29.237 -23.071 1.00 72.50 263 ILE A C 1
ATOM 2160 O O . ILE A 1 263 ? -5.737 28.846 -23.851 1.00 72.50 263 ILE A O 1
ATOM 2164 N N . ARG A 1 264 ? -7.113 30.478 -23.135 1.00 69.25 264 ARG A N 1
ATOM 2165 C CA . ARG A 1 264 ? -6.674 31.460 -24.141 1.00 69.25 264 ARG A CA 1
ATOM 2166 C C . ARG A 1 264 ? -5.203 31.834 -23.975 1.00 69.25 264 ARG A C 1
ATOM 2168 O O . ARG A 1 264 ? -4.497 31.967 -24.971 1.00 69.25 264 ARG A O 1
ATOM 2175 N N . ARG A 1 265 ? -4.722 31.965 -22.736 1.00 81.06 265 ARG A N 1
ATOM 2176 C CA . ARG A 1 265 ? -3.314 32.255 -22.435 1.00 81.06 265 ARG A CA 1
ATOM 2177 C C . ARG A 1 265 ? -2.388 31.168 -22.984 1.00 81.06 265 ARG A C 1
ATOM 2179 O O . ARG A 1 265 ? -1.430 31.490 -23.680 1.00 81.06 265 ARG A O 1
ATOM 2186 N N . VAL A 1 266 ? -2.698 29.897 -22.717 1.00 78.19 266 VAL A N 1
ATOM 2187 C CA . VAL A 1 266 ? -1.889 28.755 -23.186 1.00 78.19 266 VAL A CA 1
ATOM 2188 C C . VAL A 1 266 ? -1.944 28.625 -24.712 1.00 78.19 266 VAL A C 1
ATOM 2190 O O . VAL A 1 266 ? -0.916 28.411 -25.346 1.00 78.19 266 VAL A O 1
ATOM 2193 N N . GLN A 1 267 ? -3.110 28.835 -25.333 1.00 74.00 267 GLN A N 1
ATOM 2194 C CA . GLN A 1 267 ? -3.234 28.842 -26.798 1.00 74.00 267 GLN A CA 1
ATOM 2195 C C . GLN A 1 267 ? -2.390 29.941 -27.461 1.00 74.00 267 GLN A C 1
ATOM 2197 O O . GLN A 1 267 ? -1.749 29.693 -28.482 1.00 74.00 267 GLN A O 1
ATOM 2202 N N . ASN A 1 268 ? -2.355 31.139 -26.875 1.00 79.31 268 ASN A N 1
ATOM 2203 C CA . ASN A 1 268 ? -1.523 32.231 -27.376 1.00 79.31 268 ASN A CA 1
ATOM 2204 C C . ASN A 1 268 ? -0.023 31.939 -27.212 1.00 79.31 268 ASN A C 1
ATOM 2206 O O . ASN A 1 268 ? 0.757 32.279 -28.098 1.00 79.31 268 ASN A O 1
ATOM 2210 N N . ALA A 1 269 ? 0.382 31.290 -26.116 1.00 81.44 269 ALA A N 1
ATOM 2211 C CA . ALA A 1 269 ? 1.770 30.879 -25.907 1.00 81.44 269 ALA A CA 1
ATOM 2212 C C . ALA A 1 269 ? 2.234 29.872 -26.974 1.00 81.44 269 ALA A C 1
ATOM 2214 O O . ALA A 1 269 ? 3.286 30.076 -27.573 1.00 81.44 269 ALA A O 1
ATOM 2215 N N . ILE A 1 270 ? 1.408 28.864 -27.289 1.00 85.38 270 ILE A N 1
ATOM 2216 C CA . ILE A 1 270 ? 1.687 27.885 -28.357 1.00 85.38 270 ILE A CA 1
ATOM 2217 C C . ILE A 1 270 ? 1.934 28.596 -29.690 1.00 85.38 270 ILE A C 1
ATOM 2219 O O . ILE A 1 270 ? 2.966 28.382 -30.320 1.00 85.38 270 ILE A O 1
ATOM 2223 N N . ARG A 1 271 ? 1.028 29.499 -30.083 1.00 85.50 271 ARG A N 1
ATOM 2224 C CA . ARG A 1 271 ? 1.138 30.231 -31.352 1.00 85.50 271 ARG A CA 1
ATOM 2225 C C . ARG A 1 271 ? 2.421 31.066 -31.437 1.00 85.50 271 ARG A C 1
ATOM 2227 O O . ARG A 1 271 ? 3.046 31.132 -32.491 1.00 85.50 271 ARG A O 1
ATOM 2234 N N . THR A 1 272 ? 2.813 31.716 -30.343 1.00 87.50 272 THR A N 1
ATOM 2235 C CA . THR A 1 272 ? 4.045 32.518 -30.295 1.00 87.50 272 THR A CA 1
ATOM 2236 C C . THR A 1 272 ? 5.288 31.644 -30.461 1.00 87.50 272 THR A C 1
ATOM 2238 O O . THR A 1 272 ? 6.176 31.995 -31.236 1.00 87.50 272 THR A O 1
ATOM 2241 N N . THR A 1 273 ? 5.339 30.491 -29.790 1.00 86.00 273 THR A N 1
ATOM 2242 C CA . THR A 1 273 ? 6.469 29.557 -29.892 1.00 86.00 273 THR A CA 1
ATOM 2243 C C . THR A 1 273 ? 6.550 28.896 -31.275 1.00 86.00 273 THR A C 1
ATOM 2245 O O . THR A 1 273 ? 7.647 28.761 -31.812 1.00 86.00 273 THR A O 1
ATOM 2248 N N . GLU A 1 274 ? 5.417 28.566 -31.907 1.00 86.75 274 GLU A N 1
ATOM 2249 C CA . GLU A 1 274 ? 5.380 28.055 -33.292 1.00 86.75 274 GLU A CA 1
ATOM 2250 C C . GLU A 1 274 ? 5.942 29.081 -34.292 1.00 86.75 274 GLU A C 1
ATOM 2252 O O . GLU A 1 274 ? 6.757 28.739 -35.150 1.00 86.75 274 GLU A O 1
ATOM 2257 N N . ASN A 1 275 ? 5.584 30.360 -34.140 1.00 84.44 275 ASN A N 1
ATOM 2258 C CA . ASN A 1 275 ? 6.126 31.433 -34.978 1.00 84.44 275 ASN A CA 1
ATOM 2259 C C . ASN A 1 275 ? 7.642 31.620 -34.785 1.00 84.44 275 ASN A C 1
ATOM 2261 O O . ASN A 1 275 ? 8.360 31.852 -35.757 1.00 84.44 275 ASN A O 1
ATOM 2265 N N . ALA A 1 276 ? 8.138 31.508 -33.549 1.00 84.06 276 ALA A N 1
ATOM 2266 C CA . ALA A 1 276 ? 9.570 31.586 -33.260 1.00 84.06 276 ALA A CA 1
ATOM 2267 C C . ALA A 1 276 ? 10.342 30.424 -33.906 1.00 84.06 276 ALA A C 1
ATOM 2269 O O . ALA A 1 276 ? 11.400 30.632 -34.497 1.00 84.06 276 ALA A O 1
ATOM 2270 N N . GLN A 1 277 ? 9.782 29.212 -33.863 1.00 81.00 277 GLN A N 1
ATOM 2271 C CA . GLN A 1 277 ? 10.367 28.035 -34.502 1.00 81.00 277 GLN A CA 1
ATOM 2272 C C . GLN A 1 277 ? 10.420 28.177 -36.031 1.00 81.00 277 GLN A C 1
ATOM 2274 O O . GLN A 1 277 ? 11.445 27.871 -36.640 1.00 81.00 277 GLN A O 1
ATOM 2279 N N . TYR A 1 278 ? 9.361 28.710 -36.648 1.00 82.69 278 TYR A N 1
ATOM 2280 C CA . TYR A 1 278 ? 9.353 29.020 -38.079 1.00 82.69 278 TYR A CA 1
ATOM 2281 C C . TYR A 1 278 ? 10.444 30.039 -38.452 1.00 82.69 278 TYR A C 1
ATOM 2283 O O . TYR A 1 278 ? 11.173 29.843 -39.423 1.00 82.69 278 TYR A O 1
ATOM 2291 N N . GLY A 1 279 ? 10.624 31.090 -37.644 1.00 82.06 279 GLY A N 1
ATOM 2292 C CA . GLY A 1 279 ? 11.677 32.091 -37.852 1.00 82.06 279 GLY A CA 1
ATOM 2293 C C . GLY A 1 279 ? 13.102 31.523 -37.789 1.00 82.06 279 GLY A C 1
ATOM 2294 O O . GLY A 1 279 ? 13.967 31.955 -38.554 1.00 82.06 279 GLY A O 1
ATOM 2295 N N . ILE A 1 280 ? 13.346 30.523 -36.935 1.00 81.88 280 ILE A N 1
ATOM 2296 C CA . ILE A 1 280 ? 14.634 29.810 -36.863 1.00 81.88 280 ILE A CA 1
ATOM 2297 C C . ILE A 1 280 ? 14.887 29.017 -38.151 1.00 81.88 280 ILE A C 1
ATOM 2299 O O . ILE A 1 280 ? 15.976 29.104 -38.718 1.00 81.88 280 ILE A O 1
ATOM 2303 N N . VAL A 1 281 ? 13.876 28.301 -38.654 1.00 82.50 281 VAL A N 1
ATOM 2304 C CA . VAL A 1 281 ? 13.977 27.528 -39.906 1.00 82.50 281 VAL A CA 1
ATOM 2305 C C . VAL A 1 281 ? 14.239 28.435 -41.108 1.00 82.50 281 VAL A C 1
ATOM 2307 O O . VAL A 1 281 ? 15.062 28.099 -41.956 1.00 82.50 281 VAL A O 1
ATOM 2310 N N . GLU A 1 282 ? 13.589 29.599 -41.179 1.00 81.69 282 GLU A N 1
ATOM 2311 C CA . GLU A 1 282 ? 13.869 30.583 -42.231 1.00 81.69 282 GLU A CA 1
ATOM 2312 C C . GLU A 1 282 ? 15.286 31.164 -42.119 1.00 81.69 282 GLU A C 1
ATOM 2314 O O . GLU A 1 282 ? 15.971 31.309 -43.129 1.00 81.69 282 GLU A O 1
ATOM 2319 N N . SER A 1 283 ? 15.768 31.428 -40.901 1.00 75.19 283 SER A N 1
ATOM 2320 C CA . SER A 1 283 ? 17.125 31.947 -40.671 1.00 75.19 283 SER A CA 1
ATOM 2321 C C . SER A 1 283 ? 18.212 30.937 -41.060 1.00 75.19 283 SER A C 1
ATOM 2323 O O . SER A 1 283 ? 19.232 31.319 -41.632 1.00 75.19 283 SER A O 1
ATOM 2325 N N . LEU A 1 284 ? 17.981 29.638 -40.835 1.00 74.94 284 LEU A N 1
ATOM 2326 C CA . LEU A 1 284 ? 18.904 28.560 -41.217 1.00 74.94 284 LEU A CA 1
ATOM 2327 C C . LEU A 1 284 ? 19.143 28.465 -42.734 1.00 74.94 284 LEU A C 1
ATOM 2329 O O . LEU A 1 284 ? 20.184 27.968 -43.152 1.00 74.94 284 LEU A O 1
ATOM 2333 N N . LYS A 1 285 ? 18.234 28.980 -43.573 1.00 75.69 285 LYS A N 1
ATOM 2334 C CA . LYS A 1 285 ? 18.404 28.985 -45.038 1.00 75.69 285 LYS A CA 1
ATOM 2335 C C . LYS A 1 285 ? 19.465 29.974 -45.529 1.00 75.69 285 LYS A C 1
ATOM 2337 O O . LYS A 1 285 ? 19.948 29.823 -46.647 1.00 75.69 285 LYS A O 1
ATOM 2342 N N . ALA A 1 286 ? 19.799 30.987 -44.728 1.00 73.56 286 ALA A N 1
ATOM 2343 C CA . ALA A 1 286 ? 20.671 32.097 -45.121 1.00 73.56 286 ALA A CA 1
ATOM 2344 C C . ALA A 1 286 ? 22.009 32.142 -44.357 1.00 73.56 286 ALA A C 1
ATOM 2346 O O . ALA A 1 286 ? 22.871 32.961 -44.674 1.00 73.56 286 ALA A O 1
ATOM 2347 N N . VAL A 1 287 ? 22.192 31.297 -43.336 1.00 71.81 287 VAL A N 1
ATOM 2348 C CA . VAL A 1 287 ? 23.367 31.319 -42.453 1.00 71.81 287 VAL A CA 1
ATOM 2349 C C . VAL A 1 287 ? 24.363 30.231 -42.857 1.00 71.81 287 VAL A C 1
ATOM 2351 O O . VAL A 1 287 ? 24.025 29.054 -42.906 1.00 71.81 287 VAL A O 1
ATOM 2354 N N . HIS A 1 288 ? 25.618 30.625 -43.093 1.00 68.75 288 HIS A N 1
ATOM 2355 C CA . HIS A 1 288 ? 26.705 29.719 -43.502 1.00 68.75 288 HIS A CA 1
ATOM 2356 C C . HIS A 1 288 ? 27.811 29.552 -42.444 1.00 68.75 288 HIS A C 1
ATOM 2358 O O . HIS A 1 288 ? 28.782 28.833 -42.671 1.00 68.75 288 HIS A O 1
ATOM 2364 N N . HIS A 1 289 ? 27.684 30.209 -41.286 1.00 76.25 289 HIS A N 1
ATOM 2365 C CA . HIS A 1 289 ? 28.662 30.116 -40.201 1.00 76.25 289 HIS A CA 1
ATOM 2366 C C . HIS A 1 289 ? 28.346 28.935 -39.260 1.00 76.25 289 HIS A C 1
ATOM 2368 O O . HIS A 1 289 ? 27.269 28.932 -38.660 1.00 76.25 289 HIS A O 1
ATOM 2374 N N . PRO A 1 290 ? 29.276 27.975 -39.065 1.00 76.38 290 PRO A N 1
ATOM 2375 C CA . PRO A 1 290 ? 29.027 26.745 -38.300 1.00 76.38 290 PRO A CA 1
ATOM 2376 C C . PRO A 1 290 ? 28.560 26.961 -36.854 1.00 76.38 290 PRO A C 1
ATOM 2378 O O . PRO A 1 290 ? 27.647 26.286 -36.391 1.00 76.38 290 PRO A O 1
ATOM 2381 N N . GLU A 1 291 ? 29.132 27.939 -36.148 1.00 73.62 291 GLU A N 1
ATOM 2382 C CA . GLU A 1 291 ? 28.766 28.233 -34.752 1.00 73.62 291 GLU A CA 1
ATOM 2383 C C . GLU A 1 291 ? 27.345 28.806 -34.621 1.00 73.62 291 GLU A C 1
ATOM 2385 O O . GLU A 1 291 ? 26.642 28.542 -33.645 1.00 73.62 291 GLU A O 1
ATOM 2390 N N . LEU A 1 292 ? 26.887 29.565 -35.624 1.00 72.19 292 LEU A N 1
ATOM 2391 C CA . LEU A 1 292 ? 25.527 30.107 -35.650 1.00 72.19 292 LEU A CA 1
ATOM 2392 C C . LEU A 1 292 ? 24.497 29.028 -35.991 1.00 72.19 292 LEU A C 1
ATOM 2394 O O . LEU A 1 292 ? 23.401 29.049 -35.436 1.00 72.19 292 LEU A O 1
ATOM 2398 N N . ILE A 1 293 ? 24.857 28.067 -36.845 1.00 74.69 293 ILE A N 1
ATOM 2399 C CA . ILE A 1 293 ? 24.013 26.906 -37.159 1.00 74.69 293 ILE A CA 1
ATOM 2400 C C . ILE A 1 293 ? 23.788 26.070 -35.895 1.00 74.69 293 ILE A C 1
ATOM 2402 O O . ILE A 1 293 ? 22.643 25.818 -35.533 1.00 74.69 293 ILE A O 1
ATOM 2406 N N . GLN A 1 294 ? 24.855 25.749 -35.156 1.00 79.06 294 GLN A N 1
ATOM 2407 C CA . GLN A 1 294 ? 24.758 24.962 -33.923 1.00 79.06 294 GLN A CA 1
ATOM 2408 C C . GLN A 1 294 ? 23.885 25.643 -32.853 1.00 79.06 294 GLN A C 1
ATOM 2410 O O . GLN A 1 294 ? 23.13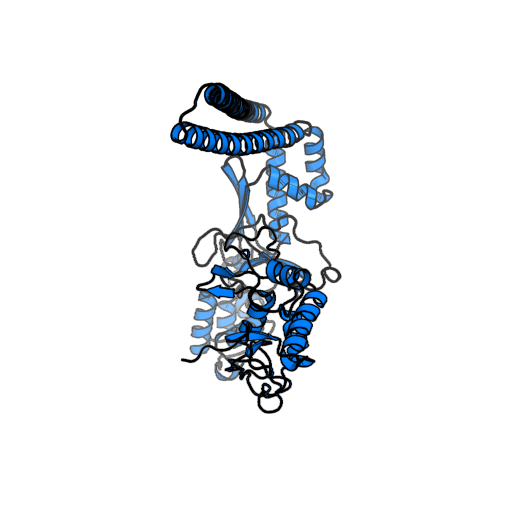6 24.984 -32.129 1.00 79.06 294 GLN A O 1
ATOM 2415 N N . ARG A 1 295 ? 23.947 26.977 -32.758 1.00 79.00 295 ARG A N 1
ATOM 2416 C CA . ARG A 1 295 ? 23.105 27.751 -31.837 1.00 79.00 295 ARG A CA 1
ATOM 2417 C C . ARG A 1 295 ? 21.630 27.746 -32.250 1.00 79.00 295 ARG A C 1
ATOM 2419 O O . ARG A 1 295 ? 20.767 27.540 -31.403 1.00 79.00 295 ARG A O 1
ATOM 2426 N N . LEU A 1 296 ? 21.344 27.934 -33.538 1.00 80.31 296 LEU A N 1
ATOM 2427 C CA . LEU A 1 296 ? 19.979 27.899 -34.072 1.00 80.31 296 LEU A CA 1
ATOM 2428 C C . LEU A 1 296 ? 19.348 26.503 -33.947 1.00 80.31 296 LEU A C 1
ATOM 2430 O O . LEU A 1 296 ? 18.158 26.394 -33.659 1.00 80.31 296 LEU A O 1
ATOM 2434 N N . GLU A 1 297 ? 20.137 25.438 -34.096 1.00 80.12 297 GLU A N 1
ATOM 2435 C CA . GLU A 1 297 ? 19.699 24.060 -33.841 1.00 80.12 297 GLU A CA 1
ATOM 2436 C C . GLU A 1 297 ? 19.332 23.835 -32.366 1.00 80.12 297 GLU A C 1
ATOM 2438 O O . GLU A 1 297 ? 18.289 23.246 -32.069 1.00 80.12 297 GLU A O 1
ATOM 2443 N N . ALA A 1 298 ? 20.137 24.349 -31.432 1.00 84.75 298 ALA A N 1
ATOM 2444 C CA . ALA A 1 298 ? 19.835 24.268 -30.003 1.00 84.75 298 ALA A CA 1
ATOM 2445 C C . ALA A 1 298 ? 18.539 25.021 -29.641 1.00 84.75 298 ALA A C 1
ATOM 2447 O O . ALA A 1 298 ? 17.688 24.482 -28.925 1.00 84.75 298 ALA A O 1
ATOM 2448 N N . ASP A 1 299 ? 18.347 26.225 -30.188 1.00 82.31 299 ASP A N 1
ATOM 2449 C CA . ASP A 1 299 ? 17.136 27.028 -29.977 1.00 82.31 299 ASP A CA 1
ATOM 2450 C C . ASP A 1 299 ? 15.888 26.354 -30.587 1.00 82.31 299 ASP A C 1
ATOM 2452 O O . ASP A 1 299 ? 14.793 26.409 -30.016 1.00 82.31 299 ASP A O 1
ATOM 2456 N N . PHE A 1 300 ? 16.039 25.648 -31.714 1.00 87.06 300 PHE A N 1
ATOM 2457 C CA . PHE A 1 300 ? 14.961 24.868 -32.326 1.00 87.06 300 PHE A CA 1
ATOM 2458 C C . PHE A 1 300 ? 14.510 23.703 -31.432 1.00 87.06 300 PHE A C 1
ATOM 2460 O O . PHE A 1 300 ? 13.309 23.521 -31.216 1.00 87.06 300 PHE A O 1
ATOM 2467 N N . ILE A 1 301 ? 15.459 22.941 -30.875 1.00 87.06 301 ILE A N 1
ATOM 2468 C CA . ILE A 1 301 ? 15.174 21.809 -29.977 1.00 87.06 301 ILE A CA 1
ATOM 2469 C C . ILE A 1 301 ? 14.481 22.297 -28.694 1.00 87.06 301 ILE A C 1
ATOM 2471 O O . ILE A 1 301 ? 13.503 21.688 -28.249 1.00 87.06 301 ILE A O 1
ATOM 2475 N N . ALA A 1 302 ? 14.926 23.422 -28.126 1.00 86.88 302 ALA A N 1
ATOM 2476 C CA . ALA A 1 302 ? 14.311 24.017 -26.938 1.00 86.88 302 ALA A CA 1
ATOM 2477 C C . ALA A 1 302 ? 12.858 24.473 -27.188 1.00 86.88 302 ALA A C 1
ATOM 2479 O O . ALA A 1 302 ? 11.963 24.225 -26.369 1.00 86.88 302 ALA A O 1
ATOM 2480 N N . ASN A 1 303 ? 12.592 25.083 -28.348 1.00 85.62 303 ASN A N 1
ATOM 2481 C CA . ASN A 1 303 ? 11.236 25.472 -28.745 1.00 85.62 303 ASN A CA 1
ATOM 2482 C C . ASN A 1 303 ? 10.326 24.253 -28.951 1.00 85.62 303 ASN A C 1
ATOM 2484 O O . ASN A 1 303 ? 9.160 24.289 -28.554 1.00 85.62 303 ASN A O 1
ATOM 2488 N N . GLN A 1 304 ? 10.854 23.155 -29.496 1.00 88.00 304 GLN A N 1
ATOM 2489 C CA . GLN A 1 304 ? 10.095 21.920 -29.690 1.00 88.00 304 GLN A CA 1
ATOM 2490 C C . GLN A 1 304 ? 9.657 21.294 -28.357 1.00 88.00 304 GLN A C 1
ATOM 2492 O O . GLN A 1 304 ? 8.479 20.987 -28.179 1.00 88.00 304 GLN A O 1
ATOM 2497 N N . GLN A 1 305 ? 10.562 21.207 -27.378 1.00 86.50 305 GLN A N 1
ATOM 2498 C CA . GLN A 1 305 ? 10.233 20.715 -26.033 1.00 86.50 305 GLN A CA 1
ATOM 2499 C C . GLN A 1 305 ? 9.182 21.592 -25.331 1.00 86.50 305 GLN A C 1
ATOM 2501 O O . GLN A 1 305 ? 8.285 21.085 -24.654 1.00 86.50 305 GLN A O 1
ATOM 2506 N N . THR A 1 306 ? 9.259 22.910 -25.524 1.00 87.69 306 THR A N 1
ATOM 2507 C CA . THR A 1 306 ? 8.294 23.867 -24.961 1.00 87.69 306 THR A CA 1
ATOM 2508 C C . THR A 1 306 ? 6.896 23.686 -25.567 1.00 87.69 306 THR A C 1
ATOM 2510 O O . THR A 1 306 ? 5.894 23.737 -24.849 1.00 87.69 306 THR A O 1
ATOM 2513 N N . LEU A 1 307 ? 6.803 23.418 -26.874 1.00 87.44 307 LEU A N 1
ATOM 2514 C CA . LEU A 1 307 ? 5.525 23.156 -27.544 1.00 87.44 307 LEU A CA 1
ATOM 2515 C C . LEU A 1 307 ? 4.841 21.888 -27.033 1.00 87.44 307 LEU A C 1
ATOM 2517 O O . LEU A 1 307 ? 3.625 21.903 -26.817 1.00 87.44 307 LEU A O 1
ATOM 2521 N N . ASP A 1 308 ? 5.601 20.819 -26.805 1.00 86.62 308 ASP A N 1
ATOM 2522 C CA . ASP A 1 308 ? 5.057 19.558 -26.294 1.00 86.62 308 ASP A CA 1
ATOM 2523 C C . ASP A 1 308 ? 4.472 19.733 -24.883 1.00 86.62 308 ASP A C 1
ATOM 2525 O O . ASP A 1 308 ? 3.357 19.282 -24.599 1.00 86.62 308 ASP A O 1
ATOM 2529 N N . GLN A 1 309 ? 5.158 20.486 -24.016 1.00 85.81 309 GLN A N 1
ATOM 2530 C CA . GLN A 1 309 ? 4.671 20.810 -22.671 1.00 85.81 309 GLN A CA 1
ATOM 2531 C C . GLN A 1 309 ? 3.370 21.628 -22.700 1.00 85.81 309 GLN A C 1
ATOM 2533 O O . GLN A 1 309 ? 2.394 21.273 -22.030 1.00 85.81 309 GLN A O 1
ATOM 2538 N N . LEU A 1 310 ? 3.315 22.688 -23.513 1.00 87.38 310 LEU A N 1
ATOM 2539 C CA . LEU A 1 310 ? 2.133 23.551 -23.623 1.00 87.38 310 LEU A CA 1
ATOM 2540 C C . LEU A 1 310 ? 0.917 22.810 -24.211 1.00 87.38 310 LEU A C 1
ATOM 2542 O O . LEU A 1 310 ? -0.222 23.037 -23.788 1.00 87.38 310 LEU A O 1
ATOM 2546 N N . LYS A 1 311 ? 1.133 21.888 -25.159 1.00 85.88 311 LYS A N 1
ATOM 2547 C CA . LYS A 1 311 ? 0.064 21.058 -25.746 1.00 85.88 311 LYS A CA 1
ATOM 2548 C C . LYS A 1 311 ? -0.531 20.084 -24.727 1.00 85.88 311 LYS A C 1
ATOM 2550 O O . LYS A 1 311 ? -1.757 19.945 -24.668 1.00 85.88 311 LYS A O 1
ATOM 2555 N N . HIS A 1 312 ? 0.300 19.472 -23.884 1.00 81.81 312 HIS A N 1
ATOM 2556 C CA . HIS A 1 312 ? -0.172 18.632 -22.780 1.00 81.81 312 HIS A CA 1
ATOM 2557 C C . HIS A 1 312 ? -0.966 19.428 -21.733 1.00 81.81 312 HIS A C 1
ATOM 2559 O O . HIS A 1 312 ? -2.022 18.975 -21.277 1.00 81.81 312 HIS A O 1
ATOM 2565 N N . GLU A 1 313 ? -0.522 20.638 -21.385 1.00 82.81 313 GLU A N 1
ATOM 2566 C CA . GLU A 1 313 ? -1.246 21.511 -20.457 1.00 82.81 313 GLU A CA 1
ATOM 2567 C C . GLU A 1 313 ? -2.636 21.900 -20.992 1.00 82.81 313 GLU A C 1
ATOM 2569 O O . GLU A 1 313 ? -3.630 21.831 -20.260 1.00 82.81 313 GLU A O 1
ATOM 2574 N N . LEU A 1 314 ? -2.736 22.218 -22.287 1.00 83.00 314 LEU A N 1
ATOM 2575 C CA . LEU A 1 314 ? -4.004 22.546 -22.940 1.00 83.00 314 LEU A CA 1
ATOM 2576 C C . LEU A 1 314 ? -5.001 21.375 -22.915 1.00 83.00 314 LEU A C 1
ATOM 2578 O O . LEU A 1 314 ? -6.195 21.587 -22.687 1.00 83.00 314 LEU A O 1
ATOM 2582 N N . GLN A 1 315 ? -4.535 20.141 -23.134 1.00 77.81 315 GLN A N 1
ATOM 2583 C CA . GLN A 1 315 ? -5.389 18.948 -23.070 1.00 77.81 315 GLN A CA 1
ATOM 2584 C C . GLN A 1 315 ? -5.943 18.718 -21.660 1.00 77.81 315 GLN A C 1
ATOM 2586 O O . GLN A 1 315 ? -7.142 18.475 -21.504 1.00 77.81 315 GLN A O 1
ATOM 2591 N N . ARG A 1 316 ? -5.107 18.880 -20.628 1.00 78.88 316 ARG A N 1
ATOM 2592 C CA . ARG A 1 316 ? -5.520 18.755 -19.222 1.00 78.88 316 ARG A CA 1
ATOM 2593 C C . ARG A 1 316 ? -6.599 19.777 -18.845 1.00 78.88 316 ARG A C 1
ATOM 2595 O O . ARG A 1 316 ? -7.594 19.422 -18.214 1.00 78.88 316 ARG A O 1
ATOM 2602 N N . LEU A 1 317 ? -6.428 21.036 -19.255 1.00 76.06 317 LEU A N 1
ATOM 2603 C CA . LEU A 1 317 ? -7.397 22.106 -18.982 1.00 76.06 317 LEU A CA 1
ATOM 2604 C C . LEU A 1 317 ? -8.742 21.875 -19.692 1.00 76.06 317 LEU A C 1
ATOM 2606 O O . LEU A 1 317 ? -9.794 22.165 -19.122 1.00 76.06 317 LEU A O 1
ATOM 2610 N N . LYS A 1 318 ? -8.730 21.310 -20.907 1.00 71.56 318 LYS A N 1
ATOM 2611 C CA . LYS A 1 318 ? -9.954 20.970 -21.652 1.00 71.56 318 LYS A CA 1
ATOM 2612 C C . LYS A 1 318 ? -10.718 19.792 -21.040 1.00 71.56 318 LYS A C 1
ATOM 2614 O O . LYS A 1 318 ? -11.929 19.901 -20.885 1.00 71.56 318 LYS A O 1
ATOM 2619 N N . ALA A 1 319 ? -10.036 18.716 -20.645 1.00 65.56 319 ALA A N 1
ATOM 2620 C CA . ALA A 1 319 ? -10.677 17.557 -20.009 1.00 65.56 319 ALA A CA 1
ATOM 2621 C C . ALA A 1 319 ? -11.394 17.942 -18.701 1.00 65.56 319 ALA A C 1
ATOM 2623 O O . ALA A 1 319 ? -12.556 17.606 -18.487 1.00 65.56 319 ALA A O 1
ATOM 2624 N N . SER A 1 320 ? -10.737 18.772 -17.889 1.00 58.44 320 SER A N 1
ATOM 2625 C CA . SER A 1 320 ? -11.276 19.277 -16.625 1.00 58.44 320 SER A CA 1
ATOM 2626 C C . SER A 1 320 ? -12.504 20.193 -16.793 1.00 58.44 320 SER A C 1
ATOM 2628 O O . SER A 1 320 ? -13.275 20.389 -15.854 1.00 58.44 320 SER A O 1
ATOM 2630 N N . ARG A 1 321 ? -12.708 20.786 -17.976 1.00 58.28 321 ARG A N 1
ATOM 2631 C CA . ARG A 1 321 ? -13.903 21.585 -18.296 1.00 58.28 321 ARG A CA 1
ATOM 2632 C C . ARG A 1 321 ? -15.106 20.693 -18.609 1.00 58.28 321 ARG A C 1
ATOM 2634 O O . ARG A 1 321 ? -16.204 20.988 -18.150 1.00 58.28 321 ARG A O 1
ATOM 2641 N N . THR A 1 322 ? -14.892 19.606 -19.347 1.00 51.91 322 THR A N 1
ATOM 2642 C CA . THR A 1 322 ? -15.948 18.660 -19.740 1.00 51.91 322 THR A CA 1
ATOM 2643 C C . THR A 1 322 ? -16.534 17.924 -18.532 1.00 51.91 322 THR A C 1
ATOM 2645 O O . THR A 1 322 ? -17.752 17.837 -18.413 1.00 51.91 322 THR A O 1
ATOM 2648 N N . GLU A 1 323 ? -15.696 17.485 -17.586 1.00 52.22 323 GLU A N 1
ATOM 2649 C CA . GLU A 1 323 ? -16.152 16.849 -16.335 1.00 52.22 323 GLU A CA 1
ATOM 2650 C C . GLU A 1 323 ? -17.021 17.783 -15.475 1.00 52.22 323 GLU A C 1
ATOM 2652 O O . GLU A 1 323 ? -18.005 17.349 -14.882 1.00 52.22 323 GLU A O 1
ATOM 2657 N N . ARG A 1 324 ? -16.707 19.087 -15.438 1.00 49.44 324 ARG A N 1
ATOM 2658 C CA . ARG A 1 324 ? -17.463 20.074 -14.643 1.00 49.44 324 ARG A CA 1
ATOM 2659 C C . ARG A 1 324 ? -18.794 20.466 -15.276 1.00 49.44 324 ARG A C 1
ATOM 2661 O O . ARG A 1 324 ? -19.742 20.742 -14.550 1.00 49.44 324 ARG A O 1
ATOM 2668 N N . GLN A 1 325 ? -18.879 20.469 -16.607 1.00 45.94 325 GLN A N 1
ATOM 2669 C CA . GLN A 1 325 ? -20.134 20.730 -17.314 1.00 45.94 325 GLN A CA 1
ATOM 2670 C C . GLN A 1 325 ? -21.171 19.622 -17.041 1.00 45.94 325 GLN A C 1
ATOM 2672 O O . GLN A 1 325 ? -22.351 19.922 -16.923 1.00 45.94 325 GLN A O 1
ATOM 2677 N N . SER A 1 326 ? -20.732 18.370 -16.840 1.00 46.03 326 SER A N 1
ATOM 2678 C CA . SER A 1 326 ? -21.612 17.226 -16.540 1.00 46.03 326 SER A CA 1
ATOM 2679 C C . SER A 1 326 ? -22.338 17.320 -15.189 1.00 46.03 326 SER A C 1
ATOM 2681 O O . SER A 1 326 ? -23.337 16.632 -14.998 1.00 46.03 326 SER A O 1
ATOM 2683 N N . LEU A 1 327 ? -21.868 18.154 -14.251 1.00 44.34 327 LEU A N 1
ATOM 2684 C CA . LEU A 1 327 ? -22.513 18.351 -12.945 1.00 44.34 327 LEU A CA 1
ATOM 2685 C C . LEU A 1 327 ? -23.707 19.324 -13.011 1.00 44.34 327 LEU A C 1
ATOM 2687 O O . LEU A 1 327 ? -24.529 19.337 -12.097 1.00 44.34 327 LEU A O 1
ATOM 2691 N N . LEU A 1 328 ? -23.817 20.128 -14.077 1.00 41.31 328 LEU A N 1
ATOM 2692 C CA . LEU A 1 328 ? -24.814 21.199 -14.210 1.00 41.31 328 LEU A CA 1
ATOM 2693 C C . LEU A 1 328 ? -26.217 20.695 -14.600 1.00 41.31 328 LEU A C 1
ATOM 2695 O O . LEU A 1 328 ? -27.201 21.340 -14.251 1.00 41.31 328 LEU A O 1
ATOM 2699 N N . ASP A 1 329 ? -26.328 19.526 -15.238 1.00 48.31 329 ASP A N 1
ATOM 2700 C CA . ASP A 1 329 ? -27.602 18.981 -15.744 1.00 48.31 329 ASP A CA 1
ATOM 2701 C C . ASP A 1 329 ? -28.367 18.107 -14.716 1.00 48.31 329 ASP A C 1
ATOM 2703 O O . ASP A 1 329 ? -29.419 17.544 -15.019 1.00 48.31 329 ASP A O 1
ATOM 2707 N N . ALA A 1 330 ? -27.865 17.973 -13.480 1.00 51.19 330 ALA A N 1
ATOM 2708 C CA . ALA A 1 330 ? -28.274 16.914 -12.548 1.00 51.19 330 ALA A CA 1
ATOM 2709 C C . ALA A 1 330 ? -29.290 17.309 -11.447 1.00 51.19 330 ALA A C 1
ATOM 2711 O O . ALA A 1 330 ? -29.536 16.510 -10.547 1.00 51.19 330 ALA A O 1
ATOM 2712 N N . ARG A 1 331 ? -29.920 18.494 -11.457 1.00 51.72 331 ARG A N 1
ATOM 2713 C CA . ARG A 1 331 ? -30.766 18.949 -10.319 1.00 51.72 331 ARG A CA 1
ATOM 2714 C C . ARG A 1 331 ? -31.950 18.016 -9.960 1.00 51.72 331 ARG A C 1
ATOM 2716 O O . ARG A 1 331 ? -32.052 17.661 -8.788 1.00 51.72 331 ARG A O 1
ATOM 2723 N N . PRO A 1 332 ? -32.788 17.530 -10.901 1.00 56.81 332 PRO A N 1
ATOM 2724 C CA . PRO A 1 332 ? -33.848 16.557 -10.580 1.00 56.81 332 PRO A CA 1
ATOM 2725 C C . PRO A 1 332 ? -33.289 15.208 -10.095 1.00 56.81 332 PRO A C 1
ATOM 2727 O O . PRO A 1 332 ? -33.914 14.482 -9.316 1.00 56.81 332 PRO A O 1
ATOM 2730 N N . VAL A 1 333 ? -32.075 14.876 -10.545 1.00 60.28 333 VAL A N 1
ATOM 2731 C CA . VAL A 1 333 ? -31.342 13.678 -10.128 1.00 60.28 333 VAL A CA 1
ATOM 2732 C C . VAL A 1 333 ? -30.881 13.824 -8.675 1.00 60.28 333 VAL A C 1
ATOM 2734 O O . VAL A 1 333 ? -31.011 12.872 -7.912 1.00 60.28 333 VAL A O 1
ATOM 2737 N N . LEU A 1 334 ? -30.434 15.013 -8.254 1.00 63.16 334 LEU A N 1
ATOM 2738 C CA . LEU A 1 334 ? -30.010 15.295 -6.877 1.00 63.16 334 LEU A CA 1
ATOM 2739 C C . LEU A 1 334 ? -31.161 15.189 -5.863 1.00 63.16 334 LEU A C 1
ATOM 2741 O O . LEU A 1 334 ? -30.971 14.612 -4.797 1.00 63.16 334 LEU A O 1
ATOM 2745 N N . GLU A 1 335 ? -32.367 15.660 -6.190 1.00 66.25 335 GLU A N 1
ATOM 2746 C CA . GLU A 1 335 ? -33.539 15.498 -5.309 1.00 66.25 335 GLU A CA 1
ATOM 2747 C C . GLU A 1 335 ? -33.938 14.023 -5.148 1.00 66.25 335 GLU A C 1
ATOM 2749 O O . GLU A 1 335 ? -34.210 13.557 -4.038 1.00 66.25 335 GLU A O 1
ATOM 2754 N N . THR A 1 336 ? -33.890 13.260 -6.245 1.00 65.81 336 THR A N 1
ATOM 2755 C CA . THR A 1 336 ? -34.129 11.808 -6.230 1.00 65.81 336 THR A CA 1
ATOM 2756 C C . THR A 1 336 ? -33.063 11.075 -5.404 1.00 65.81 336 THR A C 1
ATOM 2758 O O . THR A 1 336 ? -33.382 10.162 -4.640 1.00 65.81 336 THR A O 1
ATOM 2761 N N . ILE A 1 337 ? -31.802 11.508 -5.512 1.00 69.75 337 ILE A N 1
ATOM 2762 C CA . ILE A 1 337 ? -30.657 11.014 -4.733 1.00 69.75 337 ILE A CA 1
ATOM 2763 C C . ILE A 1 337 ? -30.859 11.263 -3.233 1.00 69.75 337 ILE A C 1
ATOM 2765 O O . ILE A 1 337 ? -30.666 10.351 -2.433 1.00 69.75 337 ILE A O 1
ATOM 2769 N N . ILE A 1 338 ? -31.296 12.464 -2.837 1.00 77.56 338 ILE A N 1
ATOM 2770 C CA . ILE A 1 338 ? -31.540 12.799 -1.424 1.00 77.56 338 ILE A CA 1
ATOM 2771 C C . ILE A 1 338 ? -32.642 11.905 -0.834 1.00 77.56 338 ILE A C 1
ATOM 2773 O O . ILE A 1 338 ? -32.505 11.428 0.292 1.00 77.56 338 ILE A O 1
ATOM 2777 N N . GLN A 1 339 ? -33.723 11.652 -1.580 1.00 78.19 339 GLN A N 1
ATOM 2778 C CA . GLN A 1 339 ? -34.847 10.832 -1.103 1.00 78.19 339 GLN A CA 1
ATOM 2779 C C . GLN A 1 339 ? -34.512 9.341 -0.988 1.00 78.19 339 GLN A C 1
ATOM 2781 O O . GLN A 1 339 ? -35.082 8.654 -0.143 1.00 78.19 339 GLN A O 1
ATOM 2786 N N . ARG A 1 340 ? -33.601 8.833 -1.826 1.00 81.25 340 ARG A N 1
ATOM 2787 C CA . ARG A 1 340 ? -33.246 7.406 -1.898 1.00 81.25 340 ARG A CA 1
ATOM 2788 C C . ARG A 1 340 ? -31.809 7.117 -1.482 1.00 81.25 340 ARG A C 1
ATOM 2790 O O . ARG A 1 340 ? -31.225 6.144 -1.943 1.00 81.25 340 ARG A O 1
ATOM 2797 N N . TRP A 1 341 ? -31.227 7.935 -0.606 1.00 82.88 341 TRP A N 1
ATOM 2798 C CA . TRP A 1 341 ? -29.810 7.839 -0.238 1.00 82.88 341 TRP A CA 1
ATOM 2799 C C . TRP A 1 341 ? -29.368 6.447 0.232 1.00 82.88 341 TRP A C 1
ATOM 2801 O O . TRP A 1 341 ? -28.281 5.990 -0.121 1.00 82.88 341 TRP A O 1
ATOM 2811 N N . SER A 1 342 ? -30.224 5.750 0.988 1.00 82.00 342 SER A N 1
ATOM 2812 C CA . SER A 1 342 ? -29.981 4.377 1.453 1.00 82.00 342 SER A CA 1
ATOM 2813 C C . SER A 1 342 ? -29.796 3.372 0.317 1.00 82.00 342 SER A C 1
ATOM 2815 O O . SER A 1 342 ? -29.093 2.376 0.490 1.00 82.00 342 SER A O 1
ATOM 2817 N N . ASP A 1 343 ? -30.408 3.642 -0.834 1.00 80.50 343 ASP A N 1
ATOM 2818 C CA . ASP A 1 343 ? -30.437 2.754 -1.993 1.00 80.50 343 ASP A CA 1
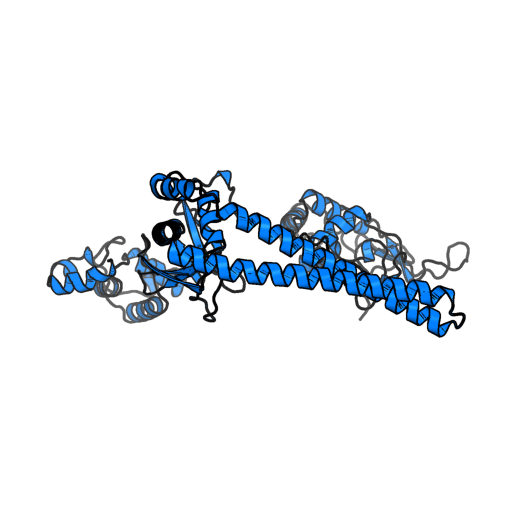ATOM 2819 C C . ASP A 1 343 ? -29.268 3.042 -2.950 1.00 80.50 343 ASP A C 1
ATOM 2821 O O . ASP A 1 343 ? -29.031 2.289 -3.896 1.00 80.50 343 ASP A O 1
ATOM 2825 N N . ILE A 1 344 ? -28.513 4.122 -2.708 1.00 75.38 344 ILE A N 1
ATOM 2826 C CA . ILE A 1 344 ? -27.404 4.539 -3.563 1.00 75.38 344 ILE A CA 1
ATOM 2827 C C . ILE A 1 344 ? -26.173 3.652 -3.310 1.00 75.38 344 ILE A C 1
ATOM 2829 O O . ILE A 1 344 ? -25.682 3.556 -2.171 1.00 75.38 344 ILE A O 1
ATOM 2833 N N . PRO A 1 345 ? -25.601 3.043 -4.370 1.00 74.50 345 PRO A N 1
ATOM 2834 C CA . PRO A 1 345 ? -24.355 2.295 -4.279 1.00 74.50 345 PRO A CA 1
ATOM 2835 C C . PRO A 1 345 ? -23.230 3.108 -3.629 1.00 74.50 345 PRO A C 1
ATOM 2837 O O . PRO A 1 345 ? -23.099 4.311 -3.847 1.00 74.50 345 PRO A O 1
ATOM 2840 N N . ALA A 1 346 ? -22.373 2.439 -2.855 1.00 71.56 346 ALA A N 1
ATOM 2841 C CA . ALA A 1 346 ? -21.262 3.091 -2.158 1.00 71.56 346 ALA A CA 1
ATOM 2842 C C . ALA A 1 346 ? -20.336 3.874 -3.110 1.00 71.56 346 ALA A C 1
ATOM 2844 O O . ALA A 1 346 ? -19.879 4.953 -2.759 1.00 71.56 346 ALA A O 1
ATOM 2845 N N . GLU A 1 347 ? -20.101 3.372 -4.325 1.00 63.91 347 GLU A N 1
ATOM 2846 C CA . GLU A 1 347 ? -19.287 4.057 -5.340 1.00 63.91 347 GLU A CA 1
ATOM 2847 C C . GLU A 1 347 ? -19.875 5.428 -5.706 1.00 63.91 347 GLU A C 1
ATOM 2849 O O . GLU A 1 347 ? -19.177 6.430 -5.649 1.00 63.91 347 GLU A O 1
ATOM 2854 N N . GLN A 1 348 ? -21.188 5.504 -5.929 1.00 59.19 348 GLN A N 1
ATOM 2855 C CA . GLN A 1 348 ? -21.864 6.759 -6.271 1.00 59.19 348 GLN A CA 1
ATOM 2856 C C . GLN A 1 348 ? -21.922 7.734 -5.086 1.00 59.19 348 GLN A C 1
ATOM 2858 O O . GLN A 1 348 ? -21.726 8.936 -5.261 1.00 59.19 348 GLN A O 1
ATOM 2863 N N . ARG A 1 349 ? -22.135 7.236 -3.857 1.00 74.38 349 ARG A N 1
ATOM 2864 C CA . ARG A 1 349 ? -22.024 8.069 -2.642 1.00 74.38 349 ARG A CA 1
ATOM 2865 C C . ARG A 1 349 ? -20.618 8.641 -2.488 1.00 74.38 349 ARG A C 1
ATOM 2867 O O . ARG A 1 349 ? -20.452 9.796 -2.095 1.00 74.38 349 ARG A O 1
ATOM 2874 N N . ARG A 1 350 ? -19.603 7.845 -2.831 1.00 74.19 350 ARG A N 1
ATOM 2875 C CA . ARG A 1 350 ? -18.213 8.280 -2.803 1.00 74.19 350 ARG A CA 1
ATOM 2876 C C . ARG A 1 350 ? -17.920 9.346 -3.859 1.00 74.19 350 ARG A C 1
ATOM 2878 O O . ARG A 1 350 ? -17.286 10.342 -3.519 1.00 74.19 350 ARG A O 1
ATOM 2885 N N . ASP A 1 351 ? -18.417 9.177 -5.078 1.00 56.44 351 ASP A N 1
ATOM 2886 C CA . ASP A 1 351 ? -18.255 10.161 -6.153 1.00 56.44 351 ASP A CA 1
ATOM 2887 C C . ASP A 1 351 ? -18.881 11.512 -5.777 1.00 56.44 351 ASP A C 1
ATOM 2889 O O . ASP A 1 351 ? -18.262 12.561 -5.962 1.00 56.44 351 ASP A O 1
ATOM 2893 N N . LEU A 1 352 ? -20.074 11.493 -5.168 1.00 64.31 352 LEU A N 1
ATOM 2894 C CA . LEU A 1 352 ? -20.719 12.699 -4.641 1.00 64.31 352 LEU A CA 1
ATOM 2895 C C . LEU A 1 352 ? -19.860 13.367 -3.562 1.00 64.31 352 LEU A C 1
ATOM 2897 O O . LEU A 1 352 ? -19.625 14.573 -3.620 1.00 64.31 352 LEU A O 1
ATOM 2901 N N . PHE A 1 353 ? -19.340 12.601 -2.603 1.00 73.75 353 PHE A N 1
ATOM 2902 C CA . PHE A 1 353 ? -18.428 13.144 -1.600 1.00 73.75 353 PHE A CA 1
ATOM 2903 C C . PHE A 1 353 ? -17.178 13.770 -2.234 1.00 73.75 353 PHE A C 1
ATOM 2905 O O . PHE A 1 353 ? -16.856 14.910 -1.915 1.00 73.75 353 PHE A O 1
ATOM 2912 N N . ASP A 1 354 ? -16.497 13.085 -3.159 1.00 62.47 354 ASP A N 1
ATOM 2913 C CA . ASP A 1 354 ? -15.267 13.591 -3.788 1.00 62.47 354 ASP A CA 1
ATOM 2914 C C . ASP A 1 354 ? -15.520 14.839 -4.662 1.00 62.47 354 ASP A C 1
ATOM 2916 O O . ASP A 1 354 ? -14.615 15.670 -4.840 1.00 62.47 354 ASP A O 1
ATOM 2920 N N . ALA A 1 355 ? -16.744 15.008 -5.177 1.00 61.97 355 ALA A N 1
ATOM 2921 C CA . ALA A 1 355 ? -17.168 16.191 -5.923 1.00 61.97 355 ALA A CA 1
ATOM 2922 C C . ALA A 1 355 ? -17.309 17.440 -5.035 1.00 61.97 355 ALA A C 1
ATOM 2924 O O . ALA A 1 355 ? -16.939 18.531 -5.473 1.00 61.97 355 ALA A O 1
ATOM 2925 N N . PHE A 1 356 ? -17.789 17.302 -3.792 1.00 66.56 356 PHE A N 1
ATOM 2926 C CA . PHE A 1 356 ? -18.036 18.436 -2.886 1.00 66.56 356 PHE A CA 1
ATOM 2927 C C . PHE A 1 356 ? -16.951 18.638 -1.817 1.00 66.56 356 PHE A C 1
ATOM 2929 O O . PHE A 1 356 ? -16.712 19.771 -1.393 1.00 66.56 356 PHE A O 1
AT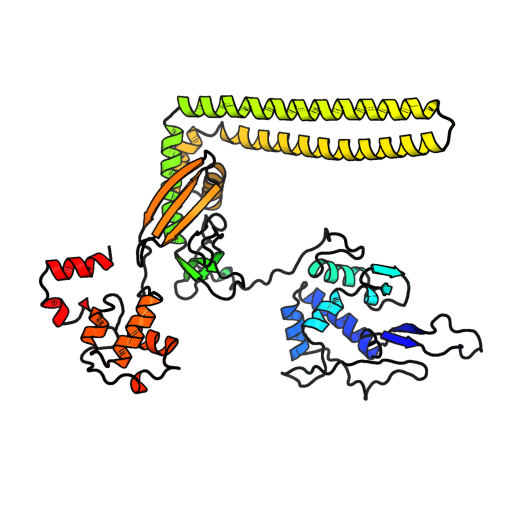OM 2936 N N . ALA A 1 357 ? -16.277 17.574 -1.382 1.00 67.69 357 ALA A N 1
ATOM 2937 C CA . ALA A 1 357 ? -15.333 17.577 -0.269 1.00 67.69 357 ALA A CA 1
ATOM 2938 C C . ALA A 1 357 ? -13.886 17.317 -0.711 1.00 67.69 357 ALA A C 1
ATOM 2940 O O . ALA A 1 357 ? -13.615 16.639 -1.702 1.00 67.69 357 ALA A O 1
ATOM 2941 N N . HIS A 1 358 ? -12.934 17.866 0.047 1.00 72.56 358 HIS A N 1
ATOM 2942 C CA . HIS A 1 358 ? -11.522 17.501 -0.054 1.00 72.56 358 HIS A CA 1
ATOM 2943 C C . HIS A 1 358 ? -11.228 16.222 0.728 1.00 72.56 358 HIS A C 1
ATOM 2945 O O . HIS A 1 358 ? -10.552 15.329 0.220 1.00 72.56 358 HIS A O 1
ATOM 2951 N N . HIS A 1 359 ? -11.690 16.169 1.978 1.00 83.25 359 HIS A N 1
ATOM 2952 C CA . HIS A 1 359 ? -11.509 15.040 2.882 1.00 83.25 359 HIS A CA 1
ATOM 2953 C C . HIS A 1 359 ? -12.385 15.196 4.133 1.00 83.25 359 HIS A C 1
ATOM 2955 O O . HIS A 1 359 ? -12.947 16.263 4.387 1.00 83.25 359 HIS A O 1
ATOM 2961 N N . ALA A 1 360 ? -12.472 14.125 4.918 1.00 89.81 360 ALA A N 1
ATOM 2962 C CA . ALA A 1 360 ? -13.064 14.126 6.246 1.00 89.81 360 ALA A CA 1
ATOM 2963 C C . ALA A 1 360 ? -11.976 13.882 7.297 1.00 89.81 360 ALA A C 1
ATOM 2965 O O . ALA A 1 360 ? -11.086 13.058 7.098 1.00 89.81 360 ALA A O 1
ATOM 2966 N N . GLU A 1 361 ? -12.053 14.573 8.419 1.00 93.38 361 GLU A N 1
ATOM 2967 C CA . GLU A 1 361 ? -11.138 14.482 9.547 1.00 93.38 361 GLU A CA 1
ATOM 2968 C C . GLU A 1 361 ? -11.877 13.940 10.770 1.00 93.38 361 GLU A C 1
ATOM 2970 O O . GLU A 1 361 ? -13.011 14.328 11.039 1.00 93.38 361 GLU A O 1
ATOM 2975 N N . VAL A 1 362 ? -11.252 13.008 11.491 1.00 94.31 362 VAL A N 1
ATOM 2976 C CA . VAL A 1 362 ? -11.805 12.407 12.705 1.00 94.31 362 VAL A CA 1
ATOM 2977 C C . VAL A 1 362 ? -10.840 12.598 13.863 1.00 94.31 362 VAL A C 1
ATOM 2979 O O . VAL A 1 362 ? -9.681 12.193 13.786 1.00 94.31 362 VAL A O 1
ATOM 2982 N N . GLU A 1 363 ? -11.361 13.124 14.966 1.00 91.50 363 GLU A N 1
ATOM 2983 C CA . GLU A 1 363 ? -10.609 13.436 16.181 1.00 91.50 363 GLU A CA 1
ATOM 2984 C C . GLU A 1 363 ? -11.233 12.768 17.416 1.00 91.50 363 GLU A C 1
ATOM 2986 O O . GLU A 1 363 ? -12.436 12.469 17.468 1.00 91.50 363 GLU A O 1
ATOM 2991 N N . ARG A 1 364 ? -10.420 12.518 18.444 1.00 88.88 364 ARG A N 1
ATOM 2992 C CA . ARG A 1 364 ? -10.854 12.073 19.771 1.00 88.88 364 ARG A CA 1
ATOM 2993 C C . ARG A 1 364 ? -11.070 13.300 20.649 1.00 88.88 364 ARG A C 1
ATOM 2995 O O . ARG A 1 364 ? -10.120 13.869 21.164 1.00 88.88 364 ARG A O 1
ATOM 3002 N N . VAL A 1 365 ? -12.336 13.651 20.869 1.00 85.50 365 VAL A N 1
ATOM 3003 C CA . VAL A 1 365 ? -12.713 14.713 21.817 1.00 85.50 365 VAL A CA 1
ATOM 3004 C C . VAL A 1 365 ? -12.430 14.259 23.245 1.00 85.50 365 VAL A C 1
ATOM 3006 O O . VAL A 1 365 ? -11.799 14.958 24.028 1.00 85.50 365 VAL A O 1
ATOM 3009 N N . ASP A 1 366 ? -12.878 13.047 23.567 1.00 80.38 366 ASP A N 1
ATOM 3010 C CA . ASP A 1 366 ? -12.612 12.408 24.846 1.00 80.38 366 ASP A CA 1
ATOM 3011 C C . ASP A 1 366 ? -12.494 10.882 24.671 1.00 80.38 366 ASP A C 1
ATOM 3013 O O . ASP A 1 366 ? -12.345 10.332 23.568 1.00 80.38 366 ASP A O 1
ATOM 3017 N N . ARG A 1 367 ? -12.540 10.143 25.780 1.00 73.19 367 ARG A N 1
ATOM 3018 C CA . ARG A 1 367 ? -12.404 8.682 25.767 1.00 73.19 367 ARG A CA 1
ATOM 3019 C C . ARG A 1 367 ? -13.515 7.964 24.976 1.00 73.19 367 ARG A C 1
ATOM 3021 O O . ARG A 1 367 ? -13.233 6.936 24.342 1.00 73.19 367 ARG A O 1
ATOM 3028 N N . TYR A 1 368 ? -14.720 8.528 24.922 1.00 78.38 368 TYR A N 1
ATOM 3029 C CA . TYR A 1 368 ? -15.920 7.985 24.279 1.00 78.38 368 TYR A CA 1
ATOM 3030 C C . TYR A 1 368 ? -16.325 8.745 23.013 1.00 78.38 368 TYR A C 1
ATOM 3032 O O . TYR A 1 368 ? -16.612 8.104 21.999 1.00 78.38 368 TYR A O 1
ATOM 3040 N N . LYS A 1 369 ? -16.286 10.077 23.034 1.00 85.25 369 LYS A N 1
ATOM 3041 C CA . LYS A 1 369 ? -16.759 10.940 21.951 1.00 85.25 369 LYS A CA 1
ATOM 3042 C C . LYS A 1 369 ? -15.707 11.160 20.881 1.00 85.25 369 LYS A C 1
ATOM 3044 O O . LYS A 1 369 ? -14.506 11.271 21.145 1.00 85.25 369 LYS A O 1
ATOM 3049 N N . ARG A 1 370 ? -16.159 11.171 19.638 1.00 91.25 370 ARG A N 1
ATOM 3050 C CA . ARG A 1 370 ? -15.368 11.467 18.448 1.00 91.25 370 ARG A CA 1
ATOM 3051 C C . ARG A 1 370 ? -16.000 12.650 17.741 1.00 91.25 370 ARG A C 1
ATOM 3053 O O . ARG A 1 370 ? -17.219 12.787 17.765 1.00 91.25 370 ARG A O 1
ATOM 3060 N N . ARG A 1 371 ? -15.174 13.467 17.104 1.00 94.44 371 ARG A N 1
ATOM 3061 C CA . ARG A 1 371 ? -15.621 14.559 16.243 1.00 94.44 371 ARG A CA 1
ATOM 3062 C C . ARG A 1 371 ? -15.265 14.219 14.808 1.00 94.44 371 ARG A C 1
ATOM 3064 O O . ARG A 1 371 ? -14.153 13.769 14.557 1.00 94.44 371 ARG A O 1
ATOM 3071 N N . LEU A 1 372 ? -16.219 14.388 13.904 1.00 96.56 372 LEU A N 1
ATOM 3072 C CA . LEU A 1 372 ? -16.032 14.328 12.462 1.00 96.56 372 LEU A CA 1
ATOM 3073 C C . LEU A 1 372 ? -16.112 15.754 11.914 1.00 96.56 372 LEU A C 1
ATOM 3075 O O . LEU A 1 372 ? -17.020 16.499 12.276 1.00 96.56 372 LEU A O 1
ATOM 3079 N N . ILE A 1 373 ? -15.188 16.118 11.033 1.00 96.12 373 ILE A N 1
ATOM 3080 C CA . ILE A 1 373 ? -15.158 17.404 10.334 1.00 96.12 373 ILE A CA 1
ATOM 3081 C C . ILE A 1 373 ? -15.007 17.114 8.840 1.00 96.12 373 ILE A C 1
ATOM 3083 O O . ILE A 1 373 ? -14.062 16.442 8.440 1.00 96.12 373 ILE A O 1
ATOM 3087 N N . ILE A 1 374 ? -15.915 17.597 7.995 1.00 94.31 374 ILE A N 1
ATOM 3088 C CA . ILE A 1 374 ? -15.735 17.567 6.538 1.00 94.31 374 ILE A CA 1
ATOM 3089 C C . ILE A 1 374 ? -15.177 18.909 6.090 1.00 94.31 374 ILE A C 1
ATOM 3091 O O . ILE A 1 374 ? -15.762 19.954 6.374 1.00 94.31 374 ILE A O 1
ATOM 3095 N N . HIS A 1 375 ? -14.066 18.861 5.357 1.00 86.12 375 HIS A N 1
ATOM 3096 C CA . HIS A 1 375 ? -13.460 20.020 4.711 1.00 86.12 375 HIS A CA 1
ATOM 3097 C C . HIS A 1 375 ? -13.951 20.092 3.265 1.00 86.12 375 HIS A C 1
ATOM 3099 O O . HIS A 1 375 ? -13.565 19.271 2.423 1.00 86.12 375 HIS A O 1
ATOM 3105 N N . TRP A 1 376 ? -14.828 21.050 2.977 1.00 81.12 376 TRP A N 1
ATOM 3106 C CA . TRP A 1 376 ? -15.453 21.216 1.666 1.00 81.12 376 TRP A CA 1
ATOM 3107 C C . TRP A 1 376 ? -14.519 21.932 0.678 1.00 81.12 376 TRP A C 1
ATOM 3109 O O . TRP A 1 376 ? -13.601 22.658 1.063 1.00 81.12 376 TRP A O 1
ATOM 3119 N N . ARG A 1 377 ? -14.742 21.743 -0.627 1.00 72.75 377 ARG A N 1
ATOM 3120 C CA . ARG A 1 377 ? -13.929 22.377 -1.687 1.00 72.75 377 ARG A CA 1
ATOM 3121 C C . ARG A 1 377 ? -14.107 23.890 -1.791 1.00 72.75 377 ARG A C 1
ATOM 3123 O O . ARG A 1 377 ? -13.250 24.568 -2.351 1.00 72.75 377 ARG A O 1
ATOM 3130 N N . ASP A 1 378 ? -15.197 24.415 -1.247 1.00 74.00 378 ASP A N 1
ATOM 3131 C CA . ASP A 1 378 ? -15.454 25.850 -1.127 1.00 74.00 378 ASP A CA 1
ATOM 3132 C C . ASP A 1 378 ? -14.808 26.466 0.128 1.00 74.00 378 ASP A C 1
ATOM 3134 O O . ASP A 1 378 ? -15.109 27.605 0.466 1.00 74.00 378 ASP A O 1
ATOM 3138 N N . GLN A 1 379 ? -13.924 25.723 0.809 1.00 76.56 379 GLN A N 1
ATOM 3139 C CA . GLN A 1 379 ? -13.224 26.114 2.040 1.00 76.56 379 GLN A CA 1
ATOM 3140 C C . GLN A 1 379 ? -14.116 26.195 3.289 1.00 76.56 379 GLN A C 1
ATOM 3142 O O . GLN A 1 379 ? -13.613 26.491 4.372 1.00 76.56 379 GLN A O 1
ATOM 3147 N N . SER A 1 380 ? -15.413 25.897 3.178 1.00 83.75 380 SER A N 1
ATOM 3148 C CA . SER A 1 380 ? -16.281 25.764 4.347 1.00 83.75 380 SER A CA 1
ATOM 3149 C C . SER A 1 380 ? -16.047 24.431 5.070 1.00 83.75 380 SER A C 1
ATOM 3151 O O . SER A 1 380 ? -15.421 23.506 4.542 1.00 83.75 380 SER A O 1
ATOM 3153 N N . GLN A 1 381 ? -16.581 24.312 6.286 1.00 91.19 381 GLN A N 1
ATOM 3154 C CA . GLN A 1 381 ? -16.515 23.088 7.083 1.00 91.19 381 GLN A CA 1
ATOM 3155 C C . GLN A 1 381 ? -17.886 22.729 7.654 1.00 91.19 381 GLN A C 1
ATOM 3157 O O . GLN A 1 381 ? -18.703 23.602 7.949 1.00 91.19 381 GLN A O 1
ATOM 3162 N N . SER A 1 382 ? -18.125 21.436 7.846 1.00 92.31 382 SER A N 1
ATOM 3163 C CA . SER A 1 382 ? -19.261 20.935 8.627 1.00 92.31 382 SER A CA 1
ATOM 3164 C C . SER A 1 382 ? -18.764 19.923 9.643 1.00 92.31 382 SER A C 1
ATOM 3166 O O . SER A 1 382 ? -17.910 19.102 9.311 1.00 92.31 382 SER A O 1
ATOM 3168 N N . CYS A 1 383 ? -19.275 19.981 10.872 1.00 92.62 383 CYS A N 1
ATOM 3169 C CA . CYS A 1 383 ? -18.840 19.102 11.949 1.00 92.62 383 CYS A CA 1
ATOM 3170 C C . CYS A 1 383 ? -20.004 18.361 12.609 1.00 92.62 383 CYS A C 1
ATOM 3172 O O . CYS A 1 383 ? -21.136 18.843 12.646 1.00 92.62 383 CYS A O 1
ATOM 3174 N N . SER A 1 384 ? -19.701 17.183 13.142 1.00 93.75 384 SER A N 1
ATOM 3175 C CA . SER A 1 384 ? -20.607 16.379 13.959 1.00 93.75 384 SER A CA 1
ATOM 3176 C C . SER A 1 384 ? -19.832 15.664 15.063 1.00 93.75 384 SER A C 1
ATOM 3178 O O . SER A 1 384 ? -18.652 15.341 14.914 1.00 93.75 384 SER A O 1
ATOM 3180 N N . GLU A 1 385 ? -20.482 15.422 16.199 1.00 92.69 385 GLU A N 1
ATOM 3181 C CA . GLU A 1 385 ? -19.927 14.612 17.284 1.00 92.69 385 GLU A CA 1
ATOM 3182 C C . GLU A 1 385 ? -20.724 13.321 17.430 1.00 92.69 385 GLU A C 1
ATOM 3184 O O . GLU A 1 385 ? -21.952 13.321 17.369 1.00 92.69 385 GLU A O 1
ATOM 3189 N N . PHE A 1 386 ? -20.022 12.206 17.621 1.00 89.44 386 PHE A N 1
ATOM 3190 C CA . PHE A 1 386 ? -20.634 10.887 17.721 1.00 89.44 386 PHE A CA 1
ATOM 3191 C C . PHE A 1 386 ? -19.880 9.988 18.700 1.00 89.44 386 PHE A C 1
ATOM 3193 O O . PHE A 1 386 ? -18.672 10.122 18.913 1.00 89.44 386 PHE A O 1
ATOM 3200 N N . GLN A 1 387 ? -20.589 9.018 19.275 1.00 85.06 387 GLN A N 1
ATOM 3201 C CA . GLN A 1 387 ? -20.011 8.016 20.163 1.00 85.06 387 GLN A CA 1
ATOM 3202 C C . GLN A 1 387 ? -20.007 6.638 19.480 1.00 85.06 387 GLN A C 1
ATOM 3204 O O . GLN A 1 387 ? -21.064 6.032 19.295 1.00 85.06 387 GLN A O 1
ATOM 3209 N N . PRO A 1 388 ? -18.834 6.083 19.115 1.00 73.94 388 PRO A N 1
ATOM 3210 C CA . PRO A 1 388 ? -18.764 4.749 18.536 1.00 73.94 388 PRO A CA 1
ATOM 3211 C C . PRO A 1 388 ? -19.222 3.695 19.549 1.00 73.94 388 PRO A C 1
ATOM 3213 O O . PRO A 1 388 ? -18.726 3.657 20.677 1.00 73.94 388 PRO A O 1
ATOM 3216 N N . GLN A 1 389 ? -20.086 2.764 19.137 1.00 65.94 389 GLN A N 1
ATOM 3217 C CA . GLN A 1 389 ? -20.444 1.620 19.976 1.00 65.94 389 GLN A CA 1
ATOM 3218 C C . GLN A 1 389 ? -19.200 0.765 20.277 1.00 65.94 389 GLN A C 1
ATOM 3220 O O . GLN A 1 389 ? -18.678 0.062 19.408 1.00 65.94 389 GLN A O 1
ATOM 3225 N N . LYS A 1 390 ? -18.710 0.806 21.522 1.00 62.44 390 LYS A N 1
ATOM 3226 C CA . LYS A 1 390 ? -17.594 -0.028 21.990 1.00 62.44 390 LYS A CA 1
ATOM 3227 C C . LYS A 1 390 ? -18.075 -1.075 22.987 1.00 62.44 390 LYS A C 1
ATOM 3229 O O . LYS A 1 390 ? -18.743 -0.765 23.965 1.00 62.44 390 LYS A O 1
ATOM 3234 N N . LYS A 1 391 ? -17.652 -2.326 22.771 1.00 58.81 391 LYS A N 1
ATOM 3235 C CA . LYS A 1 391 ? -17.860 -3.439 23.718 1.00 58.81 391 LYS A CA 1
ATOM 3236 C C . LYS A 1 391 ? -16.836 -3.466 24.866 1.00 58.81 391 LYS A C 1
ATOM 3238 O O . LYS A 1 391 ? -17.048 -4.184 25.838 1.00 58.81 391 LYS A O 1
ATOM 3243 N N . TYR A 1 392 ? -15.743 -2.704 24.759 1.00 66.31 392 TYR A N 1
ATOM 3244 C CA . TYR A 1 392 ? -14.606 -2.735 25.687 1.00 66.31 392 TYR A CA 1
ATOM 3245 C C . TYR A 1 392 ? -14.294 -1.353 26.247 1.00 66.31 392 TYR A C 1
ATOM 3247 O O . TYR A 1 392 ? -14.501 -0.346 25.568 1.0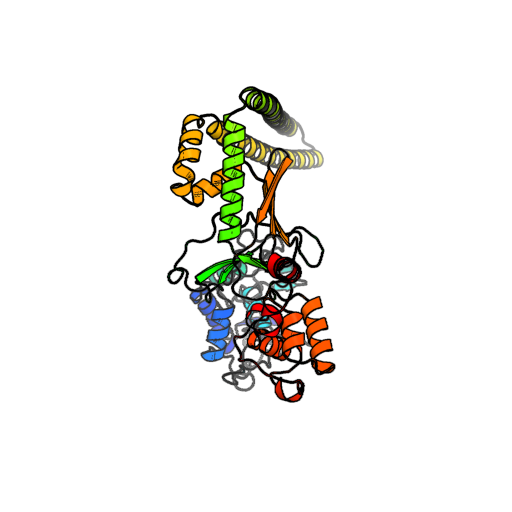0 66.31 392 TYR A O 1
ATOM 3255 N N . PHE A 1 393 ? -13.746 -1.334 27.463 1.00 73.19 393 PHE A N 1
ATOM 3256 C CA . PHE A 1 393 ? -13.281 -0.118 28.118 1.00 73.19 393 PHE A CA 1
ATOM 3257 C C . PHE A 1 393 ? -12.109 0.507 27.336 1.00 73.19 393 PHE A C 1
ATOM 3259 O O . PHE A 1 393 ? -11.142 -0.200 27.032 1.00 73.19 393 PHE A O 1
ATOM 3266 N N . PRO A 1 394 ? -12.194 1.793 26.951 1.00 72.94 394 PRO A N 1
ATOM 3267 C CA . PRO A 1 394 ? -11.160 2.466 26.175 1.00 72.94 394 PRO A CA 1
ATOM 3268 C C . PRO A 1 394 ? -10.056 3.000 27.097 1.00 72.94 394 PRO A C 1
ATOM 3270 O O . PRO A 1 394 ? -10.047 4.181 27.426 1.00 72.94 394 PRO A O 1
ATOM 3273 N N . TRP A 1 395 ? -9.138 2.122 27.494 1.00 79.81 395 TRP A N 1
ATOM 3274 C CA . TRP A 1 395 ? -7.980 2.476 28.314 1.00 79.81 395 TRP A CA 1
ATOM 3275 C C . TRP A 1 395 ? -7.124 3.583 27.680 1.00 79.81 395 TRP A C 1
ATOM 3277 O O . TRP A 1 395 ? -6.772 3.494 26.497 1.00 79.81 395 TRP A O 1
ATOM 3287 N N . THR A 1 396 ? -6.768 4.594 28.470 1.00 81.19 396 THR A N 1
ATOM 3288 C CA . THR A 1 396 ? -5.790 5.633 28.114 1.00 81.19 396 THR A CA 1
ATOM 3289 C C . THR A 1 396 ? -4.423 5.357 28.762 1.00 81.19 396 THR A C 1
ATOM 3291 O O . THR A 1 396 ? -4.336 4.514 29.658 1.00 81.19 396 THR A O 1
ATOM 3294 N N . PRO A 1 397 ? -3.331 6.015 28.324 1.00 79.69 397 PRO A N 1
ATOM 3295 C CA . PRO A 1 397 ? -2.035 5.923 29.000 1.00 79.69 397 PRO A CA 1
ATOM 3296 C C . PRO A 1 397 ? -2.102 6.299 30.487 1.00 79.69 397 PRO A C 1
ATOM 3298 O O . PRO A 1 397 ? -1.517 5.610 31.317 1.00 79.69 397 PRO A O 1
ATOM 3301 N N . GLU A 1 398 ? -2.886 7.318 30.833 1.00 82.69 398 GLU A N 1
ATOM 3302 C CA . GLU A 1 398 ? -3.091 7.763 32.216 1.00 82.69 398 GLU A CA 1
ATOM 3303 C C . GLU A 1 398 ? -3.843 6.702 33.034 1.00 82.69 398 GLU A C 1
ATOM 3305 O O . GLU A 1 398 ? -3.513 6.457 34.193 1.00 82.69 398 GLU A O 1
ATOM 3310 N N . ASP A 1 399 ? -4.818 6.010 32.426 1.00 86.94 399 ASP A N 1
ATOM 3311 C CA . ASP A 1 399 ? -5.496 4.883 33.076 1.00 86.94 399 ASP A CA 1
ATOM 3312 C C . ASP A 1 399 ? -4.517 3.732 33.372 1.00 86.94 399 ASP A C 1
ATOM 3314 O O . ASP A 1 399 ? -4.664 3.055 34.389 1.00 86.94 399 ASP A O 1
ATOM 3318 N N . VAL A 1 400 ? -3.530 3.492 32.495 1.00 87.00 400 VAL A N 1
ATOM 3319 C CA . VAL A 1 400 ? -2.505 2.447 32.682 1.00 87.00 400 VAL A CA 1
ATOM 3320 C C . VAL A 1 400 ? -1.636 2.780 33.893 1.00 87.00 400 VAL A C 1
ATOM 3322 O O . VAL A 1 400 ? -1.428 1.920 34.746 1.00 87.00 400 VAL A O 1
ATOM 3325 N N . GLU A 1 401 ? -1.158 4.021 33.984 1.00 88.00 401 GLU A N 1
ATOM 3326 C CA . GLU A 1 401 ? -0.338 4.491 35.104 1.00 88.00 401 GLU A CA 1
ATOM 3327 C C . GLU A 1 401 ? -1.111 4.427 36.425 1.00 88.00 401 GLU A C 1
ATOM 3329 O O . GLU A 1 401 ? -0.643 3.821 37.392 1.00 88.00 401 GLU A O 1
ATOM 3334 N N . LYS A 1 402 ? -2.343 4.950 36.438 1.00 91.06 402 LYS A N 1
ATOM 3335 C CA . LYS A 1 402 ? -3.231 4.886 37.602 1.00 91.06 402 LYS A CA 1
ATOM 3336 C C . LYS A 1 402 ? -3.502 3.444 38.032 1.00 91.06 402 LYS A C 1
ATOM 3338 O O . LYS A 1 402 ? -3.485 3.143 39.223 1.00 91.06 402 LYS A O 1
ATOM 3343 N N . LEU A 1 403 ? -3.736 2.539 37.078 1.00 91.12 403 LEU A N 1
ATOM 3344 C CA . LEU A 1 403 ? -3.933 1.118 37.361 1.00 91.12 403 LEU A CA 1
ATOM 3345 C C . LEU A 1 403 ? -2.691 0.498 38.016 1.00 91.12 403 LEU A C 1
ATOM 3347 O O . LEU A 1 403 ? -2.836 -0.279 38.958 1.00 91.12 403 LEU A O 1
ATOM 3351 N N . GLY A 1 404 ? -1.493 0.853 37.545 1.00 88.12 404 GLY A N 1
ATOM 3352 C CA . GLY A 1 404 ? -0.228 0.439 38.153 1.00 88.12 404 GLY A CA 1
ATOM 3353 C C . GLY A 1 404 ? -0.137 0.856 39.622 1.00 88.12 404 GLY A C 1
ATOM 3354 O O . GLY A 1 404 ? -0.003 -0.003 40.492 1.00 88.12 404 GLY A O 1
ATOM 3355 N N . GLN A 1 405 ? -0.329 2.150 39.893 1.00 90.25 405 GLN A N 1
ATOM 3356 C CA . GLN A 1 405 ? -0.269 2.728 41.242 1.00 90.25 405 GLN A CA 1
ATOM 3357 C C . GLN A 1 405 ? -1.286 2.092 42.200 1.00 90.25 405 GLN A C 1
ATOM 3359 O O . GLN A 1 405 ? -0.944 1.734 43.325 1.00 90.25 405 GLN A O 1
ATOM 3364 N N . MET A 1 406 ? -2.534 1.908 41.758 1.00 92.38 406 MET A N 1
ATOM 3365 C CA . MET A 1 406 ? -3.580 1.305 42.592 1.00 92.38 406 MET A CA 1
ATOM 3366 C C . MET A 1 406 ? -3.292 -0.167 42.916 1.00 92.38 406 MET A C 1
ATOM 3368 O O . MET A 1 406 ? -3.555 -0.615 44.030 1.00 92.38 406 MET A O 1
ATOM 3372 N N . VAL A 1 407 ? -2.742 -0.931 41.966 1.00 88.12 407 VAL A N 1
ATOM 3373 C CA . VAL A 1 407 ? -2.372 -2.335 42.202 1.00 88.12 407 VAL A CA 1
ATOM 3374 C C . VAL A 1 407 ? -1.164 -2.441 43.129 1.00 88.12 407 VAL A C 1
ATOM 3376 O O . VAL A 1 407 ? -1.169 -3.292 44.016 1.00 88.12 407 VAL A O 1
ATOM 3379 N N . GLU A 1 408 ? -0.160 -1.576 42.976 1.00 86.31 408 GLU A N 1
ATOM 3380 C CA . GLU A 1 408 ? 0.988 -1.504 43.891 1.00 86.31 408 GLU A CA 1
ATOM 3381 C C . GLU A 1 408 ? 0.553 -1.155 45.319 1.00 86.31 408 GLU A C 1
ATOM 3383 O O . GLU A 1 408 ? 0.977 -1.822 46.264 1.00 86.31 408 GLU A O 1
ATOM 3388 N N . ALA A 1 409 ? -0.374 -0.203 45.461 1.00 88.69 409 ALA A N 1
ATOM 3389 C CA . ALA A 1 409 ? -0.987 0.185 46.731 1.00 88.69 409 ALA A CA 1
ATOM 3390 C C . ALA A 1 409 ? -1.952 -0.865 47.317 1.00 88.69 409 ALA A C 1
ATOM 3392 O O . ALA A 1 409 ? -2.509 -0.642 48.387 1.00 88.69 409 ALA A O 1
ATOM 3393 N N . GLN A 1 410 ? -2.143 -2.008 46.646 1.00 88.50 410 GLN A N 1
ATOM 3394 C CA . GLN A 1 410 ? -3.043 -3.087 47.066 1.00 88.50 410 GLN A CA 1
ATOM 3395 C C . GLN A 1 410 ? -4.508 -2.649 47.229 1.00 88.50 410 GLN A C 1
ATOM 3397 O O . GLN A 1 410 ? -5.222 -3.219 48.050 1.00 88.50 410 GLN A O 1
ATOM 3402 N N . ALA A 1 411 ? -4.959 -1.683 46.420 1.00 89.44 411 ALA A N 1
ATOM 3403 C CA . ALA A 1 411 ? -6.339 -1.199 46.419 1.00 89.44 411 ALA A CA 1
ATOM 3404 C C . ALA A 1 411 ? -7.341 -2.348 46.248 1.00 89.44 411 ALA A C 1
ATOM 3406 O O . ALA A 1 411 ? -7.125 -3.265 45.446 1.00 89.44 411 ALA A O 1
ATOM 3407 N N . ASP A 1 412 ? -8.463 -2.299 46.954 1.00 91.62 412 ASP A N 1
ATOM 3408 C CA . ASP A 1 412 ? -9.447 -3.379 46.911 1.00 91.62 412 ASP A CA 1
ATOM 3409 C C . ASP A 1 412 ? -10.172 -3.444 45.559 1.00 91.62 412 ASP A C 1
ATOM 3411 O O . ASP A 1 412 ? -10.205 -2.489 44.774 1.00 91.62 412 ASP A O 1
ATOM 3415 N N . GLN A 1 413 ? -10.794 -4.590 45.258 1.00 91.75 413 GLN A N 1
ATOM 3416 C CA . GLN A 1 413 ? -11.495 -4.794 43.986 1.00 91.75 413 GLN A CA 1
ATOM 3417 C C . GLN A 1 413 ? -12.562 -3.719 43.729 1.00 91.75 413 GLN A C 1
ATOM 3419 O O . GLN A 1 413 ? -12.762 -3.306 42.587 1.00 91.75 413 GLN A O 1
ATOM 3424 N N . ILE A 1 414 ? -13.248 -3.273 44.781 1.00 90.62 414 ILE A N 1
ATOM 3425 C CA . ILE A 1 414 ? -14.295 -2.244 44.728 1.00 90.62 414 ILE A CA 1
ATOM 3426 C C . ILE A 1 414 ? -13.695 -0.903 44.297 1.00 90.62 414 ILE A C 1
ATOM 3428 O O . ILE A 1 414 ? -14.233 -0.256 43.402 1.00 90.62 414 ILE A O 1
ATOM 3432 N N . GLU A 1 415 ? -12.552 -0.520 44.865 1.00 90.31 415 GLU A N 1
ATOM 3433 C CA . GLU A 1 415 ? -11.861 0.732 44.542 1.00 90.31 415 GLU A CA 1
ATOM 3434 C C . GLU A 1 415 ? -11.363 0.733 43.095 1.00 90.31 415 GLU A C 1
ATOM 3436 O O . GLU A 1 415 ? -11.553 1.707 42.363 1.00 90.31 415 GLU A O 1
ATOM 3441 N N . LEU A 1 416 ? -10.797 -0.390 42.642 1.00 90.56 416 LEU A N 1
ATOM 3442 C CA . LEU A 1 416 ? -10.383 -0.575 41.250 1.00 90.56 416 LEU A CA 1
ATOM 3443 C C . LEU A 1 416 ? -11.575 -0.506 40.285 1.00 90.56 416 LEU A C 1
ATOM 3445 O O . LEU A 1 416 ? -11.494 0.156 39.251 1.00 90.56 416 LEU A O 1
ATOM 3449 N N . LEU A 1 417 ? -12.699 -1.152 40.607 1.00 90.69 417 LEU A N 1
ATOM 3450 C CA . LEU A 1 417 ? -13.908 -1.068 39.785 1.00 90.69 417 LEU A CA 1
ATOM 3451 C C . LEU A 1 417 ? -14.455 0.365 39.744 1.00 90.69 417 LEU A C 1
ATOM 3453 O O . LEU A 1 417 ? -14.780 0.851 38.662 1.00 90.69 417 LEU A O 1
ATOM 3457 N N . ALA A 1 418 ? -14.497 1.063 40.880 1.00 89.00 418 ALA A N 1
ATOM 3458 C CA . ALA A 1 418 ? -14.949 2.450 40.963 1.00 89.00 418 ALA A CA 1
ATOM 3459 C C . ALA A 1 418 ? -14.059 3.413 40.161 1.00 89.00 418 ALA A C 1
ATOM 3461 O O . ALA A 1 418 ? -14.569 4.329 39.514 1.00 89.00 418 ALA A O 1
ATOM 3462 N N . ALA A 1 419 ? -12.741 3.188 40.150 1.00 88.75 419 ALA A N 1
ATOM 3463 C CA . ALA A 1 419 ? -11.793 3.971 39.360 1.00 88.75 419 ALA A CA 1
ATOM 3464 C C . ALA A 1 419 ? -11.930 3.734 37.845 1.00 88.75 419 ALA A C 1
ATOM 3466 O O . ALA A 1 419 ? -11.666 4.650 37.061 1.00 88.75 419 ALA A O 1
ATOM 3467 N N . PHE A 1 420 ? -12.375 2.541 37.435 1.00 89.56 420 PHE A N 1
ATOM 3468 C CA . PHE A 1 420 ? -12.544 2.141 36.034 1.00 89.56 420 PHE A CA 1
ATOM 3469 C C . PHE A 1 420 ? -13.972 1.635 35.758 1.00 89.56 420 PHE A C 1
ATOM 3471 O O . PHE A 1 420 ? -14.167 0.478 35.374 1.00 89.56 420 PHE A O 1
ATOM 3478 N N . PRO A 1 421 ? -15.001 2.493 35.877 1.00 81.56 421 PRO A N 1
ATOM 3479 C CA . PRO A 1 421 ? -16.393 2.057 35.988 1.00 81.56 421 PRO A CA 1
ATOM 3480 C C . PRO A 1 421 ? -16.943 1.358 34.736 1.00 81.56 421 PRO A C 1
ATOM 3482 O O . PRO A 1 421 ? -17.963 0.681 34.808 1.00 81.56 421 PRO A O 1
ATOM 3485 N N . GLY A 1 422 ? -16.304 1.493 33.571 1.00 79.44 422 GLY A N 1
ATOM 3486 C CA . GLY A 1 422 ? -16.698 0.771 32.356 1.00 79.44 422 GLY A CA 1
ATOM 3487 C C . GLY A 1 422 ? -15.959 -0.556 32.131 1.00 79.44 422 GLY A C 1
ATOM 3488 O O . GLY A 1 422 ? -16.344 -1.317 31.236 1.00 79.44 422 GLY A O 1
ATOM 3489 N N . ALA A 1 423 ? -14.908 -0.840 32.905 1.00 86.19 423 ALA A N 1
ATOM 3490 C CA . ALA A 1 423 ? -14.128 -2.066 32.815 1.00 86.19 423 ALA A CA 1
ATOM 3491 C C . ALA A 1 423 ? -14.761 -3.176 33.664 1.00 86.19 423 ALA A C 1
ATOM 3493 O O . ALA A 1 423 ? -15.305 -2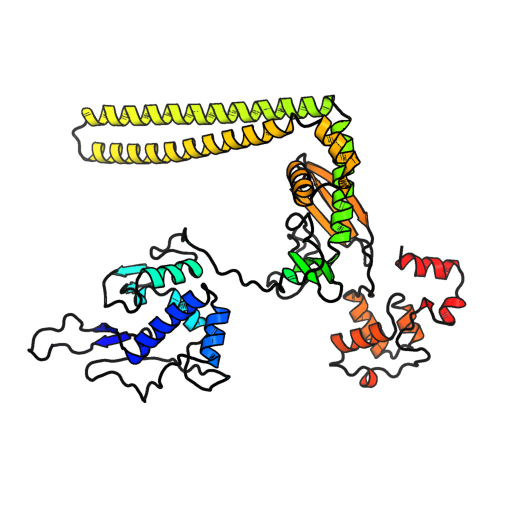.938 34.739 1.00 86.19 423 ALA A O 1
ATOM 3494 N N . THR A 1 424 ? -14.698 -4.414 33.173 1.00 89.38 424 THR A N 1
ATOM 3495 C CA . THR A 1 424 ? -14.997 -5.581 34.012 1.00 89.38 424 THR A CA 1
ATOM 3496 C C . THR A 1 424 ? -13.779 -5.926 34.856 1.00 89.38 424 THR A C 1
ATOM 3498 O O . THR A 1 424 ? -12.647 -5.644 34.452 1.00 89.38 424 THR A O 1
ATOM 3501 N N . TRP A 1 425 ? -13.980 -6.626 35.971 1.00 91.12 425 TRP A N 1
ATOM 3502 C CA . TRP A 1 425 ? -12.864 -7.097 36.794 1.00 91.12 425 TRP A CA 1
ATOM 3503 C C . TRP A 1 425 ? -11.824 -7.896 35.994 1.00 91.12 425 TRP A C 1
ATOM 3505 O O . TRP A 1 425 ? -10.615 -7.696 36.121 1.00 91.12 425 TRP A O 1
ATOM 3515 N N . ARG A 1 426 ? -12.288 -8.760 35.085 1.00 88.75 426 ARG A N 1
ATOM 3516 C CA . ARG A 1 426 ? -11.422 -9.474 34.145 1.00 88.75 426 ARG A CA 1
ATOM 3517 C C . ARG A 1 426 ? -10.630 -8.521 33.254 1.00 88.75 426 ARG A C 1
ATOM 3519 O O . ARG A 1 426 ? -9.447 -8.760 33.056 1.00 88.75 426 ARG A O 1
ATOM 3526 N N . ALA A 1 427 ? -11.260 -7.479 32.712 1.00 86.62 427 ALA A N 1
ATOM 3527 C CA . ALA A 1 427 ? -10.574 -6.523 31.850 1.00 86.62 427 ALA A CA 1
ATOM 3528 C C . ALA A 1 427 ? -9.459 -5.789 32.605 1.00 86.62 427 ALA A C 1
ATOM 3530 O O . ALA A 1 427 ? -8.369 -5.678 32.063 1.00 86.62 427 ALA A O 1
ATOM 3531 N N . ILE A 1 428 ? -9.701 -5.366 33.850 1.00 90.12 428 ILE A N 1
ATOM 3532 C CA . ILE A 1 428 ? -8.692 -4.731 34.716 1.00 90.12 428 ILE A CA 1
ATOM 3533 C C . ILE A 1 428 ? -7.487 -5.663 34.905 1.00 90.12 428 ILE A C 1
ATOM 3535 O O . ILE A 1 428 ? -6.348 -5.284 34.631 1.00 90.12 428 ILE A O 1
ATOM 3539 N N . ARG A 1 429 ? -7.745 -6.919 35.286 1.00 89.00 429 ARG A N 1
ATOM 3540 C CA . ARG A 1 429 ? -6.700 -7.929 35.485 1.00 89.00 429 ARG A CA 1
ATOM 3541 C C . ARG A 1 429 ? -5.899 -8.219 34.218 1.00 89.00 429 ARG A C 1
ATOM 3543 O O . ARG A 1 429 ? -4.670 -8.250 34.258 1.00 89.00 429 ARG A O 1
ATOM 3550 N N . ASP A 1 430 ? -6.596 -8.496 33.118 1.00 85.75 430 ASP A N 1
ATOM 3551 C CA . ASP A 1 430 ? -5.975 -8.880 31.849 1.00 85.75 430 ASP A CA 1
ATOM 3552 C C . ASP A 1 430 ? -5.138 -7.704 31.302 1.00 85.75 430 ASP A C 1
ATOM 3554 O O . ASP A 1 430 ? -4.044 -7.914 30.776 1.00 85.75 430 ASP A O 1
ATOM 3558 N N . TYR A 1 431 ? -5.610 -6.466 31.494 1.00 86.00 431 TYR A N 1
ATOM 3559 C CA . TYR A 1 431 ? -4.911 -5.255 31.074 1.00 86.00 431 TYR A CA 1
ATOM 3560 C C . TYR A 1 431 ? -3.658 -4.981 31.917 1.00 86.00 431 TYR A C 1
ATOM 3562 O O . TYR A 1 431 ? -2.583 -4.782 31.353 1.00 86.00 431 TYR A O 1
ATOM 3570 N N . TYR A 1 432 ? -3.735 -5.093 33.249 1.00 86.38 432 TYR A N 1
ATOM 3571 C CA . TYR A 1 432 ? -2.543 -5.017 34.104 1.00 86.38 432 TYR A CA 1
ATOM 3572 C C . TYR A 1 432 ? -1.519 -6.105 33.751 1.00 86.38 432 TYR A C 1
ATOM 3574 O O . TYR A 1 432 ? -0.332 -5.829 33.597 1.00 86.38 432 TYR A O 1
ATOM 3582 N N . GLY A 1 433 ? -1.972 -7.351 33.568 1.00 82.69 433 GLY A N 1
ATOM 3583 C CA . GLY A 1 433 ? -1.098 -8.474 33.226 1.00 82.69 433 GLY A CA 1
ATOM 3584 C C . GLY A 1 433 ? -0.333 -8.281 31.912 1.00 82.69 433 GLY A C 1
ATOM 3585 O O . GLY A 1 433 ? 0.819 -8.708 31.824 1.00 82.69 433 GLY A O 1
ATOM 3586 N N . TYR A 1 434 ? -0.952 -7.622 30.925 1.00 82.31 434 TYR A N 1
ATOM 3587 C CA . TYR A 1 434 ? -0.336 -7.281 29.640 1.00 82.31 434 TYR A CA 1
ATOM 3588 C C . TYR A 1 434 ? 0.706 -6.159 29.757 1.00 82.31 434 TYR A C 1
ATOM 3590 O O . TYR A 1 434 ? 1.753 -6.242 29.118 1.00 82.31 434 TYR A O 1
ATOM 3598 N N . HIS A 1 435 ? 0.436 -5.127 30.563 1.00 81.88 435 HIS A N 1
ATOM 3599 C CA . HIS A 1 435 ? 1.298 -3.943 30.663 1.00 81.88 435 HIS A CA 1
ATOM 3600 C C . HIS A 1 435 ? 2.424 -4.068 31.697 1.00 81.88 435 HIS A C 1
ATOM 3602 O O . HIS A 1 435 ? 3.517 -3.564 31.456 1.00 81.88 435 HIS A O 1
ATOM 3608 N N . PHE A 1 436 ? 2.184 -4.758 32.813 1.00 80.38 436 PHE A N 1
ATOM 3609 C CA . PHE A 1 436 ? 3.102 -4.791 33.958 1.00 80.38 436 PHE A CA 1
ATOM 3610 C C . PHE A 1 436 ? 3.588 -6.199 34.318 1.00 80.38 436 PHE A C 1
ATOM 3612 O O . PHE A 1 436 ? 4.645 -6.357 34.918 1.00 80.38 436 PHE A O 1
ATOM 3619 N N . GLY A 1 437 ? 2.822 -7.243 33.984 1.00 59.59 437 GLY A N 1
ATOM 3620 C CA . GLY A 1 437 ? 2.896 -8.494 34.744 1.00 59.59 437 GLY A CA 1
ATOM 3621 C C . GLY A 1 437 ? 3.508 -9.723 34.075 1.00 59.59 437 GLY A C 1
ATOM 3622 O O . GLY A 1 437 ? 3.533 -10.757 34.739 1.00 59.59 437 GLY A O 1
ATOM 3623 N N . TRP A 1 438 ? 3.898 -9.703 32.790 1.00 56.81 438 TRP A N 1
ATOM 3624 C CA . TRP A 1 438 ? 4.284 -10.926 32.040 1.00 56.81 438 TRP A CA 1
ATOM 3625 C C . TRP A 1 438 ? 3.317 -12.116 32.307 1.00 56.81 438 TRP A C 1
ATOM 3627 O O . TRP A 1 438 ? 3.710 -13.281 32.324 1.00 56.81 438 TRP A O 1
ATOM 3637 N N . GLY A 1 439 ? 2.034 -11.818 32.566 1.00 56.31 439 GLY A N 1
ATOM 3638 C CA . GLY A 1 439 ? 0.990 -12.803 32.865 1.00 56.31 439 GLY A CA 1
ATOM 3639 C C . GLY A 1 439 ? 0.720 -13.178 34.336 1.00 56.31 439 GLY A C 1
ATOM 3640 O O . GLY A 1 439 ? -0.109 -14.062 34.546 1.00 56.31 439 GLY A O 1
ATOM 3641 N N . VAL A 1 440 ? 1.319 -12.552 35.365 1.00 63.22 440 VAL A N 1
ATOM 3642 C CA . VAL A 1 440 ? 1.179 -13.037 36.765 1.00 63.22 440 VAL A CA 1
ATOM 3643 C C . VAL A 1 440 ? 0.511 -12.068 37.756 1.00 63.22 440 VAL A C 1
ATOM 3645 O O . VAL A 1 440 ? 1.051 -11.771 38.816 1.00 63.22 440 VAL A O 1
ATOM 3648 N N . TRP A 1 441 ? -0.735 -11.657 37.486 1.00 74.62 441 TRP A N 1
ATOM 3649 C CA . TRP A 1 441 ? -1.575 -10.840 38.396 1.00 74.62 441 TRP A CA 1
ATOM 3650 C C . TRP A 1 441 ? -1.533 -11.285 39.871 1.00 74.62 441 TRP A C 1
ATOM 3652 O O . TRP A 1 441 ? -1.358 -10.472 40.773 1.00 74.62 441 TRP A O 1
ATOM 3662 N N . ARG A 1 442 ? -1.636 -12.598 40.126 1.00 71.88 442 ARG A N 1
ATOM 3663 C CA . ARG A 1 442 ? -1.676 -13.170 41.487 1.00 71.88 442 ARG A CA 1
ATOM 3664 C C . ARG A 1 442 ? -0.377 -13.005 42.286 1.00 71.88 442 ARG A C 1
ATOM 3666 O O . ARG A 1 442 ? -0.397 -13.233 43.491 1.00 71.88 442 ARG A O 1
ATOM 3673 N N . LYS A 1 443 ? 0.746 -12.673 41.636 1.00 73.56 443 LYS A N 1
ATOM 3674 C CA . LYS A 1 443 ? 2.006 -12.369 42.331 1.00 73.56 443 LYS A CA 1
ATOM 3675 C C . LYS A 1 443 ? 2.042 -10.935 42.859 1.00 73.56 443 LYS A C 1
ATOM 3677 O O . LYS A 1 443 ? 2.677 -10.710 43.880 1.00 73.56 443 LYS A O 1
ATOM 3682 N N . HIS A 1 444 ? 1.360 -10.007 42.188 1.00 75.00 444 HIS A N 1
ATOM 3683 C CA . HIS A 1 444 ? 1.452 -8.569 42.459 1.00 75.00 444 HIS A CA 1
ATOM 3684 C C . HIS A 1 444 ? 0.246 -8.013 43.221 1.00 75.00 444 HIS A C 1
ATOM 3686 O O . HIS A 1 444 ? 0.363 -6.983 43.875 1.00 75.00 444 HIS A O 1
ATOM 3692 N N . TYR A 1 445 ? -0.894 -8.703 43.170 1.00 83.81 445 TYR A N 1
ATOM 3693 C CA . TYR A 1 445 ? -2.133 -8.248 43.788 1.00 83.81 445 TYR A CA 1
ATOM 3694 C C . TYR A 1 445 ? -2.578 -9.150 44.947 1.00 83.81 445 TYR A C 1
ATOM 3696 O O . TYR A 1 445 ? -2.739 -10.365 44.787 1.00 83.81 445 TYR A O 1
ATOM 3704 N N . ARG A 1 446 ? -2.800 -8.531 46.106 1.00 83.56 446 ARG A N 1
ATOM 3705 C CA . ARG A 1 446 ? -3.252 -9.096 47.386 1.00 83.56 446 ARG A CA 1
ATOM 3706 C C . ARG A 1 446 ? -4.483 -8.375 47.956 1.00 83.56 446 ARG A C 1
ATOM 3708 O O . ARG A 1 446 ? -4.918 -8.760 49.035 1.00 83.56 446 ARG A O 1
ATOM 3715 N N . GLY A 1 447 ? -5.036 -7.383 47.252 1.00 81.56 447 GLY A N 1
ATOM 3716 C CA . GLY A 1 447 ? -6.255 -6.682 47.668 1.00 81.56 447 GLY A CA 1
ATOM 3717 C C . GLY A 1 447 ? -7.477 -7.605 47.751 1.00 81.56 447 GLY A C 1
ATOM 3718 O O . GLY A 1 447 ? -7.499 -8.700 47.170 1.00 81.56 447 GLY A O 1
ATOM 3719 N N . GLN A 1 448 ? -8.501 -7.173 48.485 1.00 87.06 448 GLN A N 1
ATOM 3720 C CA . GLN A 1 448 ? -9.704 -7.961 48.730 1.00 87.06 448 GLN A CA 1
ATOM 3721 C C . GLN A 1 448 ? -10.548 -8.106 47.453 1.00 87.06 448 GLN A C 1
ATOM 3723 O O . GLN A 1 448 ? -10.822 -7.138 46.743 1.00 87.06 448 GLN A O 1
ATOM 3728 N N . VAL A 1 449 ? -10.992 -9.337 47.163 1.00 87.12 449 VAL A N 1
ATOM 3729 C CA . VAL A 1 449 ? -11.813 -9.677 45.988 1.00 87.12 449 VAL A CA 1
ATOM 3730 C C . VAL A 1 449 ? -13.132 -10.297 46.448 1.00 87.12 449 VAL A C 1
ATOM 3732 O O . VAL A 1 449 ? -13.143 -11.407 46.973 1.00 87.12 449 VAL A O 1
ATOM 3735 N N . SER A 1 450 ? -14.236 -9.597 46.198 1.00 87.56 450 SER A N 1
ATOM 3736 C CA . SER A 1 450 ? -15.596 -9.964 46.626 1.00 87.56 450 SER A CA 1
ATOM 3737 C C . SER A 1 450 ? -16.526 -10.341 45.462 1.00 87.56 450 SER A C 1
ATOM 3739 O O . SER A 1 450 ? -17.564 -10.963 45.668 1.00 87.56 450 SER A O 1
ATOM 3741 N N . TYR A 1 451 ? -16.162 -9.997 44.225 1.00 90.25 451 TYR A N 1
ATOM 3742 C CA . TYR A 1 451 ? -17.005 -10.103 43.036 1.00 90.25 451 TYR A CA 1
ATOM 3743 C C . TYR A 1 451 ? -16.368 -10.929 41.907 1.00 90.25 451 TYR A C 1
ATOM 3745 O O . TYR A 1 451 ? -15.145 -11.058 41.785 1.00 90.25 451 TYR A O 1
ATOM 3753 N N . GLY A 1 452 ? -17.223 -11.476 41.040 1.00 89.38 452 GLY A N 1
ATOM 3754 C CA . GLY A 1 452 ? -16.833 -12.327 39.918 1.00 89.38 452 GLY A CA 1
ATOM 3755 C C . GLY A 1 452 ? -16.106 -11.595 38.774 1.00 89.38 452 GLY A C 1
ATOM 3756 O O . GLY A 1 452 ? -16.047 -10.370 38.712 1.00 89.38 452 GLY A O 1
ATOM 3757 N N . PRO A 1 453 ? -15.556 -12.341 37.798 1.00 86.88 453 PRO A N 1
ATOM 3758 C CA . PRO A 1 453 ? -14.719 -11.785 36.728 1.00 86.88 453 PRO A CA 1
ATOM 3759 C C . PRO A 1 453 ? -15.455 -10.858 35.748 1.00 86.88 453 PRO A C 1
ATOM 3761 O O . PRO A 1 453 ? -14.815 -10.034 35.099 1.00 86.88 453 PRO A O 1
ATOM 3764 N N . MET A 1 454 ? -16.773 -10.995 35.598 1.00 89.31 454 MET A N 1
ATOM 3765 C CA . MET A 1 454 ? -17.558 -10.174 34.665 1.00 89.31 454 MET A CA 1
ATOM 3766 C C . MET A 1 454 ? -18.198 -8.948 35.321 1.00 89.31 454 MET A C 1
ATOM 3768 O O . MET A 1 454 ? -18.771 -8.131 34.606 1.00 89.31 454 MET A O 1
ATOM 3772 N N . THR A 1 455 ? -18.067 -8.800 36.640 1.00 90.38 455 THR A N 1
ATOM 3773 C CA . THR A 1 455 ? -18.635 -7.685 37.399 1.00 90.38 455 THR A CA 1
ATOM 3774 C C . THR A 1 455 ? -17.997 -6.363 36.978 1.00 90.38 455 THR A C 1
ATOM 3776 O O . THR A 1 455 ? -16.772 -6.272 36.837 1.00 90.38 455 THR A O 1
ATOM 3779 N N . ARG A 1 456 ? -18.837 -5.348 36.765 1.00 88.81 456 ARG A N 1
ATOM 3780 C CA . ARG A 1 456 ? -18.463 -3.936 36.616 1.00 88.81 456 ARG A CA 1
ATOM 3781 C C . ARG A 1 456 ? -18.834 -3.166 37.874 1.00 88.81 456 ARG A C 1
ATOM 3783 O O . ARG A 1 456 ? -19.596 -3.661 38.696 1.00 88.81 456 ARG A O 1
ATOM 3790 N N . TRP A 1 457 ? -18.370 -1.923 37.975 1.00 88.81 457 TRP A N 1
ATOM 3791 C CA . TRP A 1 457 ? -18.739 -1.039 39.080 1.00 88.81 457 TRP A CA 1
ATOM 3792 C C . TRP A 1 457 ? -20.250 -0.935 39.289 1.00 88.81 457 TRP A C 1
ATOM 3794 O O . TRP A 1 457 ? -20.726 -1.052 40.408 1.00 88.81 457 TRP A O 1
ATOM 3804 N N . GLN A 1 458 ? -21.025 -0.813 38.209 1.00 85.69 458 GLN A N 1
ATOM 3805 C CA . GLN A 1 458 ? -22.476 -0.636 38.320 1.00 85.69 458 GLN A CA 1
ATOM 3806 C C . GLN A 1 458 ? -23.211 -1.874 38.845 1.00 85.69 458 GLN A C 1
ATOM 3808 O O . GLN A 1 458 ? -24.355 -1.783 39.291 1.00 85.69 458 GLN A O 1
ATOM 3813 N N . ASP A 1 459 ? -22.564 -3.036 38.776 1.00 86.12 459 ASP A N 1
ATOM 3814 C CA . ASP A 1 459 ? -23.149 -4.299 39.201 1.00 86.12 459 ASP A CA 1
ATOM 3815 C C . ASP A 1 459 ? -22.968 -4.530 40.712 1.00 86.12 459 ASP A C 1
ATOM 3817 O O . ASP A 1 459 ? -23.609 -5.429 41.267 1.00 86.12 459 ASP A O 1
ATOM 3821 N N . THR A 1 460 ? -22.117 -3.742 41.383 1.00 88.56 460 THR A N 1
ATOM 3822 C CA . THR A 1 460 ? -21.773 -3.943 42.794 1.00 88.56 460 THR A CA 1
ATOM 3823 C C . THR A 1 460 ? -22.839 -3.390 43.744 1.00 88.56 460 THR A C 1
ATOM 3825 O O . THR A 1 460 ? -23.662 -2.543 43.380 1.00 88.56 460 THR A O 1
ATOM 3828 N N . ALA A 1 461 ? -22.859 -3.896 44.980 1.00 87.88 461 ALA A N 1
ATOM 3829 C CA . ALA A 1 461 ? -23.780 -3.406 46.003 1.00 87.88 461 ALA A CA 1
ATOM 3830 C C . ALA A 1 461 ? -23.456 -1.956 46.395 1.00 87.88 461 ALA A C 1
ATOM 3832 O O . ALA A 1 461 ? -24.366 -1.156 46.592 1.00 87.88 461 ALA A O 1
ATOM 3833 N N . GLU A 1 462 ? -22.173 -1.597 46.426 1.00 89.19 462 GLU A N 1
ATOM 3834 C CA . GLU A 1 462 ? -21.686 -0.274 46.822 1.00 89.19 462 GLU A CA 1
ATOM 3835 C C . GLU A 1 462 ? -22.157 0.809 45.845 1.00 89.19 462 GLU A C 1
ATOM 3837 O O . GLU A 1 462 ? -22.554 1.890 46.273 1.00 89.19 462 GLU A O 1
ATOM 3842 N N . TYR A 1 463 ? -22.214 0.510 44.542 1.00 84.69 463 TYR A N 1
ATOM 3843 C CA . TYR A 1 463 ? -22.753 1.444 43.554 1.00 84.69 463 TYR A CA 1
ATOM 3844 C C . TYR A 1 463 ? -24.260 1.678 43.717 1.00 84.69 463 TYR A C 1
ATOM 3846 O O . TYR A 1 463 ? -24.737 2.809 43.595 1.00 84.69 463 TYR A O 1
ATOM 3854 N N . LYS A 1 464 ? -25.024 0.623 44.021 1.00 84.00 464 LYS A N 1
ATOM 3855 C CA . LYS A 1 464 ? -26.492 0.686 44.148 1.00 84.00 464 LYS A CA 1
ATOM 3856 C C . LYS A 1 464 ? -26.961 1.510 45.349 1.00 84.00 464 LYS A C 1
ATOM 3858 O O . LYS A 1 464 ? -28.094 1.978 45.339 1.00 84.00 464 LYS A O 1
ATOM 3863 N N . VAL A 1 465 ? -26.097 1.703 46.346 1.00 86.38 465 VAL A N 1
ATOM 3864 C CA . VAL A 1 465 ? -26.375 2.502 47.552 1.00 86.38 465 VAL A CA 1
ATOM 3865 C C . VAL A 1 465 ? -26.008 3.987 47.362 1.00 86.38 465 VAL A C 1
ATOM 3867 O O . VAL A 1 465 ? -26.394 4.824 48.175 1.00 86.38 465 VAL A O 1
ATOM 3870 N N . LEU A 1 466 ? -25.310 4.357 46.276 1.00 79.88 466 LEU A N 1
ATOM 3871 C CA . LEU A 1 466 ? -24.964 5.757 45.998 1.00 79.88 466 LEU A CA 1
ATOM 3872 C C . LEU A 1 466 ? -26.203 6.620 45.679 1.00 79.88 466 LEU A C 1
ATOM 3874 O O . LEU A 1 466 ? -27.137 6.139 45.037 1.00 79.88 466 LEU A O 1
ATOM 3878 N N . PRO A 1 467 ? -26.202 7.919 46.041 1.00 76.56 467 PRO A N 1
ATOM 3879 C CA . PRO A 1 467 ? -27.279 8.838 45.683 1.00 76.56 467 PRO A CA 1
ATOM 3880 C C . PRO A 1 467 ? -27.501 8.910 44.158 1.00 76.56 467 PRO A C 1
ATOM 3882 O O . PRO A 1 467 ? -26.519 8.898 43.406 1.00 76.56 467 PRO A O 1
ATOM 3885 N N . PRO A 1 468 ? -28.747 9.089 43.672 1.00 68.38 468 PRO A N 1
ATOM 3886 C CA . PRO A 1 468 ? -29.059 9.123 42.237 1.00 68.38 468 PRO A CA 1
ATOM 3887 C C . PRO A 1 468 ? -28.249 10.161 41.440 1.00 68.38 468 PRO A C 1
ATOM 3889 O O . PRO A 1 468 ? -27.830 9.891 40.318 1.00 68.38 468 PRO A O 1
ATOM 3892 N N . ASN A 1 469 ? -27.949 11.326 42.031 1.00 57.34 469 ASN A N 1
ATOM 3893 C CA . ASN A 1 469 ? -27.112 12.363 41.405 1.00 57.34 469 ASN A CA 1
ATOM 3894 C C . ASN A 1 469 ? -25.643 11.935 41.230 1.00 57.34 469 ASN A C 1
ATOM 3896 O O . ASN A 1 469 ? -24.995 12.306 40.247 1.00 57.34 469 ASN A O 1
ATOM 3900 N N . THR A 1 470 ? -25.118 11.126 42.152 1.00 60.88 470 THR A N 1
ATOM 3901 C CA . THR A 1 470 ? -23.765 10.561 42.063 1.00 60.88 470 THR A CA 1
ATOM 3902 C C . THR A 1 470 ? -23.730 9.432 41.036 1.00 60.88 470 THR A C 1
ATOM 3904 O O . THR A 1 470 ? -22.788 9.342 40.249 1.00 60.88 470 THR A O 1
ATOM 3907 N N . GLN A 1 471 ? -24.796 8.626 40.971 1.00 57.19 471 GLN A N 1
ATOM 3908 C CA . GLN A 1 471 ? -24.963 7.604 39.940 1.00 57.19 471 GLN A CA 1
ATOM 3909 C C . GLN A 1 471 ? -25.011 8.241 38.545 1.00 57.19 471 GLN A C 1
ATOM 3911 O O . GLN A 1 471 ? -24.198 7.864 37.711 1.00 57.19 471 GLN A O 1
ATOM 3916 N N . LEU A 1 472 ? -25.843 9.267 38.316 1.00 53.47 472 LEU A N 1
ATOM 3917 C CA . LEU A 1 472 ? -25.980 9.970 37.028 1.00 53.47 472 LEU A CA 1
ATOM 3918 C C . LEU A 1 472 ? -24.673 10.603 36.535 1.00 53.47 472 LEU A C 1
ATOM 3920 O O . LEU A 1 472 ? -24.327 10.441 35.368 1.00 53.47 472 LEU A O 1
ATOM 3924 N N . THR A 1 473 ? -23.911 11.258 37.414 1.00 54.72 473 THR A N 1
ATOM 3925 C CA . THR A 1 473 ? -22.608 11.856 37.060 1.00 54.72 473 THR A CA 1
ATOM 3926 C C . THR A 1 473 ? -21.593 10.788 36.623 1.00 54.72 473 THR A C 1
ATOM 3928 O O . THR A 1 473 ? -20.847 10.982 35.663 1.00 54.72 473 THR A O 1
ATOM 3931 N N . MET A 1 474 ? -21.599 9.615 37.270 1.00 53.66 474 MET A N 1
ATOM 3932 C CA . MET A 1 474 ? -20.720 8.491 36.913 1.00 53.66 474 MET A CA 1
ATOM 3933 C C . MET A 1 474 ? -21.247 7.667 35.722 1.00 53.66 474 MET A C 1
ATOM 3935 O O . MET A 1 474 ? -20.456 7.073 34.987 1.00 53.66 474 MET A O 1
ATOM 3939 N N . SER A 1 475 ? -22.564 7.647 35.492 1.00 46.28 475 SER A N 1
ATOM 3940 C CA . SER A 1 475 ? -23.226 7.017 34.340 1.00 46.28 475 SER A CA 1
ATOM 3941 C C . SER A 1 475 ? -23.128 7.855 33.067 1.00 46.28 475 SER A C 1
ATOM 3943 O O . SER A 1 475 ? -23.060 7.276 31.989 1.00 46.28 475 SER A O 1
ATOM 3945 N N . ALA A 1 476 ? -23.070 9.188 33.168 1.00 42.12 476 ALA A N 1
ATOM 3946 C CA . ALA A 1 476 ? -22.912 10.113 32.037 1.00 42.12 476 ALA A CA 1
ATOM 3947 C C . ALA A 1 476 ? -21.583 9.923 31.284 1.00 42.12 476 ALA A C 1
ATOM 3949 O O . ALA A 1 476 ? -21.453 10.317 30.132 1.00 42.12 476 ALA A O 1
ATOM 3950 N N . SER A 1 477 ? -20.639 9.187 31.877 1.00 42.84 477 SER A N 1
ATOM 3951 C CA . SER A 1 477 ? -19.478 8.600 31.196 1.00 42.84 477 SER A CA 1
ATOM 3952 C C . SER A 1 477 ? -19.848 7.495 30.178 1.00 42.84 477 SER A C 1
ATOM 3954 O O . SER A 1 477 ? -18.997 6.689 29.813 1.00 42.84 477 SER A O 1
ATOM 3956 N N . ARG A 1 478 ? -21.112 7.379 29.755 1.00 40.66 478 ARG A N 1
ATOM 3957 C CA . ARG A 1 478 ? -21.588 6.468 28.701 1.00 40.66 478 ARG A CA 1
ATOM 3958 C C . ARG A 1 478 ? -22.457 7.140 27.636 1.00 40.66 478 ARG A C 1
ATOM 3960 O O . ARG A 1 478 ? -22.819 6.428 26.698 1.00 40.66 478 ARG A O 1
ATOM 3967 N N . SER A 1 479 ? -22.796 8.421 27.763 1.00 33.69 479 SER A N 1
ATOM 3968 C CA . SER A 1 479 ? -23.775 9.074 26.884 1.00 33.69 479 SER A CA 1
ATOM 3969 C C . SER A 1 479 ? -23.137 9.803 25.709 1.00 33.69 479 SER A C 1
ATOM 3971 O O . SER A 1 479 ? -22.377 10.772 25.957 1.00 33.69 479 SER A O 1
#

Radius of gyration: 34.29 Å; chains: 1; bounding box: 85×63×94 Å

Sequence (479 aa):
MGHTVALGYMVDIRRALPDGTANPHFRKYTPFPPYADILLAYFQLFKQFNGNLRATFHHIERHGPFLPEFDETPPPSGFIFPTNLEKRSSLTGKLMLSQFGFRNVFRNAIYIGCWAVNRVIVDYHNHEPIIPLDLFMFAFNRLSPVNLEGEPNPHYAPQRPWVRHDKRERQRPPPTYSGAVFSSDTPDGSLWRMGTHWQIKWQGYTYAVTDKDRIKSVWRVSASAVDEQIDQLVLDRLRLTTIDEATWQQAIATTHNKSHIDIRRVQNAIRTTENAQYGIVESLKAVHHPELIQRLEADFIANQQTLDQLKHELQRLKASRTERQSLLDARPVLETIIQRWSDIPAEQRRDLFDAFAHHAEVERVDRYKRRLIIHWRDQSQSCSEFQPQKKYFPWTPEDVEKLGQMVEAQADQIELLAAFPGATWRAIRDYYGYHFGWGVWRKHYRGQVSYGPMTRWQDTAEYKVLPPNTQLTMSASRS

pLDDT: mean 80.02, std 14.14, range [32.12, 97.75]

Secondary structure (DSSP, 8-state):
-PPPPPTTEEEE--SB-TTS-B-TTTTSEEE-HHHHHHHHHHHHHHHHTTT-HHHHHHHHHHH-PPPPPTTTSPPPTTEE-------B-TTT--B---HHHHHHHTT-GGGGT-EEETTEEEESSSS--SS-HHHHHHHHHTT-SB-TTSSB-TT--------S--GGG-SSPPPTTTTTEEES-STTS--EEPEEEEEGGGTEEEEEEE-TTSSSEEEEEEHHHHHHHHHHHHHHHHHHHHH-HHHHHHHHHHHHHHHHHHHHHHHHHHHHHHHHHHHHHHHHTT---HHHHHHHHHHHHHHHHHHHHHHHHHHHHHHHHHHHHTTTT-HHHHHHHHHTGGGS-HHHHHHHHHHHEEEEEEEESSSS-EEEEEEETTS-EEEEEE----SS----HHHHHHHHHHHHTT--HHHHHHHSTTS-HHHHHHHHHHHTSTT-HHHH--S---S-TT--GGGSHHHHTS-HHHHHHHHGGG-